Protein AF-0000000086531015 (afdb_homodimer)

Structure (mmCIF, N/CA/C/O backbone):
data_AF-0000000086531015-model_v1
#
loop_
_entity.id
_entity.type
_entity.pdbx_description
1 polymer 'AraC family transcriptional regulator'
#
loop_
_atom_site.group_PDB
_atom_site.id
_atom_site.type_symbol
_atom_site.label_atom_id
_atom_site.label_alt_id
_atom_site.label_comp_id
_atom_site.label_asym_id
_atom_site.label_entity_id
_atom_site.label_seq_id
_atom_site.pdbx_PDB_ins_code
_atom_site.Cartn_x
_atom_site.Cartn_y
_atom_site.Cartn_z
_atom_site.occupancy
_atom_site.B_iso_or_equiv
_atom_site.auth_seq_id
_atom_site.auth_comp_id
_atom_site.auth_asym_id
_atom_site.auth_atom_id
_atom_site.pdbx_PDB_model_num
ATOM 1 N N . MET A 1 1 ? -8.305 -27.984 -41 1 20.03 1 MET A N 1
ATOM 2 C CA . MET A 1 1 ? -7.449 -26.828 -40.719 1 20.03 1 MET A CA 1
ATOM 3 C C . MET A 1 1 ? -7.363 -26.578 -39.219 1 20.03 1 MET A C 1
ATOM 5 O O . MET A 1 1 ? -8.375 -26.328 -38.562 1 20.03 1 MET A O 1
ATOM 9 N N . ALA A 1 2 ? -6.492 -27.281 -38.531 1 22.66 2 ALA A N 1
ATOM 10 C CA . ALA A 1 2 ? -6.215 -27.578 -37.125 1 22.66 2 ALA A CA 1
ATOM 11 C C . ALA A 1 2 ? -5.961 -26.312 -36.312 1 22.66 2 ALA A C 1
ATOM 13 O O . ALA A 1 2 ? -5.105 -25.5 -36.688 1 22.66 2 ALA A O 1
ATOM 14 N N . LEU A 1 3 ? -6.988 -25.766 -35.938 1 24.08 3 LEU A N 1
ATOM 15 C CA . LEU A 1 3 ? -7.066 -24.422 -35.375 1 24.08 3 LEU A CA 1
ATOM 16 C C . LEU A 1 3 ? -5.957 -24.203 -34.344 1 24.08 3 LEU A C 1
ATOM 18 O O . LEU A 1 3 ? -5.73 -25.047 -33.5 1 24.08 3 LEU A O 1
ATOM 22 N N . SER A 1 4 ? -4.863 -23.562 -34.719 1 24.84 4 SER A N 1
ATOM 23 C CA . SER A 1 4 ? -3.539 -23.297 -34.156 1 24.84 4 SER A CA 1
ATOM 24 C C . SER A 1 4 ? -3.627 -22.906 -32.688 1 24.84 4 SER A C 1
ATOM 26 O O . SER A 1 4 ? -4.492 -22.125 -32.312 1 24.84 4 SER A O 1
ATOM 28 N N . VAL A 1 5 ? -3.543 -23.781 -31.719 1 28.81 5 VAL A N 1
ATOM 29 C CA . VAL A 1 5 ? -3.197 -23.578 -30.312 1 28.81 5 VAL A CA 1
ATOM 30 C C . VAL A 1 5 ? -2.371 -22.297 -30.172 1 28.81 5 VAL A C 1
ATOM 32 O O . VAL A 1 5 ? -1.331 -22.156 -30.812 1 28.81 5 VAL A O 1
ATOM 35 N N . PRO A 1 6 ? -2.943 -21.172 -29.938 1 35.53 6 PRO A N 1
ATOM 36 C CA . PRO A 1 6 ? -2.041 -20.031 -30.094 1 35.53 6 PRO A CA 1
ATOM 37 C C . PRO A 1 6 ? -0.63 -20.312 -29.594 1 35.53 6 PRO A C 1
ATOM 39 O O . PRO A 1 6 ? -0.453 -21.109 -28.656 1 35.53 6 PRO A O 1
ATOM 42 N N . ASP A 1 7 ? 0.446 -20.344 -30.281 1 33.12 7 ASP A N 1
ATOM 43 C CA . ASP A 1 7 ? 1.841 -20.734 -30.078 1 33.12 7 ASP A CA 1
ATOM 44 C C . ASP A 1 7 ? 2.355 -20.281 -28.719 1 33.12 7 ASP A C 1
ATOM 46 O O . ASP A 1 7 ? 2.332 -19.094 -28.406 1 33.12 7 ASP A O 1
ATOM 50 N N . ALA A 1 8 ? 2.236 -21.109 -27.609 1 37.28 8 ALA A N 1
ATOM 51 C CA . ALA A 1 8 ? 2.941 -20.875 -26.344 1 37.28 8 ALA A CA 1
ATOM 52 C C . ALA A 1 8 ? 4.121 -19.938 -26.531 1 37.28 8 ALA A C 1
ATOM 54 O O . ALA A 1 8 ? 4.391 -19.094 -25.688 1 37.28 8 ALA A O 1
ATOM 55 N N . ALA A 1 9 ? 4.746 -20.125 -27.609 1 39.25 9 ALA A N 1
ATOM 56 C CA . ALA A 1 9 ? 5.859 -19.281 -28.016 1 39.25 9 ALA A CA 1
ATOM 57 C C . ALA A 1 9 ? 5.395 -17.828 -28.219 1 39.25 9 ALA A C 1
ATOM 59 O O . ALA A 1 9 ? 6.105 -16.891 -27.859 1 39.25 9 ALA A O 1
ATOM 60 N N . ARG A 1 10 ? 4.277 -17.672 -28.75 1 41.88 10 ARG A N 1
ATOM 61 C CA . ARG A 1 10 ? 3.748 -16.344 -29.016 1 41.88 10 ARG A CA 1
ATOM 62 C C . ARG A 1 10 ? 3.326 -15.656 -27.719 1 41.88 10 ARG A C 1
ATOM 64 O O . ARG A 1 10 ? 3.486 -14.445 -27.562 1 41.88 10 ARG A O 1
ATOM 71 N N . GLN A 1 11 ? 2.764 -16.391 -26.75 1 46.91 11 GLN A N 1
ATOM 72 C CA . GLN A 1 11 ? 2.393 -15.828 -25.453 1 46.91 11 GLN A CA 1
ATOM 73 C C . GLN A 1 11 ? 3.629 -15.414 -24.656 1 46.91 11 GLN A C 1
ATOM 75 O O . GLN A 1 11 ? 3.623 -14.383 -23.969 1 46.91 11 GLN A O 1
ATOM 80 N N . LEU A 1 12 ? 4.598 -16.391 -24.75 1 49.47 12 LEU A N 1
ATOM 81 C CA . LEU A 1 12 ? 5.871 -16.047 -24.125 1 49.47 12 LEU A CA 1
ATOM 82 C C . LEU A 1 12 ? 6.477 -14.805 -24.75 1 49.47 12 LEU A C 1
ATOM 84 O O . LEU A 1 12 ? 7.145 -14.023 -24.078 1 49.47 12 LEU A O 1
ATOM 88 N N . ASN A 1 13 ? 6.25 -14.812 -26.094 1 49.28 13 ASN A N 1
ATOM 89 C CA . ASN A 1 13 ? 6.887 -13.695 -26.781 1 49.28 13 ASN A CA 1
ATOM 90 C C . ASN A 1 13 ? 6.234 -12.367 -26.406 1 49.28 13 ASN A C 1
ATOM 92 O O . ASN A 1 13 ? 6.871 -11.312 -26.484 1 49.28 13 ASN A O 1
ATOM 96 N N . LYS A 1 14 ? 5 -12.461 -26.016 1 57.81 14 LYS A N 1
ATOM 97 C CA . LYS A 1 14 ? 4.34 -11.195 -25.703 1 57.81 14 LYS A CA 1
ATOM 98 C C . LYS A 1 14 ? 4.258 -10.961 -24.203 1 57.81 14 LYS A C 1
ATOM 100 O O . LYS A 1 14 ? 4.02 -9.844 -23.75 1 57.81 14 LYS A O 1
ATOM 105 N N . ALA A 1 15 ? 4.734 -12.031 -23.5 1 70.12 15 ALA A N 1
ATOM 106 C CA . ALA A 1 15 ? 4.59 -11.906 -22.062 1 70.12 15 ALA A CA 1
ATOM 107 C C . ALA A 1 15 ? 5.758 -11.133 -21.453 1 70.12 15 ALA A C 1
ATOM 109 O O . ALA A 1 15 ? 6.883 -11.211 -21.953 1 70.12 15 ALA A O 1
ATOM 110 N N . THR A 1 16 ? 5.438 -10.188 -20.609 1 82.5 16 THR A N 1
ATOM 111 C CA . THR A 1 16 ? 6.457 -9.484 -19.844 1 82.5 16 THR A CA 1
ATOM 112 C C . THR A 1 16 ? 6.258 -9.719 -18.344 1 82.5 16 THR A C 1
ATOM 114 O O . THR A 1 16 ? 5.188 -10.156 -17.922 1 82.5 16 THR A O 1
ATOM 117 N N . VAL A 1 17 ? 7.363 -9.703 -17.672 1 87.94 17 VAL A N 1
ATOM 118 C CA . VAL A 1 17 ? 7.348 -9.875 -16.234 1 87.94 17 VAL A CA 1
ATOM 119 C C . VAL A 1 17 ? 7.848 -8.602 -15.555 1 87.94 17 VAL A C 1
ATOM 121 O O . VAL A 1 17 ? 8.695 -7.895 -16.094 1 87.94 17 VAL A O 1
ATOM 124 N N . SER A 1 18 ? 7.277 -8.375 -14.406 1 88.81 18 SER A N 1
ATOM 125 C CA . SER A 1 18 ? 7.762 -7.23 -13.641 1 88.81 18 SER A CA 1
ATOM 126 C C . SER A 1 18 ? 9.25 -7.355 -13.344 1 88.81 18 SER A C 1
ATOM 128 O O . SER A 1 18 ? 9.727 -8.43 -12.961 1 88.81 18 SER A O 1
ATOM 130 N N . SER A 1 19 ? 10.008 -6.234 -13.453 1 91.88 19 SER A N 1
ATOM 131 C CA . SER A 1 19 ? 11.445 -6.238 -13.211 1 91.88 19 SER A CA 1
ATOM 132 C C . SER A 1 19 ? 11.758 -6.293 -11.719 1 91.88 19 SER A C 1
ATOM 134 O O . SER A 1 19 ? 12.898 -6.547 -11.328 1 91.88 19 SER A O 1
ATOM 136 N N . ALA A 1 20 ? 10.773 -6.117 -10.914 1 89.75 20 ALA A N 1
ATOM 137 C CA . ALA A 1 20 ? 10.969 -6.02 -9.477 1 89.75 20 ALA A CA 1
ATOM 138 C C . ALA A 1 20 ? 11.617 -7.285 -8.922 1 89.75 20 ALA A C 1
ATOM 140 O O . ALA A 1 20 ? 12.492 -7.215 -8.055 1 89.75 20 ALA A O 1
ATOM 141 N N . TYR A 1 21 ? 11.25 -8.414 -9.383 1 90.88 21 TYR A N 1
ATOM 142 C CA . TYR A 1 21 ? 11.789 -9.68 -8.891 1 90.88 21 TYR A CA 1
ATOM 143 C C . TYR A 1 21 ? 13.25 -9.844 -9.297 1 90.88 21 TYR A C 1
ATOM 145 O O . TYR A 1 21 ? 14.086 -10.242 -8.477 1 90.88 21 TYR A O 1
ATOM 153 N N . ALA A 1 22 ? 13.492 -9.523 -10.578 1 94 22 ALA A N 1
ATOM 154 C CA . ALA A 1 22 ? 14.875 -9.578 -11.055 1 94 22 ALA A CA 1
ATOM 155 C C . ALA A 1 22 ? 15.758 -8.617 -10.266 1 94 22 ALA A C 1
ATOM 157 O O . ALA A 1 22 ? 16.891 -8.961 -9.898 1 94 22 ALA A O 1
ATOM 158 N N . LEU A 1 23 ? 15.234 -7.441 -10.047 1 93.62 23 LEU A N 1
ATOM 159 C CA . LEU A 1 23 ? 15.984 -6.453 -9.273 1 93.62 23 LEU A CA 1
ATOM 160 C C . LEU A 1 23 ? 16.25 -6.965 -7.859 1 93.62 23 LEU A C 1
ATOM 162 O O . LEU A 1 23 ? 17.359 -6.797 -7.34 1 93.62 23 LEU A O 1
ATOM 166 N N . PHE A 1 24 ? 15.328 -7.562 -7.309 1 93.06 24 PHE A N 1
ATOM 167 C CA . PHE A 1 24 ? 15.484 -8.102 -5.965 1 93.06 24 PHE A CA 1
ATOM 168 C C . PHE A 1 24 ? 16.562 -9.188 -5.938 1 93.06 24 PHE A C 1
ATOM 170 O O . PHE A 1 24 ? 17.391 -9.219 -5.031 1 93.06 24 PHE A O 1
ATOM 177 N N . MET A 1 25 ? 16.531 -10.07 -6.863 1 95.5 25 MET A N 1
ATOM 178 C CA . MET A 1 25 ? 17.531 -11.125 -6.965 1 95.5 25 MET A CA 1
ATOM 179 C C . MET A 1 25 ? 18.922 -10.539 -7.129 1 95.5 25 MET A C 1
ATOM 181 O O . MET A 1 25 ? 19.891 -11.016 -6.516 1 95.5 25 MET A O 1
ATOM 185 N N . LEU A 1 26 ? 18.969 -9.523 -7.961 1 95.56 26 LEU A N 1
ATOM 186 C CA . LEU A 1 26 ? 20.234 -8.82 -8.172 1 95.56 26 LEU A CA 1
ATOM 187 C C . LEU A 1 26 ? 20.75 -8.234 -6.859 1 95.56 26 LEU A C 1
ATOM 189 O O . LEU A 1 26 ? 21.922 -8.422 -6.512 1 95.56 26 LEU A O 1
ATOM 193 N N . MET A 1 27 ? 19.922 -7.602 -6.137 1 93.31 27 MET A N 1
ATOM 194 C CA . MET A 1 27 ? 20.297 -6.977 -4.871 1 93.31 27 MET A CA 1
ATOM 195 C C . MET A 1 27 ? 20.719 -8.031 -3.854 1 93.31 27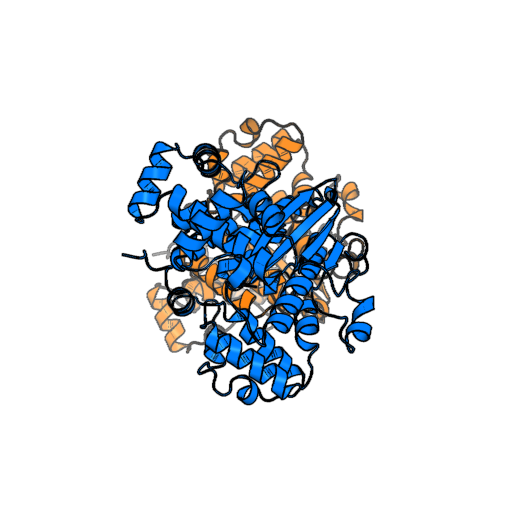 MET A C 1
ATOM 197 O O . MET A 1 27 ? 21.688 -7.82 -3.104 1 93.31 27 MET A O 1
ATOM 201 N N . LEU A 1 28 ? 20.031 -9.117 -3.82 1 93.56 28 LEU A N 1
ATOM 202 C CA . LEU A 1 28 ? 20.391 -10.219 -2.928 1 93.56 28 LEU A CA 1
ATOM 203 C C . LEU A 1 28 ? 21.797 -10.742 -3.254 1 93.56 28 LEU A C 1
ATOM 205 O O . LEU A 1 28 ? 22.594 -10.992 -2.35 1 93.56 28 LEU A O 1
ATOM 209 N N . ALA A 1 29 ? 22.047 -10.945 -4.523 1 96.19 29 ALA A N 1
ATOM 210 C CA . ALA A 1 29 ? 23.375 -11.391 -4.945 1 96.19 29 ALA A CA 1
ATOM 211 C C . ALA A 1 29 ? 24.453 -10.406 -4.496 1 96.19 29 ALA A C 1
ATOM 213 O O . ALA A 1 29 ? 25.5 -10.812 -3.965 1 96.19 29 ALA A O 1
ATOM 214 N N . GLU A 1 30 ? 24.172 -9.156 -4.656 1 95.19 30 GLU A N 1
ATOM 215 C CA . GLU A 1 30 ? 25.109 -8.117 -4.27 1 95.19 30 GLU A CA 1
ATOM 216 C C . GLU A 1 30 ? 25.328 -8.102 -2.758 1 95.19 30 GLU A C 1
ATOM 218 O O . GLU A 1 30 ? 26.453 -7.906 -2.291 1 95.19 30 GLU A O 1
ATOM 223 N N . GLU A 1 31 ? 24.328 -8.305 -2.051 1 94 31 GLU A N 1
ATOM 224 C CA . GLU A 1 31 ? 24.438 -8.406 -0.599 1 94 31 GLU A CA 1
ATOM 225 C C . GLU A 1 31 ? 25.359 -9.555 -0.194 1 94 31 GLU A C 1
ATOM 227 O O . GLU A 1 31 ? 26.016 -9.484 0.848 1 94 31 GLU A O 1
ATOM 232 N N . ARG A 1 32 ? 25.438 -10.57 -0.998 1 95.06 32 ARG A N 1
ATOM 233 C CA . ARG A 1 32 ? 26.266 -11.734 -0.717 1 95.06 32 ARG A CA 1
ATOM 234 C C . ARG A 1 32 ? 27.656 -11.562 -1.305 1 95.06 32 ARG A C 1
ATOM 236 O O . ARG A 1 32 ? 28.438 -12.516 -1.349 1 95.06 32 ARG A O 1
ATOM 243 N N . GLY A 1 33 ? 27.906 -10.453 -1.882 1 96.38 33 GLY A N 1
ATOM 244 C CA . GLY A 1 33 ? 29.234 -10.141 -2.385 1 96.38 33 GLY A CA 1
ATOM 245 C C . GLY A 1 33 ? 29.438 -10.547 -3.832 1 96.38 33 GLY A C 1
ATOM 246 O O . GLY A 1 33 ? 30.578 -10.555 -4.324 1 96.38 33 GLY A O 1
ATOM 247 N N . ILE A 1 34 ? 28.406 -10.891 -4.508 1 97.38 34 ILE A N 1
ATOM 248 C CA . ILE A 1 34 ? 28.484 -11.281 -5.91 1 97.38 34 ILE A CA 1
ATOM 249 C C . ILE A 1 34 ? 28.344 -10.039 -6.797 1 97.38 34 ILE A C 1
ATOM 251 O O . ILE A 1 34 ? 27.5 -9.188 -6.555 1 97.38 34 ILE A O 1
ATOM 255 N N . ASP A 1 35 ? 29.188 -9.961 -7.824 1 96.62 35 ASP A N 1
ATOM 256 C CA . ASP A 1 35 ? 29.125 -8.852 -8.773 1 96.62 35 ASP A CA 1
ATOM 257 C C . ASP A 1 35 ? 27.828 -8.875 -9.562 1 96.62 35 ASP A C 1
ATOM 259 O O . ASP A 1 35 ? 27.516 -9.875 -10.219 1 96.62 35 ASP A O 1
ATOM 263 N N . GLY A 1 36 ? 27.172 -7.809 -9.555 1 96.19 36 GLY A N 1
ATOM 264 C CA . GLY A 1 36 ? 25.906 -7.703 -10.266 1 96.19 36 GLY A CA 1
ATOM 265 C C . GLY A 1 36 ? 26.031 -7.988 -11.75 1 96.19 36 GLY A C 1
ATOM 266 O O . GLY A 1 36 ? 25.125 -8.555 -12.359 1 96.19 36 GLY A O 1
ATOM 267 N N . ALA A 1 37 ? 27.125 -7.688 -12.273 1 95.62 37 ALA A N 1
ATOM 268 C CA . ALA A 1 37 ? 27.359 -7.922 -13.695 1 95.62 37 ALA A CA 1
ATOM 269 C C . ALA A 1 37 ? 27.344 -9.414 -14.016 1 95.62 37 ALA A C 1
ATOM 271 O O . ALA A 1 37 ? 26.922 -9.82 -15.102 1 95.62 37 ALA A O 1
ATOM 272 N N . ARG A 1 38 ? 27.75 -10.156 -13.094 1 96.75 38 ARG A N 1
ATOM 273 C CA . ARG A 1 38 ? 27.734 -11.609 -13.273 1 96.75 38 ARG A CA 1
ATOM 274 C C . ARG A 1 38 ? 26.297 -12.133 -13.328 1 96.75 38 ARG A C 1
ATOM 276 O O . ARG A 1 38 ? 25.984 -13.008 -14.133 1 96.75 38 ARG A O 1
ATOM 283 N N . VAL A 1 39 ? 25.531 -11.578 -12.547 1 97.44 39 VAL A N 1
ATOM 284 C CA . VAL A 1 39 ? 24.141 -11.984 -12.445 1 97.44 39 VAL A CA 1
ATOM 285 C C . VAL A 1 39 ? 23.375 -11.555 -13.703 1 97.44 39 VAL A C 1
ATOM 287 O O . VAL A 1 39 ? 22.5 -12.273 -14.188 1 97.44 39 VAL A O 1
ATOM 290 N N . LEU A 1 40 ? 23.797 -10.453 -14.25 1 97.25 40 LEU A N 1
ATOM 291 C CA . LEU A 1 40 ? 23.062 -9.898 -15.383 1 97.25 40 LEU A CA 1
ATOM 292 C C . LEU A 1 40 ? 23.688 -10.352 -16.703 1 97.25 40 LEU A C 1
ATOM 294 O O . LEU A 1 40 ? 23.172 -10.047 -17.781 1 97.25 40 LEU A O 1
ATOM 298 N N . ALA A 1 41 ? 24.688 -11.094 -16.609 1 94.5 41 ALA A N 1
ATOM 299 C CA . ALA A 1 41 ? 25.422 -11.508 -17.797 1 94.5 41 ALA A CA 1
ATOM 300 C C . ALA A 1 41 ? 24.531 -12.281 -18.766 1 94.5 41 ALA A C 1
ATOM 302 O O . ALA A 1 41 ? 23.812 -13.195 -18.344 1 94.5 41 ALA A O 1
ATOM 303 N N . GLY A 1 42 ? 24.531 -11.844 -20.062 1 90.62 42 GLY A N 1
ATOM 304 C CA . GLY A 1 42 ? 23.797 -12.57 -21.078 1 90.62 42 GLY A CA 1
ATOM 305 C C . GLY A 1 42 ? 22.312 -12.281 -21.078 1 90.62 42 GLY A C 1
ATOM 306 O O . GLY A 1 42 ? 21.578 -12.742 -21.953 1 90.62 42 GLY A O 1
ATOM 307 N N . SER A 1 43 ? 21.797 -11.539 -20.141 1 90.94 43 SER A N 1
ATOM 308 C CA . SER A 1 43 ? 20.375 -11.273 -20.031 1 90.94 43 SER A CA 1
ATOM 309 C C . SER A 1 43 ? 19.953 -10.148 -20.969 1 90.94 43 SER A C 1
ATOM 311 O O . SER A 1 43 ? 18.766 -10.023 -21.312 1 90.94 43 SER A O 1
ATOM 313 N N . GLY A 1 44 ? 20.891 -9.273 -21.297 1 90.31 44 GLY A N 1
ATOM 314 C CA . GLY A 1 44 ? 20.562 -8.102 -22.094 1 90.31 44 GLY A CA 1
ATOM 315 C C . GLY A 1 44 ? 19.875 -7.012 -21.297 1 90.31 44 GLY A C 1
ATOM 316 O O . GLY A 1 44 ? 19.328 -6.07 -21.875 1 90.31 44 GLY A O 1
ATOM 317 N N . VAL A 1 45 ? 19.844 -7.16 -20.016 1 92.75 45 VAL A N 1
ATOM 318 C CA . VAL A 1 45 ? 19.172 -6.195 -19.156 1 92.75 45 VAL A CA 1
ATOM 319 C C . VAL A 1 45 ? 20.203 -5.441 -18.312 1 92.75 45 VAL A C 1
ATOM 321 O O . VAL A 1 45 ? 21.172 -6.035 -17.828 1 92.75 45 VAL A O 1
ATOM 324 N N . GLU A 1 46 ? 19.984 -4.141 -18.25 1 92.62 46 GLU A N 1
ATOM 325 C CA . GLU A 1 46 ? 20.844 -3.309 -17.406 1 92.62 46 GLU A CA 1
ATOM 326 C C . GLU A 1 46 ? 20.203 -3.037 -16.047 1 92.62 46 GLU A C 1
ATOM 328 O O . GLU A 1 46 ? 18.969 -2.99 -15.938 1 92.62 46 GLU A O 1
ATOM 333 N N . ARG A 1 47 ? 21.062 -2.811 -15.133 1 91.56 47 ARG A N 1
ATOM 334 C CA . ARG A 1 47 ? 20.594 -2.568 -13.773 1 91.56 47 ARG A CA 1
ATOM 335 C C . ARG A 1 47 ? 19.656 -1.374 -13.719 1 91.56 47 ARG A C 1
ATOM 337 O O . ARG A 1 47 ? 18.625 -1.421 -13.047 1 91.56 47 ARG A O 1
ATOM 344 N N . ASP A 1 48 ? 19.984 -0.398 -14.43 1 89.19 48 ASP A N 1
ATOM 345 C CA . ASP A 1 48 ? 19.203 0.831 -14.398 1 89.19 48 ASP A CA 1
ATOM 346 C C . ASP A 1 48 ? 17.797 0.598 -14.953 1 89.19 48 ASP A C 1
ATOM 348 O O . ASP A 1 48 ? 16.828 1.208 -14.492 1 89.19 48 ASP A O 1
ATOM 352 N N . ARG A 1 49 ? 17.781 -0.225 -15.859 1 87.25 49 ARG A N 1
ATOM 353 C CA . ARG A 1 49 ? 16.484 -0.554 -16.438 1 87.25 49 ARG A CA 1
ATOM 354 C C . ARG A 1 49 ? 15.617 -1.327 -15.445 1 87.25 49 ARG A C 1
ATOM 356 O O . ARG A 1 49 ? 14.422 -1.072 -15.328 1 87.25 49 ARG A O 1
ATOM 363 N N . LEU A 1 50 ? 16.234 -2.213 -14.75 1 91.5 50 LEU A N 1
ATOM 364 C CA . LEU A 1 50 ? 15.516 -3.002 -13.75 1 91.5 50 LEU A CA 1
ATOM 365 C C . LEU A 1 50 ? 14.969 -2.109 -12.641 1 91.5 50 LEU A C 1
ATOM 367 O O . LEU A 1 50 ? 13.922 -2.4 -12.07 1 91.5 50 LEU A O 1
ATOM 371 N N . ALA A 1 51 ? 15.617 -0.999 -12.445 1 88.06 51 ALA A N 1
ATOM 372 C CA . ALA A 1 51 ? 15.297 -0.153 -11.297 1 88.06 51 ALA A CA 1
ATOM 373 C C . ALA A 1 51 ? 14.172 0.82 -11.633 1 88.06 51 ALA A C 1
ATOM 375 O O . ALA A 1 51 ? 13.625 1.479 -10.742 1 88.06 51 ALA A O 1
ATOM 376 N N . GLN A 1 52 ? 13.789 0.822 -12.805 1 84.56 52 GLN A N 1
ATOM 377 C CA . GLN A 1 52 ? 12.68 1.696 -13.18 1 84.56 52 GLN A CA 1
ATOM 378 C C . GLN A 1 52 ? 11.352 1.146 -12.672 1 84.56 52 GLN A C 1
ATOM 380 O O . GLN A 1 52 ? 11.07 -0.047 -12.812 1 84.56 52 GLN A O 1
ATOM 385 N N . PRO A 1 53 ? 10.43 1.893 -11.992 1 75.88 53 PRO A N 1
ATOM 386 C CA . PRO A 1 53 ? 9.227 1.434 -11.297 1 75.88 53 PRO A CA 1
ATOM 387 C C . PRO A 1 53 ? 8.289 0.633 -12.195 1 75.88 53 PRO A C 1
ATOM 389 O O . PRO A 1 53 ? 7.676 -0.336 -11.742 1 75.88 53 PRO A O 1
ATOM 392 N N . ASP A 1 54 ? 8.156 0.816 -13.438 1 79.06 54 ASP A N 1
ATOM 393 C CA . ASP A 1 54 ? 7.207 0.126 -14.305 1 79.06 54 ASP A CA 1
ATOM 394 C C . ASP A 1 54 ? 7.934 -0.674 -15.383 1 79.06 54 ASP A C 1
ATOM 396 O O . ASP A 1 54 ? 7.328 -1.07 -16.391 1 79.06 54 ASP A O 1
ATOM 400 N N . ALA A 1 55 ? 9.141 -0.919 -15 1 87 55 ALA A N 1
ATOM 401 C CA . ALA A 1 55 ? 9.914 -1.648 -16 1 87 55 ALA A CA 1
ATOM 402 C C . ALA A 1 55 ? 9.516 -3.119 -16.031 1 87 55 ALA A C 1
ATOM 404 O O . ALA A 1 55 ? 9.203 -3.715 -15 1 87 55 ALA A O 1
ATOM 405 N N . ARG A 1 56 ? 9.555 -3.656 -17.203 1 89.44 56 ARG A N 1
ATOM 406 C CA . ARG A 1 56 ? 9.273 -5.07 -17.438 1 89.44 56 ARG A CA 1
ATOM 407 C C . ARG A 1 56 ? 10.359 -5.711 -18.297 1 89.44 56 ARG A C 1
ATOM 409 O O . ARG A 1 56 ? 11.039 -5.023 -19.062 1 89.44 56 ARG A O 1
ATOM 416 N N . ILE A 1 57 ? 10.523 -6.949 -18.047 1 88.94 57 ILE A N 1
ATOM 417 C CA . ILE A 1 57 ? 11.477 -7.715 -18.844 1 88.94 57 ILE A CA 1
ATOM 418 C C . ILE A 1 57 ? 10.797 -8.977 -19.375 1 88.94 57 ILE A C 1
ATOM 420 O O . ILE A 1 57 ? 9.672 -9.297 -18.984 1 88.94 57 ILE A O 1
ATOM 424 N N . THR A 1 58 ? 11.438 -9.625 -20.328 1 81.75 58 THR A N 1
ATOM 425 C CA . THR A 1 58 ? 10.867 -10.844 -20.891 1 81.75 58 THR A CA 1
ATOM 426 C C . THR A 1 58 ? 11.109 -12.031 -19.953 1 81.75 58 THR A C 1
ATOM 428 O O . THR A 1 58 ? 12.039 -12.016 -19.156 1 81.75 58 THR A O 1
ATOM 431 N N . PRO A 1 59 ? 10.266 -13.016 -20.109 1 81.88 59 PRO A N 1
ATOM 432 C CA . PRO A 1 59 ? 10.5 -14.234 -19.328 1 81.88 59 PRO A CA 1
ATOM 433 C C . PRO A 1 59 ? 11.883 -14.836 -19.562 1 81.88 59 PRO A C 1
ATOM 435 O O . PRO A 1 59 ? 12.5 -15.375 -18.641 1 81.88 59 PRO A O 1
ATOM 438 N N . LEU A 1 60 ? 12.375 -14.703 -20.719 1 81.38 60 LEU A N 1
ATOM 439 C CA . LEU A 1 60 ? 13.688 -15.234 -21.062 1 81.38 60 LEU A CA 1
ATOM 440 C C . LEU A 1 60 ? 14.797 -14.453 -20.359 1 81.38 60 LEU A C 1
ATOM 442 O O . LEU A 1 60 ? 15.789 -15.031 -19.906 1 81.38 60 LEU A O 1
ATOM 446 N N . GLN A 1 61 ? 14.625 -13.18 -20.344 1 86.94 61 GLN A N 1
ATOM 447 C CA . GLN A 1 61 ? 15.57 -12.344 -19.625 1 86.94 61 GLN A CA 1
ATOM 448 C C . GLN A 1 61 ? 15.578 -12.68 -18.141 1 86.94 61 GLN A C 1
ATOM 450 O O . GLN A 1 61 ? 16.641 -12.781 -17.516 1 86.94 61 GLN A O 1
ATOM 455 N N . GLN A 1 62 ? 14.453 -12.922 -17.578 1 92.25 62 GLN A N 1
ATOM 456 C CA . GLN A 1 62 ? 14.344 -13.32 -16.188 1 92.25 62 GLN A CA 1
ATOM 457 C C . GLN A 1 62 ? 15 -14.68 -15.945 1 92.25 62 GLN A C 1
ATOM 459 O O . GLN A 1 62 ? 15.703 -14.867 -14.945 1 92.25 62 GLN A O 1
ATOM 464 N N . ALA A 1 63 ? 14.742 -15.562 -16.875 1 89.31 63 ALA A N 1
ATOM 465 C CA . ALA A 1 63 ? 15.344 -16.891 -16.766 1 89.31 63 ALA A CA 1
ATOM 466 C C . ALA A 1 63 ? 16.859 -16.812 -16.75 1 89.31 63 ALA A C 1
ATOM 468 O O . ALA A 1 63 ? 17.516 -17.484 -15.953 1 89.31 63 ALA A O 1
ATOM 469 N N . ALA A 1 64 ? 17.375 -16 -17.578 1 91.06 64 ALA A N 1
ATOM 470 C CA . ALA A 1 64 ? 18.812 -15.82 -17.641 1 91.06 64 ALA A CA 1
ATOM 471 C C . ALA A 1 64 ? 19.359 -15.32 -16.312 1 91.06 64 ALA A C 1
ATOM 473 O O . ALA A 1 64 ? 20.391 -15.812 -15.828 1 91.06 64 ALA A O 1
ATOM 474 N N . ILE A 1 65 ? 18.703 -14.422 -15.742 1 95.75 65 ILE A N 1
ATOM 475 C CA . ILE A 1 65 ? 19.109 -13.844 -14.469 1 95.75 65 ILE A CA 1
ATOM 476 C C . ILE A 1 65 ? 19.047 -14.898 -13.367 1 95.75 65 ILE A C 1
ATOM 478 O O . ILE A 1 65 ? 19.969 -15.008 -12.547 1 95.75 65 ILE A O 1
ATOM 482 N N . VAL A 1 66 ? 18.031 -15.711 -13.398 1 96 66 VAL A N 1
ATOM 483 C CA . VAL A 1 66 ? 17.875 -16.75 -12.391 1 96 66 VAL A CA 1
ATOM 484 C C . VAL A 1 66 ? 18.969 -17.797 -12.547 1 96 66 VAL A C 1
ATOM 486 O O . VAL A 1 66 ? 19.578 -18.234 -11.562 1 96 66 VAL A O 1
ATOM 489 N N . PHE A 1 67 ? 19.25 -18.172 -13.758 1 94 67 PHE A N 1
ATOM 490 C CA . PHE A 1 67 ? 20.297 -19.141 -14 1 94 67 PHE A CA 1
ATOM 491 C C . PHE A 1 67 ? 21.641 -18.625 -13.508 1 94 67 PHE A C 1
ATOM 493 O O . PHE A 1 67 ? 22.391 -19.328 -12.844 1 94 67 PHE A O 1
ATOM 500 N N . ASN A 1 68 ? 21.891 -17.359 -13.828 1 96 68 ASN A N 1
ATOM 501 C CA . ASN A 1 68 ? 23.141 -16.734 -13.383 1 96 68 ASN A CA 1
ATOM 502 C C . ASN A 1 68 ? 23.219 -16.672 -11.859 1 96 68 ASN A C 1
ATOM 504 O O . ASN A 1 68 ? 24.281 -16.891 -11.273 1 96 68 ASN A O 1
ATOM 508 N N . LEU A 1 69 ? 22.109 -16.359 -11.273 1 97.31 69 LEU A N 1
ATOM 509 C CA . LEU A 1 69 ? 22.047 -16.281 -9.82 1 97.31 69 LEU A CA 1
ATOM 510 C C . LEU A 1 69 ? 22.359 -17.641 -9.188 1 97.31 69 LEU A C 1
ATOM 512 O O . LEU A 1 69 ? 23.188 -17.719 -8.273 1 97.31 69 LEU A O 1
ATOM 516 N N . LEU A 1 70 ? 21.734 -18.641 -9.695 1 95.62 70 LEU A N 1
ATOM 517 C CA . LEU A 1 70 ? 21.953 -20 -9.195 1 95.62 70 LEU A CA 1
ATOM 518 C C . LEU A 1 70 ? 23.406 -20.422 -9.375 1 95.62 70 LEU A C 1
ATOM 520 O O . LEU A 1 70 ? 24.016 -20.969 -8.453 1 95.62 70 LEU A O 1
ATOM 524 N N . ASP A 1 71 ? 23.906 -20.109 -10.445 1 94.75 71 ASP A N 1
ATOM 525 C CA . ASP A 1 71 ? 25.297 -20.453 -10.742 1 94.75 71 ASP A CA 1
ATOM 526 C C . ASP A 1 71 ? 26.25 -19.672 -9.844 1 94.75 71 ASP A C 1
ATOM 528 O O . ASP A 1 71 ? 27.172 -20.266 -9.258 1 94.75 71 ASP A O 1
ATOM 532 N N . ALA A 1 72 ? 26.016 -18.438 -9.711 1 96.5 72 ALA A N 1
ATOM 533 C CA . ALA A 1 72 ? 26.922 -17.547 -8.977 1 96.5 72 ALA A CA 1
ATOM 534 C C . ALA A 1 72 ? 26.891 -17.859 -7.477 1 96.5 72 ALA A C 1
ATOM 536 O O . ALA A 1 72 ? 27.906 -17.75 -6.797 1 96.5 72 ALA A O 1
ATOM 537 N N . THR A 1 73 ? 25.766 -18.219 -7.008 1 95.75 73 THR A N 1
ATOM 538 C CA . THR A 1 73 ? 25.641 -18.453 -5.574 1 95.75 73 THR A CA 1
ATOM 539 C C . THR A 1 73 ? 25.969 -19.906 -5.238 1 95.75 73 THR A C 1
ATOM 541 O O . THR A 1 73 ? 26.25 -20.234 -4.082 1 95.75 73 THR A O 1
ATOM 544 N N . ASP A 1 74 ? 25.812 -20.75 -6.176 1 95.06 74 ASP A N 1
ATOM 545 C CA . ASP A 1 74 ? 25.938 -22.188 -5.961 1 95.06 74 ASP A CA 1
ATOM 546 C C . ASP A 1 74 ? 25.062 -22.641 -4.793 1 95.06 74 ASP A C 1
ATOM 548 O O . ASP A 1 74 ? 25.5 -23.422 -3.947 1 95.06 74 ASP A O 1
ATOM 552 N N . ASP A 1 75 ? 23.938 -22.062 -4.672 1 95 75 ASP A N 1
ATOM 553 C CA . ASP A 1 75 ? 22.984 -22.312 -3.6 1 95 75 ASP A CA 1
ATOM 554 C C . ASP A 1 75 ? 21.609 -22.672 -4.16 1 95 75 ASP A C 1
ATOM 556 O O . ASP A 1 75 ? 20.797 -21.781 -4.469 1 95 75 ASP A O 1
ATOM 560 N N . PRO A 1 76 ? 21.312 -23.953 -4.191 1 92.38 76 PRO A N 1
ATOM 561 C CA . PRO A 1 76 ? 20.031 -24.375 -4.766 1 92.38 76 PRO A CA 1
ATOM 562 C C . PRO A 1 76 ? 18.844 -23.938 -3.918 1 92.38 76 PRO A C 1
ATOM 564 O O . PRO A 1 76 ? 17.703 -23.984 -4.383 1 92.38 76 PRO A O 1
ATOM 567 N N . SER A 1 77 ? 19.062 -23.531 -2.684 1 94.5 77 SER A N 1
ATOM 568 C CA . SER A 1 77 ? 17.984 -23.172 -1.773 1 94.5 77 SER A CA 1
ATOM 569 C C . SER A 1 77 ? 17.641 -21.688 -1.865 1 94.5 77 SER A C 1
ATOM 571 O O . SER A 1 77 ? 16.766 -21.188 -1.151 1 94.5 77 SER A O 1
ATOM 573 N N . ILE A 1 78 ? 18.266 -20.969 -2.768 1 96.12 78 ILE A N 1
ATOM 574 C CA . ILE A 1 78 ? 18.188 -19.5 -2.799 1 96.12 78 ILE A CA 1
ATOM 575 C C . ILE A 1 78 ? 16.75 -19.078 -3.098 1 96.12 78 ILE A C 1
ATOM 577 O O . ILE A 1 78 ? 16.328 -17.984 -2.707 1 96.12 78 ILE A O 1
ATOM 581 N N . ALA A 1 79 ? 15.992 -19.906 -3.793 1 96.25 79 ALA A N 1
ATOM 582 C CA . ALA A 1 79 ? 14.586 -19.609 -4.07 1 96.25 79 ALA A CA 1
ATOM 583 C C . ALA A 1 79 ? 13.797 -19.453 -2.773 1 96.25 79 ALA A C 1
ATOM 585 O O . ALA A 1 79 ? 12.938 -18.562 -2.672 1 96.25 79 ALA A O 1
ATOM 586 N N . ILE A 1 80 ? 14.086 -20.281 -1.774 1 95.88 80 ILE A N 1
ATOM 587 C CA . ILE A 1 80 ? 13.406 -20.234 -0.482 1 95.88 80 ILE A CA 1
ATOM 588 C C . ILE A 1 80 ? 13.812 -18.969 0.263 1 95.88 80 ILE A C 1
ATOM 590 O O . ILE A 1 80 ? 12.961 -18.281 0.831 1 95.88 80 ILE A O 1
ATOM 594 N N . GLU A 1 81 ? 15.062 -18.641 0.174 1 93.94 81 GLU A N 1
ATOM 595 C CA . GLU A 1 81 ? 15.555 -17.422 0.825 1 93.94 81 GLU A CA 1
ATOM 596 C C . GLU A 1 81 ? 14.875 -16.172 0.255 1 93.94 81 GLU A C 1
ATOM 598 O O . GLU A 1 81 ? 14.469 -15.289 1.004 1 93.94 81 GLU A O 1
ATOM 603 N N . ILE A 1 82 ? 14.789 -16.141 -1.021 1 94.75 82 ILE A N 1
ATOM 604 C CA . ILE A 1 82 ? 14.117 -15.039 -1.688 1 94.75 82 ILE A CA 1
ATOM 605 C C . ILE A 1 82 ? 12.656 -14.969 -1.23 1 94.75 82 ILE A C 1
ATOM 607 O O . ILE A 1 82 ? 12.148 -13.891 -0.917 1 94.75 82 ILE A O 1
ATOM 611 N N . GLY A 1 83 ? 12.016 -16.094 -1.169 1 94.25 83 GLY A N 1
ATOM 612 C CA . GLY A 1 83 ? 10.633 -16.156 -0.712 1 94.25 83 GLY A CA 1
ATOM 613 C C . GLY A 1 83 ? 10.461 -15.695 0.724 1 94.25 83 GLY A C 1
ATOM 614 O O . GLY A 1 83 ? 9.508 -14.992 1.047 1 94.25 83 GLY A O 1
ATOM 615 N N . LEU A 1 84 ? 11.422 -16.062 1.597 1 92.19 84 LEU A N 1
ATOM 616 C CA . LEU A 1 84 ? 11.359 -15.742 3.018 1 92.19 84 LEU A CA 1
ATOM 617 C C . LEU A 1 84 ? 11.531 -14.242 3.244 1 92.19 84 LEU A C 1
ATOM 619 O O . LEU A 1 84 ? 11.109 -13.711 4.273 1 92.19 84 LEU A O 1
ATOM 623 N N . ARG A 1 85 ? 12.086 -13.586 2.283 1 91.81 85 ARG A N 1
ATOM 624 C CA . ARG A 1 85 ? 12.336 -12.156 2.412 1 91.81 85 ARG A CA 1
ATOM 625 C C . ARG A 1 85 ? 11.234 -11.352 1.724 1 91.81 85 ARG A C 1
ATOM 627 O O . ARG A 1 85 ? 11.398 -10.148 1.495 1 91.81 85 ARG A O 1
ATOM 634 N N . SER A 1 86 ? 10.195 -12.023 1.438 1 91.69 86 SER A N 1
ATOM 635 C CA . SER A 1 86 ? 9.086 -11.344 0.776 1 91.69 86 SER A CA 1
ATOM 636 C C . SER A 1 86 ? 8.344 -10.43 1.74 1 91.69 86 SER A C 1
ATOM 638 O O . SER A 1 86 ? 8.43 -10.602 2.959 1 91.69 86 SER A O 1
ATOM 640 N N . SER A 1 87 ? 7.676 -9.469 1.184 1 91.44 87 SER A N 1
ATOM 641 C CA . SER A 1 87 ? 6.855 -8.5 1.904 1 91.44 87 SER A CA 1
ATOM 642 C C . SER A 1 87 ? 5.734 -7.961 1.021 1 91.44 87 SER A C 1
ATOM 644 O O . SER A 1 87 ? 5.754 -8.141 -0.198 1 91.44 87 SER A O 1
ATOM 646 N N . LEU A 1 88 ? 4.812 -7.355 1.668 1 93.06 88 LEU A N 1
ATOM 647 C CA . LEU A 1 88 ? 3.686 -6.789 0.933 1 93.06 88 LEU A CA 1
ATOM 648 C C . LEU A 1 88 ? 4.152 -5.68 -0.007 1 93.06 88 LEU A C 1
ATOM 650 O O . LEU A 1 88 ? 3.631 -5.543 -1.116 1 93.06 88 LEU A O 1
ATOM 654 N N . THR A 1 89 ? 5.168 -4.977 0.37 1 93.38 89 THR A N 1
ATOM 655 C CA . THR A 1 89 ? 5.676 -3.893 -0.467 1 93.38 89 THR A CA 1
ATOM 656 C C . THR A 1 89 ? 6.445 -4.445 -1.662 1 93.38 89 THR A C 1
ATOM 658 O O . THR A 1 89 ? 6.406 -3.873 -2.752 1 93.38 89 THR A O 1
ATOM 661 N N . LYS A 1 90 ? 7.094 -5.551 -1.459 1 91.75 90 LYS A N 1
ATOM 662 C CA . LYS A 1 90 ? 7.789 -6.199 -2.568 1 91.75 90 LYS A CA 1
ATOM 663 C C . LYS A 1 90 ? 6.809 -6.625 -3.658 1 91.75 90 LYS A C 1
ATOM 665 O O . LYS A 1 90 ? 7.148 -6.617 -4.844 1 91.75 90 LYS A O 1
ATOM 670 N N . ALA A 1 91 ? 5.621 -6.906 -3.279 1 92.06 91 ALA A N 1
ATOM 671 C CA . ALA A 1 91 ? 4.598 -7.348 -4.223 1 92.06 91 ALA A CA 1
ATOM 672 C C . ALA A 1 91 ? 3.965 -6.16 -4.941 1 92.06 91 ALA A C 1
ATOM 674 O O . ALA A 1 91 ? 3.105 -6.336 -5.809 1 92.06 91 ALA A O 1
ATOM 675 N N . GLY A 1 92 ? 4.359 -4.957 -4.594 1 90.25 92 GLY A N 1
ATOM 676 C CA . GLY A 1 92 ? 3.885 -3.77 -5.285 1 90.25 92 GLY A CA 1
ATOM 677 C C . GLY A 1 92 ? 2.428 -3.457 -5.004 1 90.25 92 GLY A C 1
ATOM 678 O O . GLY A 1 92 ? 1.952 -3.65 -3.883 1 90.25 92 GLY A O 1
ATOM 679 N N . LEU A 1 93 ? 1.737 -2.969 -6.066 1 89.12 93 LEU A N 1
ATOM 680 C CA . LEU A 1 93 ? 0.351 -2.543 -5.906 1 89.12 93 LEU A CA 1
ATOM 681 C C . LEU A 1 93 ? -0.533 -3.717 -5.492 1 89.12 93 LEU A C 1
ATOM 683 O O . LEU A 1 93 ? -1.489 -3.541 -4.734 1 89.12 93 LEU A O 1
ATOM 687 N N . ILE A 1 94 ? -0.206 -4.848 -5.988 1 92.38 94 ILE A N 1
ATOM 688 C CA . ILE A 1 94 ? -0.982 -6.02 -5.598 1 92.38 94 ILE A CA 1
ATOM 689 C C . ILE A 1 94 ? -0.859 -6.234 -4.09 1 92.38 94 ILE A C 1
ATOM 691 O O . ILE A 1 94 ? -1.854 -6.508 -3.412 1 92.38 94 ILE A O 1
ATOM 695 N N . GLY A 1 95 ? 0.373 -6.09 -3.572 1 95.31 95 GLY A N 1
ATOM 696 C CA . GLY A 1 95 ? 0.57 -6.211 -2.137 1 95.31 95 GLY A CA 1
ATOM 697 C C . GLY A 1 95 ? -0.291 -5.254 -1.334 1 95.31 95 GLY A C 1
ATOM 698 O O . GLY A 1 95 ? -0.87 -5.637 -0.315 1 95.31 95 GLY A O 1
ATOM 699 N N . PHE A 1 96 ? -0.364 -4.059 -1.848 1 94.75 96 PHE A N 1
ATOM 700 C CA . PHE A 1 96 ? -1.198 -3.07 -1.178 1 94.75 96 PHE A CA 1
ATOM 701 C C . PHE A 1 96 ? -2.672 -3.443 -1.286 1 94.75 96 PHE A C 1
ATOM 703 O O . PHE A 1 96 ? -3.439 -3.242 -0.343 1 94.75 96 PHE A O 1
ATOM 710 N N . GLY A 1 97 ? -3.031 -3.959 -2.398 1 95.75 97 GLY A N 1
ATOM 711 C CA . GLY A 1 97 ? -4.387 -4.461 -2.562 1 95.75 97 GLY A CA 1
ATOM 712 C C . GLY A 1 97 ? -4.723 -5.586 -1.604 1 95.75 97 GLY A C 1
ATOM 713 O O . GLY A 1 97 ? -5.809 -5.605 -1.018 1 95.75 97 GLY A O 1
ATOM 714 N N . LEU A 1 98 ? -3.805 -6.504 -1.461 1 96.5 98 LEU A N 1
ATOM 715 C CA . LEU A 1 98 ? -4.02 -7.641 -0.573 1 96.5 98 LEU A CA 1
ATOM 716 C C . LEU A 1 98 ? -4.301 -7.176 0.851 1 96.5 98 LEU A C 1
ATOM 718 O O . LEU A 1 98 ? -5.246 -7.645 1.487 1 96.5 98 LEU A O 1
ATOM 722 N N . MET A 1 99 ? -3.564 -6.23 1.343 1 95 99 MET A N 1
ATOM 723 C CA . MET A 1 99 ? -3.707 -5.84 2.742 1 95 99 MET A CA 1
ATOM 724 C C . MET A 1 99 ? -4.926 -4.941 2.936 1 95 99 MET A C 1
ATOM 726 O O . MET A 1 99 ? -5.266 -4.586 4.062 1 95 99 MET A O 1
ATOM 730 N N . SER A 1 100 ? -5.5 -4.527 1.829 1 95.44 100 SER A N 1
ATOM 731 C CA . SER A 1 100 ? -6.691 -3.688 1.912 1 95.44 100 SER A CA 1
ATOM 732 C C . SER A 1 100 ? -7.965 -4.527 1.888 1 95.44 100 SER A C 1
ATOM 734 O O . SER A 1 100 ? -9.062 -4.012 2.125 1 95.44 100 SER A O 1
ATOM 736 N N . CYS A 1 101 ? -7.828 -5.781 1.608 1 95.06 101 CYS A N 1
ATOM 737 C CA . CYS A 1 101 ? -8.984 -6.672 1.524 1 95.06 101 CYS A CA 1
ATOM 738 C C . CYS A 1 101 ? -9.562 -6.949 2.906 1 95.06 101 CYS A C 1
ATOM 740 O O . CYS A 1 101 ? -8.875 -6.789 3.916 1 95.06 101 CYS A O 1
ATOM 742 N N . ALA A 1 102 ? -10.852 -7.352 2.918 1 94.19 102 ALA A N 1
ATOM 743 C CA . ALA A 1 102 ? -11.547 -7.57 4.184 1 94.19 102 ALA A CA 1
ATOM 744 C C . ALA A 1 102 ? -11.109 -8.883 4.828 1 94.19 102 ALA A C 1
ATOM 746 O O . ALA A 1 102 ? -11.023 -8.984 6.055 1 94.19 102 ALA A O 1
ATOM 747 N N . THR A 1 103 ? -10.883 -9.922 4.02 1 95.19 103 THR A N 1
ATOM 748 C CA . THR A 1 103 ? -10.547 -11.25 4.523 1 95.19 103 THR A CA 1
ATOM 749 C C . THR A 1 103 ? -9.406 -11.859 3.717 1 95.19 103 THR A C 1
ATOM 751 O O . THR A 1 103 ? -9.094 -11.391 2.621 1 95.19 103 THR A O 1
ATOM 754 N N . LEU A 1 104 ? -8.836 -12.914 4.285 1 94.75 104 LEU A N 1
ATOM 755 C CA . LEU A 1 104 ? -7.793 -13.633 3.557 1 94.75 104 LEU A CA 1
ATOM 756 C C . LEU A 1 104 ? -8.336 -14.211 2.256 1 94.75 104 LEU A C 1
ATOM 758 O O . LEU A 1 104 ? -7.641 -14.234 1.239 1 94.75 104 LEU A O 1
ATOM 762 N N . GLY A 1 105 ? -9.57 -14.688 2.324 1 94.25 105 GLY A N 1
ATOM 763 C CA . GLY A 1 105 ? -10.188 -15.203 1.115 1 94.25 105 GLY A CA 1
ATOM 764 C C . GLY A 1 105 ? -10.25 -14.18 -0.006 1 94.25 105 GLY A C 1
ATOM 765 O O . GLY A 1 105 ? -9.938 -14.492 -1.155 1 94.25 105 GLY A O 1
ATOM 766 N N . GLU A 1 106 ? -10.641 -12.969 0.288 1 91.94 106 GLU A N 1
ATOM 767 C CA . GLU A 1 106 ? -10.672 -11.891 -0.69 1 91.94 106 GLU A CA 1
ATOM 768 C C . GLU A 1 106 ? -9.273 -11.578 -1.211 1 91.94 106 GLU A C 1
ATOM 770 O O . GLU A 1 106 ? -9.086 -11.32 -2.402 1 91.94 106 GLU A O 1
ATOM 775 N N . ALA A 1 107 ? -8.359 -11.609 -0.277 1 96.25 107 ALA A N 1
ATOM 776 C CA . ALA A 1 107 ? -6.973 -11.328 -0.654 1 96.25 107 ALA A CA 1
ATOM 777 C C . ALA A 1 107 ? -6.445 -12.391 -1.616 1 96.25 107 ALA A C 1
ATOM 779 O O . ALA A 1 107 ? -5.781 -12.07 -2.604 1 96.25 107 ALA A O 1
ATOM 780 N N . ILE A 1 108 ? -6.711 -13.625 -1.335 1 94.25 108 ILE A N 1
ATOM 781 C CA . ILE A 1 108 ? -6.281 -14.727 -2.195 1 94.25 108 ILE A CA 1
ATOM 782 C C . ILE A 1 108 ? -6.906 -14.562 -3.58 1 94.25 108 ILE A C 1
ATOM 784 O O . ILE A 1 108 ? -6.215 -14.68 -4.594 1 94.25 108 ILE A O 1
ATOM 788 N N . SER A 1 109 ? -8.164 -14.242 -3.645 1 89.31 109 SER A N 1
ATOM 789 C CA . SER A 1 109 ? -8.859 -14.055 -4.914 1 89.31 109 SER A CA 1
ATOM 790 C C . SER A 1 109 ? -8.242 -12.914 -5.715 1 89.31 109 SER A C 1
ATOM 792 O O . SER A 1 109 ? -8.031 -13.039 -6.922 1 89.31 109 SER A O 1
ATOM 794 N N . LEU A 1 110 ? -7.957 -11.836 -5.055 1 91.62 110 LEU A N 1
ATOM 795 C CA . LEU A 1 110 ? -7.309 -10.695 -5.695 1 91.62 110 LEU A CA 1
ATOM 796 C C . LEU A 1 110 ? -5.938 -11.086 -6.234 1 91.62 110 LEU A C 1
ATOM 798 O O . LEU A 1 110 ? -5.609 -10.789 -7.387 1 91.62 110 LEU A O 1
ATOM 802 N N . GLY A 1 111 ? -5.168 -11.773 -5.402 1 93.38 111 GLY A N 1
ATOM 803 C CA . GLY A 1 111 ? -3.85 -12.227 -5.816 1 93.38 111 GLY A CA 1
ATOM 804 C C . GLY A 1 111 ? -3.885 -13.109 -7.043 1 93.38 111 GLY A C 1
ATOM 805 O O . GLY A 1 111 ? -3.059 -12.961 -7.949 1 93.38 111 GLY A O 1
ATOM 806 N N . ILE A 1 112 ? -4.824 -13.969 -7.043 1 87.88 112 ILE A N 1
ATOM 807 C CA . ILE A 1 112 ? -4.953 -14.898 -8.164 1 87.88 112 ILE A CA 1
ATOM 808 C C . ILE A 1 112 ? -5.32 -14.117 -9.43 1 87.88 112 ILE A C 1
ATOM 810 O O . ILE A 1 112 ? -4.707 -14.312 -10.477 1 87.88 112 ILE A O 1
ATOM 814 N N . ARG A 1 113 ? -6.215 -13.266 -9.344 1 84.5 113 ARG A N 1
ATOM 815 C CA . ARG A 1 113 ? -6.727 -12.547 -10.508 1 84.5 113 ARG A CA 1
ATOM 816 C C . ARG A 1 113 ? -5.637 -11.695 -11.141 1 84.5 113 ARG A C 1
ATOM 818 O O . ARG A 1 113 ? -5.535 -11.617 -12.367 1 84.5 113 ARG A O 1
ATOM 825 N N . TYR A 1 114 ? -4.828 -11.117 -10.359 1 89.38 114 TYR A N 1
ATOM 826 C CA . TYR A 1 114 ? -3.91 -10.125 -10.914 1 89.38 114 TYR A CA 1
ATOM 827 C C . TYR A 1 114 ? -2.484 -10.672 -10.953 1 89.38 114 TYR A C 1
ATOM 829 O O . TYR A 1 114 ? -1.547 -9.938 -11.281 1 89.38 114 TYR A O 1
ATOM 837 N N . LEU A 1 115 ? -2.33 -11.953 -10.641 1 88.81 115 LEU A N 1
ATOM 838 C CA . LEU A 1 115 ? -1.045 -12.641 -10.656 1 88.81 115 LEU A CA 1
ATOM 839 C C . LEU A 1 115 ? -0.346 -12.469 -12 1 88.81 115 LEU A C 1
ATOM 841 O O . LEU A 1 115 ? 0.862 -12.227 -12.047 1 88.81 115 LEU A O 1
ATOM 845 N N . PRO A 1 116 ? -1.051 -12.414 -13.125 1 82.31 116 PRO A N 1
ATOM 846 C CA . PRO A 1 116 ? -0.387 -12.328 -14.43 1 82.31 116 PRO A CA 1
ATOM 847 C C . PRO A 1 116 ? 0.343 -11 -14.633 1 82.31 116 PRO A C 1
ATOM 849 O O . PRO A 1 116 ? 1.25 -10.914 -15.461 1 82.31 116 PRO A O 1
ATOM 852 N N . THR A 1 117 ? -0.073 -10.016 -13.906 1 83.88 117 THR A N 1
ATOM 853 C CA . THR A 1 117 ? 0.582 -8.719 -14.062 1 83.88 117 THR A CA 1
ATOM 854 C C . THR A 1 117 ? 1.992 -8.75 -13.484 1 83.88 117 THR A C 1
ATOM 856 O O . THR A 1 117 ? 2.822 -7.898 -13.805 1 83.88 117 THR A O 1
ATOM 859 N N . ARG A 1 118 ? 2.26 -9.734 -12.625 1 86.38 118 ARG A N 1
ATOM 860 C CA . ARG A 1 118 ? 3.561 -9.828 -11.969 1 86.38 118 ARG A CA 1
ATOM 861 C C . ARG A 1 118 ? 4.332 -11.047 -12.461 1 86.38 118 ARG A C 1
ATOM 863 O O . ARG A 1 118 ? 5.488 -10.938 -12.867 1 86.38 118 ARG A O 1
ATOM 870 N N . VAL A 1 119 ? 3.652 -12.156 -12.375 1 81.5 119 VAL A N 1
ATOM 871 C CA . VAL A 1 119 ? 4.266 -13.445 -12.688 1 81.5 119 VAL A CA 1
ATOM 872 C C . VAL A 1 119 ? 3.338 -14.258 -13.586 1 81.5 119 VAL A C 1
ATOM 874 O O . VAL A 1 119 ? 2.553 -15.078 -13.102 1 81.5 119 VAL A O 1
ATOM 877 N N . PRO A 1 120 ? 3.588 -14.164 -14.812 1 77 120 PRO A N 1
ATOM 878 C CA . PRO A 1 120 ? 2.699 -14.875 -15.742 1 77 120 PRO A CA 1
ATOM 879 C C . PRO A 1 120 ? 3.053 -16.344 -15.883 1 77 120 PRO A C 1
ATOM 881 O O . PRO A 1 120 ? 2.516 -17.031 -16.766 1 77 120 PRO A O 1
ATOM 884 N N . PHE A 1 121 ? 3.809 -16.891 -14.906 1 77.94 121 PHE A N 1
ATOM 885 C CA . PHE A 1 121 ? 4.363 -18.234 -15.055 1 77.94 121 PHE A CA 1
ATOM 886 C C . PHE A 1 121 ? 3.449 -19.281 -14.422 1 77.94 121 PHE A C 1
ATOM 888 O O . PHE A 1 121 ? 3.654 -20.484 -14.594 1 77.94 121 PHE A O 1
ATOM 895 N N . PHE A 1 122 ? 2.545 -18.75 -13.758 1 82.88 122 PHE A N 1
ATOM 896 C CA . PHE A 1 122 ? 1.762 -19.703 -12.969 1 82.88 122 PHE A CA 1
ATOM 897 C C . PHE A 1 122 ? 0.27 -19.5 -13.203 1 82.88 122 PHE A C 1
ATOM 899 O O . PHE A 1 122 ? -0.175 -18.375 -13.461 1 82.88 122 PHE A O 1
ATOM 906 N N . SER A 1 123 ? -0.367 -20.562 -13.203 1 78.25 123 SER A N 1
ATOM 907 C CA . SER A 1 123 ? -1.812 -20.594 -13.008 1 78.25 123 SER A CA 1
ATOM 908 C C . SER A 1 123 ? -2.172 -21.156 -11.641 1 78.25 123 SER A C 1
ATOM 910 O O . SER A 1 123 ? -1.543 -22.109 -11.172 1 78.25 123 SER A O 1
ATOM 912 N N . VAL A 1 124 ? -3.141 -20.516 -11.008 1 85.94 124 VAL A N 1
ATOM 913 C CA . VAL A 1 124 ? -3.477 -20.906 -9.633 1 85.94 124 VAL A CA 1
ATOM 914 C C . VAL A 1 124 ? -4.949 -21.297 -9.555 1 85.94 124 VAL A C 1
ATOM 916 O O . VAL A 1 124 ? -5.812 -20.609 -10.109 1 85.94 124 VAL A O 1
ATOM 919 N N . ARG A 1 125 ? -5.16 -22.375 -8.891 1 81 125 ARG A N 1
ATOM 920 C CA . ARG A 1 125 ? -6.523 -22.844 -8.672 1 81 125 ARG A CA 1
ATOM 921 C C . ARG A 1 125 ? -6.828 -22.984 -7.188 1 81 125 ARG A C 1
ATOM 923 O O . ARG A 1 125 ? -6.055 -23.578 -6.441 1 81 125 ARG A O 1
ATOM 930 N N . LEU A 1 126 ? -7.941 -22.375 -6.836 1 83.94 126 LEU A N 1
ATOM 931 C CA . LEU A 1 126 ? -8.43 -22.5 -5.465 1 83.94 126 LEU A CA 1
ATOM 932 C C . LEU A 1 126 ? -9.562 -23.516 -5.375 1 83.94 126 LEU A C 1
ATOM 934 O O . LEU A 1 126 ? -10.547 -23.422 -6.109 1 83.94 126 LEU A O 1
ATOM 938 N N . ALA A 1 127 ? -9.398 -24.516 -4.531 1 81.12 127 ALA A N 1
ATOM 939 C CA . ALA A 1 127 ? -10.438 -25.516 -4.316 1 81.12 127 ALA A CA 1
ATOM 940 C C . ALA A 1 127 ? -10.719 -25.703 -2.826 1 81.12 127 ALA A C 1
ATOM 942 O O . ALA A 1 127 ? -9.797 -25.688 -2.008 1 81.12 127 ALA A O 1
ATOM 943 N N . GLN A 1 128 ? -11.953 -25.766 -2.557 1 83.5 128 GLN A N 1
ATOM 944 C CA . GLN A 1 128 ? -12.375 -26.031 -1.186 1 83.5 128 GLN A CA 1
ATOM 945 C C . GLN A 1 128 ? -13.156 -27.328 -1.086 1 83.5 128 GLN A C 1
ATOM 947 O O . GLN A 1 128 ? -14.102 -27.562 -1.845 1 83.5 128 GLN A O 1
ATOM 952 N N . LEU A 1 129 ? -12.656 -28.234 -0.248 1 82.88 129 LEU A N 1
ATOM 953 C CA . LEU A 1 129 ? -13.336 -29.5 -0.012 1 82.88 129 LEU A CA 1
ATOM 954 C C . LEU A 1 129 ? -13.211 -29.922 1.45 1 82.88 129 LEU A C 1
ATOM 956 O O . LEU A 1 129 ? -12.117 -29.938 2.006 1 82.88 129 LEU A O 1
ATOM 960 N N . ASP A 1 130 ? -14.336 -30.281 2.09 1 87.12 130 ASP A N 1
ATOM 961 C CA . ASP A 1 130 ? -14.422 -30.859 3.432 1 87.12 130 ASP A CA 1
ATOM 962 C C . ASP A 1 130 ? -13.672 -29.984 4.441 1 87.12 130 ASP A C 1
ATOM 964 O O . ASP A 1 130 ? -12.844 -30.5 5.203 1 87.12 130 ASP A O 1
ATOM 968 N N . GLY A 1 131 ? -13.852 -28.688 4.367 1 90.88 131 GLY A N 1
ATOM 969 C CA . GLY A 1 131 ? -13.289 -27.781 5.355 1 90.88 131 GLY A CA 1
ATOM 970 C C . GLY A 1 131 ? -11.82 -27.469 5.105 1 90.88 131 GLY A C 1
ATOM 971 O O . GLY A 1 131 ? -11.172 -26.828 5.934 1 90.88 131 GLY A O 1
ATOM 972 N N . ILE A 1 132 ? -11.336 -27.984 4.004 1 93.19 132 ILE A N 1
ATOM 973 C CA . ILE A 1 132 ? -9.953 -27.75 3.623 1 93.19 132 ILE A CA 1
ATOM 974 C C . ILE A 1 132 ? -9.906 -26.969 2.312 1 93.19 132 ILE A C 1
ATOM 976 O O . ILE A 1 132 ? -10.734 -27.172 1.428 1 93.19 132 ILE A O 1
ATOM 980 N N . VAL A 1 133 ? -8.93 -26.062 2.285 1 92.75 133 VAL A N 1
ATOM 981 C CA . VAL A 1 133 ? -8.703 -25.297 1.064 1 92.75 133 VAL A CA 1
ATOM 982 C C . VAL A 1 133 ? -7.355 -25.672 0.46 1 92.75 133 VAL A C 1
ATOM 984 O O . VAL A 1 133 ? -6.348 -25.75 1.169 1 92.75 133 VAL A O 1
ATOM 987 N N . ASP A 1 134 ? -7.398 -25.969 -0.809 1 92 134 ASP A N 1
ATOM 988 C CA . ASP A 1 134 ? -6.176 -26.188 -1.576 1 92 134 ASP A CA 1
ATOM 989 C C . ASP A 1 134 ? -5.965 -25.062 -2.598 1 92 134 ASP A C 1
ATOM 991 O O . ASP A 1 134 ? -6.863 -24.766 -3.385 1 92 134 ASP A O 1
ATOM 995 N N . ILE A 1 135 ? -4.832 -24.453 -2.537 1 93.81 135 ILE A N 1
ATOM 996 C CA . ILE A 1 135 ? -4.367 -23.531 -3.557 1 93.81 135 ILE A CA 1
ATOM 997 C C . ILE A 1 135 ? -3.316 -24.203 -4.434 1 93.81 135 ILE A C 1
ATOM 999 O O . ILE A 1 135 ? -2.129 -24.203 -4.098 1 93.81 135 ILE A O 1
ATOM 1003 N N . ASP A 1 136 ? -3.758 -24.656 -5.527 1 89.56 136 ASP A N 1
ATOM 1004 C CA . ASP A 1 136 ? -2.896 -25.406 -6.434 1 89.56 136 ASP A CA 1
ATOM 1005 C C . ASP A 1 136 ? -2.174 -24.484 -7.406 1 89.56 136 ASP A C 1
ATOM 1007 O O . ASP A 1 136 ? -2.783 -23.578 -7.973 1 89.56 136 ASP A O 1
ATOM 1011 N N . VAL A 1 137 ? -0.909 -24.781 -7.527 1 91.56 137 VAL A N 1
ATOM 1012 C CA . VAL A 1 137 ? -0.085 -23.953 -8.406 1 91.56 137 VAL A CA 1
ATOM 1013 C C . VAL A 1 137 ? 0.378 -24.781 -9.602 1 91.56 137 VAL A C 1
ATOM 1015 O O . VAL A 1 137 ? 1.014 -25.828 -9.438 1 91.56 137 VAL A O 1
ATOM 1018 N N . PHE A 1 138 ? 0.057 -24.234 -10.789 1 81.62 138 PHE A N 1
ATOM 1019 C CA . PHE A 1 138 ? 0.427 -24.906 -12.031 1 81.62 138 PHE A CA 1
ATOM 1020 C C . PHE A 1 138 ? 1.329 -24.016 -12.883 1 81.62 138 PHE A C 1
ATOM 1022 O O . PHE A 1 138 ? 1.232 -22.781 -12.82 1 81.62 138 PHE A O 1
ATOM 1029 N N . GLU A 1 139 ? 2.207 -24.719 -13.602 1 79.06 139 GLU A N 1
ATOM 1030 C CA . GLU A 1 139 ? 2.977 -23.969 -14.594 1 79.06 139 GLU A CA 1
ATOM 1031 C C . GLU A 1 139 ? 2.092 -23.516 -15.75 1 79.06 139 GLU A C 1
ATOM 1033 O O . GLU A 1 139 ? 1.365 -24.312 -16.344 1 79.06 139 GLU A O 1
ATOM 1038 N N . ALA A 1 140 ? 2.135 -22.234 -16.078 1 69.44 140 ALA A N 1
ATOM 1039 C CA . ALA A 1 140 ? 1.414 -21.734 -17.234 1 69.44 140 ALA A CA 1
ATOM 1040 C C . ALA A 1 140 ? 2.135 -22.109 -18.531 1 69.44 140 ALA A C 1
ATOM 1042 O O . ALA A 1 140 ? 1.52 -22.188 -19.594 1 69.44 140 ALA A O 1
ATOM 1043 N N . PHE A 1 141 ? 3.357 -22.281 -18.5 1 62.97 141 PHE A N 1
ATOM 1044 C CA . PHE A 1 141 ? 4.215 -22.859 -19.531 1 62.97 141 PHE A CA 1
ATOM 1045 C C . PHE A 1 141 ? 5.383 -23.609 -18.891 1 62.97 141 PHE A C 1
ATOM 1047 O O . PHE A 1 141 ? 5.695 -23.406 -17.719 1 62.97 141 PHE A O 1
ATOM 1054 N N . PRO A 1 142 ? 5.949 -24.438 -19.656 1 72 142 PRO A N 1
ATOM 1055 C CA . PRO A 1 142 ? 7.031 -25.234 -19.078 1 72 142 PRO A CA 1
ATOM 1056 C C . PRO A 1 142 ? 8.211 -24.375 -18.609 1 72 142 PRO A C 1
ATOM 1058 O O . PRO A 1 142 ? 8.742 -23.578 -19.391 1 72 142 PRO A O 1
ATOM 1061 N N . LEU A 1 143 ? 8.57 -24.625 -17.344 1 80 143 LEU A N 1
ATOM 1062 C CA . LEU A 1 143 ? 9.641 -23.828 -16.75 1 80 143 LEU A CA 1
ATOM 1063 C C . LEU A 1 143 ? 10.969 -24.578 -16.797 1 80 143 LEU A C 1
ATOM 1065 O O . LEU A 1 143 ? 12.031 -24 -16.578 1 80 143 LEU A O 1
ATOM 1069 N N . GLY A 1 144 ? 10.875 -25.844 -17.172 1 82.69 144 GLY A N 1
ATOM 1070 C CA . GLY A 1 144 ? 12.078 -26.641 -17.328 1 82.69 144 GLY A CA 1
ATOM 1071 C C . GLY A 1 144 ? 12.914 -26.734 -16.078 1 82.69 144 GLY A C 1
ATOM 1072 O O . GLY A 1 144 ? 12.406 -27.078 -15 1 82.69 144 GLY A O 1
ATOM 1073 N N . ARG A 1 145 ? 14.195 -26.375 -16.188 1 88.31 145 ARG A N 1
ATOM 1074 C CA . ARG A 1 145 ? 15.148 -26.516 -15.094 1 88.31 145 ARG A CA 1
ATOM 1075 C C . ARG A 1 145 ? 14.867 -25.516 -13.984 1 88.31 145 ARG A C 1
ATOM 1077 O O . ARG A 1 145 ? 15.391 -25.641 -12.875 1 88.31 145 ARG A O 1
ATOM 1084 N N . LEU A 1 146 ? 14.055 -24.562 -14.305 1 91.56 146 LEU A N 1
ATOM 1085 C CA . LEU A 1 146 ? 13.781 -23.531 -13.32 1 91.56 146 LEU A CA 1
ATOM 1086 C C . LEU A 1 146 ? 12.508 -23.844 -12.547 1 91.56 146 LEU A C 1
ATOM 1088 O O . LEU A 1 146 ? 12.117 -23.078 -11.648 1 91.56 146 LEU A O 1
ATOM 1092 N N . ARG A 1 147 ? 11.906 -24.922 -12.805 1 92.5 147 ARG A N 1
ATOM 1093 C CA . ARG A 1 147 ? 10.617 -25.266 -12.219 1 92.5 147 ARG A CA 1
ATOM 1094 C C . ARG A 1 147 ? 10.695 -25.281 -10.695 1 92.5 147 ARG A C 1
ATOM 1096 O O . ARG A 1 147 ? 9.891 -24.625 -10.023 1 92.5 147 ARG A O 1
ATOM 1103 N N . GLN A 1 148 ? 11.633 -26.047 -10.211 1 95.19 148 GLN A N 1
ATOM 1104 C CA . GLN A 1 148 ? 11.742 -26.172 -8.766 1 95.19 148 GLN A CA 1
ATOM 1105 C C . GLN A 1 148 ? 12 -24.812 -8.117 1 95.19 148 GLN A C 1
ATOM 1107 O O . GLN A 1 148 ? 11.367 -24.469 -7.113 1 95.19 148 GLN A O 1
ATOM 1112 N N . PHE A 1 149 ? 12.875 -24.016 -8.68 1 95.62 149 PHE A N 1
ATOM 1113 C CA . PHE A 1 149 ? 13.172 -22.672 -8.188 1 95.62 149 PHE A CA 1
ATOM 1114 C C . PHE A 1 149 ? 11.914 -21.812 -8.148 1 95.62 149 PHE A C 1
ATOM 1116 O O . PHE A 1 149 ? 11.602 -21.219 -7.121 1 95.62 149 PHE A O 1
ATOM 1123 N N . ALA A 1 150 ? 11.266 -21.812 -9.234 1 95.5 150 ALA A N 1
ATOM 1124 C CA . ALA A 1 150 ? 10.109 -20.938 -9.406 1 95.5 150 ALA A CA 1
ATOM 1125 C C . ALA A 1 150 ? 8.984 -21.328 -8.453 1 95.5 150 ALA A C 1
ATOM 1127 O O . ALA A 1 150 ? 8.383 -20.469 -7.801 1 95.5 150 ALA A O 1
ATOM 1128 N N . VAL A 1 151 ? 8.719 -22.578 -8.32 1 96.38 151 VAL A N 1
ATOM 1129 C CA . VAL A 1 151 ? 7.613 -23.078 -7.496 1 96.38 151 VAL A CA 1
ATOM 1130 C C . VAL A 1 151 ? 7.934 -22.844 -6.02 1 96.38 151 VAL A C 1
ATOM 1132 O O . VAL A 1 151 ? 7.09 -22.359 -5.266 1 96.38 151 VAL A O 1
ATOM 1135 N N . GLU A 1 152 ? 9.133 -23.219 -5.637 1 96.81 152 GLU A N 1
ATOM 1136 C CA . GLU A 1 152 ? 9.531 -22.984 -4.25 1 96.81 152 GLU A CA 1
ATOM 1137 C C . GLU A 1 152 ? 9.43 -21.516 -3.881 1 96.81 152 GLU A C 1
ATOM 1139 O O . GLU A 1 152 ? 8.875 -21.172 -2.834 1 96.81 152 GLU A O 1
ATOM 1144 N N . ASN A 1 153 ? 9.961 -20.672 -4.746 1 96.19 153 ASN A N 1
ATOM 1145 C CA . ASN A 1 153 ? 9.898 -19.234 -4.504 1 96.19 153 ASN A CA 1
ATOM 1146 C C . ASN A 1 153 ? 8.453 -18.75 -4.355 1 96.19 153 ASN A C 1
ATOM 1148 O O . ASN A 1 153 ? 8.125 -18.047 -3.404 1 96.19 153 ASN A O 1
ATOM 1152 N N . PHE A 1 154 ? 7.664 -19.188 -5.234 1 96.19 154 PHE A N 1
ATOM 1153 C CA . PHE A 1 154 ? 6.277 -18.734 -5.277 1 96.19 154 PHE A CA 1
ATOM 1154 C C . PHE A 1 154 ? 5.52 -19.203 -4.039 1 96.19 154 PHE A C 1
ATOM 1156 O O . PHE A 1 154 ? 4.836 -18.406 -3.391 1 96.19 154 PHE A O 1
ATOM 1163 N N . LEU A 1 155 ? 5.598 -20.453 -3.668 1 96.62 155 LEU A N 1
ATOM 1164 C CA . LEU A 1 155 ? 4.852 -21 -2.539 1 96.62 155 LEU A CA 1
ATOM 1165 C C . LEU A 1 155 ? 5.32 -20.375 -1.228 1 96.62 155 LEU A C 1
ATOM 1167 O O . LEU A 1 155 ? 4.5 -20.016 -0.379 1 96.62 155 LEU A O 1
ATOM 1171 N N . VAL A 1 156 ? 6.59 -20.25 -1.084 1 94.56 156 VAL A N 1
ATOM 1172 C CA . VAL A 1 156 ? 7.129 -19.656 0.139 1 94.56 156 VAL A CA 1
ATOM 1173 C C . VAL A 1 156 ? 6.723 -18.188 0.229 1 94.56 156 VAL A C 1
ATOM 1175 O O . VAL A 1 156 ? 6.266 -17.719 1.277 1 94.56 156 VAL A O 1
ATOM 1178 N N . GLU A 1 157 ? 6.859 -17.453 -0.845 1 94.38 157 GLU A N 1
ATOM 1179 C CA . GLU A 1 157 ? 6.441 -16.062 -0.864 1 94.38 157 GLU A CA 1
ATOM 1180 C C . GLU A 1 157 ? 4.969 -15.922 -0.486 1 94.38 157 GLU A C 1
ATOM 1182 O O . GLU A 1 157 ? 4.609 -15.07 0.328 1 94.38 157 GLU A O 1
ATOM 1187 N N . THR A 1 158 ? 4.16 -16.703 -1.11 1 94.75 158 THR A N 1
ATOM 1188 C CA . THR A 1 158 ? 2.729 -16.641 -0.85 1 94.75 158 THR A CA 1
ATOM 1189 C C . THR A 1 158 ? 2.432 -16.906 0.621 1 94.75 158 THR A C 1
ATOM 1191 O O . THR A 1 158 ? 1.646 -16.203 1.247 1 94.75 158 THR A O 1
ATOM 1194 N N . ALA A 1 159 ? 3.086 -17.922 1.191 1 92.12 159 ALA A N 1
ATOM 1195 C CA . ALA A 1 159 ? 2.906 -18.234 2.607 1 92.12 159 ALA A CA 1
ATOM 1196 C C . ALA A 1 159 ? 3.303 -17.062 3.486 1 92.12 159 ALA A C 1
ATOM 1198 O O . ALA A 1 159 ? 2.611 -16.734 4.453 1 92.12 159 ALA A O 1
ATOM 1199 N N . ILE A 1 160 ? 4.395 -16.469 3.174 1 90.94 160 ILE A N 1
ATOM 1200 C CA . ILE A 1 160 ? 4.891 -15.336 3.949 1 90.94 160 ILE A CA 1
ATOM 1201 C C . ILE A 1 160 ? 3.924 -14.156 3.822 1 90.94 160 ILE A C 1
ATOM 1203 O O . ILE A 1 160 ? 3.656 -13.461 4.801 1 90.94 160 ILE A O 1
ATOM 1207 N N . LEU A 1 161 ? 3.406 -13.93 2.643 1 92.12 161 LEU A N 1
ATOM 1208 C CA . LEU A 1 161 ? 2.43 -12.867 2.449 1 92.12 161 LEU A CA 1
ATOM 1209 C C . LEU A 1 161 ? 1.174 -13.125 3.275 1 92.12 161 LEU A C 1
ATOM 1211 O O . LEU A 1 161 ? 0.64 -12.203 3.902 1 92.12 161 LEU A O 1
ATOM 1215 N N . PHE A 1 162 ? 0.714 -14.367 3.301 1 90.69 162 PHE A N 1
ATOM 1216 C CA . PHE A 1 162 ? -0.43 -14.719 4.137 1 90.69 162 PHE A CA 1
ATOM 1217 C C . PHE A 1 162 ? -0.149 -14.406 5.602 1 90.69 162 PHE A C 1
ATOM 1219 O O . PHE A 1 162 ? -0.994 -13.828 6.289 1 90.69 162 PHE A O 1
ATOM 1226 N N . ASN A 1 163 ? 1.013 -14.781 5.941 1 89.25 163 ASN A N 1
ATOM 1227 C CA . ASN A 1 163 ? 1.41 -14.508 7.32 1 89.25 163 ASN A CA 1
ATOM 1228 C C . ASN A 1 163 ? 1.419 -13.008 7.613 1 89.25 163 ASN A C 1
ATOM 1230 O O . ASN A 1 163 ? 0.947 -12.578 8.664 1 89.25 163 ASN A O 1
ATOM 1234 N N . SER A 1 164 ? 1.942 -12.258 6.723 1 88.62 164 SER A N 1
ATOM 1235 C CA . SER A 1 164 ? 2.033 -10.805 6.879 1 88.62 164 SER A CA 1
ATOM 1236 C C . SER A 1 164 ? 0.65 -10.172 6.98 1 88.62 164 SER A C 1
ATOM 1238 O O . SER A 1 164 ? 0.473 -9.164 7.664 1 88.62 164 SER A O 1
ATOM 1240 N N . LEU A 1 165 ? -0.298 -10.719 6.344 1 90.56 165 LEU A N 1
ATOM 1241 C CA . LEU A 1 165 ? -1.657 -10.188 6.336 1 90.56 165 LEU A CA 1
ATOM 1242 C C . LEU A 1 165 ? -2.357 -10.477 7.66 1 90.56 165 LEU A C 1
ATOM 1244 O O . LEU A 1 165 ? -3.109 -9.633 8.164 1 90.56 165 LEU A O 1
ATOM 1248 N N . LEU A 1 166 ? -2.096 -11.602 8.195 1 87 166 LEU A N 1
ATOM 1249 C CA . LEU A 1 166 ? -2.887 -12.07 9.328 1 87 166 LEU A CA 1
ATOM 1250 C C . LEU A 1 166 ? -2.16 -11.805 10.641 1 87 166 LEU A C 1
ATOM 1252 O O . LEU A 1 166 ? -2.797 -11.602 11.68 1 87 166 LEU A O 1
ATOM 1256 N N . TYR A 1 167 ? -0.925 -12.039 10.633 1 72.75 167 TYR A N 1
ATOM 1257 C CA . TYR A 1 167 ? -0.173 -11.953 11.883 1 72.75 167 TYR A CA 1
ATOM 1258 C C . TYR A 1 167 ? 0.989 -10.977 11.758 1 72.75 167 TYR A C 1
ATOM 1260 O O . TYR A 1 167 ? 2.148 -11.383 11.672 1 72.75 167 TYR A O 1
ATOM 1268 N N . PRO A 1 168 ? 0.681 -9.75 11.781 1 58.59 168 PRO A N 1
ATOM 1269 C CA . PRO A 1 168 ? 1.796 -8.82 11.586 1 58.59 168 PRO A CA 1
ATOM 1270 C C . PRO A 1 168 ? 2.77 -8.812 12.766 1 58.59 168 PRO A C 1
ATOM 1272 O O . PRO A 1 168 ? 3.842 -8.211 12.68 1 58.59 168 PRO A O 1
ATOM 1275 N N . VAL A 1 169 ? 2.342 -9.586 13.883 1 53.88 169 VAL A N 1
ATOM 1276 C CA . VAL A 1 169 ? 3.201 -9.617 15.055 1 53.88 169 VAL A CA 1
ATOM 1277 C C . VAL A 1 169 ? 4.266 -10.703 14.891 1 53.88 169 VAL A C 1
ATOM 1279 O O . VAL A 1 169 ? 3.969 -11.805 14.422 1 53.88 169 VAL A O 1
ATOM 1282 N N . PRO A 1 170 ? 5.449 -10.25 15.281 1 50.06 170 PRO A N 1
ATOM 1283 C CA . PRO A 1 170 ? 6.508 -11.266 15.281 1 50.06 170 PRO A CA 1
ATOM 1284 C C . PRO A 1 170 ? 6.176 -12.469 16.156 1 50.06 170 PRO A C 1
ATOM 1286 O O . PRO A 1 170 ? 5.602 -12.305 17.25 1 50.06 170 PRO A O 1
ATOM 1289 N N . GLY A 1 171 ? 6.215 -13.758 15.719 1 53.53 171 GLY A N 1
ATOM 1290 C CA . GLY A 1 171 ? 6.098 -15 16.469 1 53.53 171 GLY A CA 1
ATOM 1291 C C . GLY A 1 171 ? 4.93 -15.859 16.016 1 53.53 171 GLY A C 1
ATOM 1292 O O . GLY A 1 171 ? 4.949 -17.078 16.172 1 53.53 171 GLY A O 1
ATOM 1293 N N . ARG A 1 172 ? 3.832 -15.102 15.859 1 57.22 172 ARG A N 1
ATOM 1294 C CA . ARG A 1 172 ? 2.748 -15.938 15.359 1 57.22 172 ARG A CA 1
ATOM 1295 C C . ARG A 1 172 ? 2.912 -16.219 13.867 1 57.22 172 ARG A C 1
ATOM 1297 O O . ARG A 1 172 ? 3.188 -15.305 13.086 1 57.22 172 ARG A O 1
ATOM 1304 N N . THR A 1 173 ? 3.1 -17.438 13.656 1 64.19 173 THR A N 1
ATOM 1305 C CA . THR A 1 173 ? 3.346 -17.844 12.273 1 64.19 173 THR A CA 1
ATOM 1306 C C . THR A 1 173 ? 2.203 -18.719 11.758 1 64.19 173 THR A C 1
ATOM 1308 O O . THR A 1 173 ? 1.362 -19.172 12.539 1 64.19 173 THR A O 1
ATOM 1311 N N . LEU A 1 174 ? 1.999 -18.594 10.43 1 64 174 LEU A N 1
ATOM 1312 C CA . LEU A 1 174 ? 1.06 -19.469 9.734 1 64 174 LEU A CA 1
ATOM 1313 C C . LEU A 1 174 ? 1.354 -20.938 10.031 1 64 174 LEU A C 1
ATOM 1315 O O . LEU A 1 174 ? 0.603 -21.828 9.617 1 64 174 LEU A O 1
ATOM 1319 N N . GLN A 1 175 ? 2.312 -21.188 10.773 1 63.62 175 GLN A N 1
ATOM 1320 C CA . GLN A 1 175 ? 2.9 -22.516 10.875 1 63.62 175 GLN A CA 1
ATOM 1321 C C . GLN A 1 175 ? 1.849 -23.547 11.266 1 63.62 175 GLN A C 1
ATOM 1323 O O . GLN A 1 175 ? 1.845 -24.672 10.75 1 63.62 175 GLN A O 1
ATOM 1328 N N . SER A 1 176 ? 0.861 -23.062 11.867 1 65.06 176 SER A N 1
ATOM 1329 C CA . SER A 1 176 ? -0.046 -24.125 12.289 1 65.06 176 SER A CA 1
ATOM 1330 C C . SER A 1 176 ? -1.313 -24.141 11.445 1 65.06 176 SER A C 1
ATOM 1332 O O . SER A 1 176 ? -2.086 -25.109 11.484 1 65.06 176 SER A O 1
ATOM 1334 N N . ARG A 1 177 ? -1.38 -23.25 10.523 1 81.5 177 ARG A N 1
ATOM 1335 C CA . ARG A 1 177 ? -2.688 -23.141 9.891 1 81.5 177 ARG A CA 1
ATOM 1336 C C . ARG A 1 177 ? -2.578 -23.312 8.375 1 81.5 177 ARG A C 1
ATOM 1338 O O . ARG A 1 177 ? -3.584 -23.266 7.664 1 81.5 177 ARG A O 1
ATOM 1345 N N . ALA A 1 178 ? -1.397 -23.5 7.902 1 89.44 178 ALA A N 1
ATOM 1346 C CA . ALA A 1 178 ? -1.162 -23.719 6.477 1 89.44 178 ALA A CA 1
ATOM 1347 C C . ALA A 1 178 ? 0.016 -24.672 6.262 1 89.44 178 ALA A C 1
ATOM 1349 O O . ALA A 1 178 ? 0.896 -24.781 7.117 1 89.44 178 ALA A O 1
ATOM 1350 N N . GLU A 1 179 ? -0.082 -25.406 5.191 1 95.38 179 GLU A N 1
ATOM 1351 C CA . GLU A 1 179 ? 0.976 -26.344 4.809 1 95.38 179 GLU A CA 1
ATOM 1352 C C . GLU A 1 179 ? 1.386 -26.141 3.354 1 95.38 179 GLU A C 1
ATOM 1354 O O . GLU A 1 179 ? 0.581 -25.688 2.531 1 95.38 179 GLU A O 1
ATOM 1359 N N . LEU A 1 180 ? 2.631 -26.469 3.117 1 96.94 180 LEU A N 1
ATOM 1360 C CA . LEU A 1 180 ? 3.145 -26.422 1.753 1 96.94 180 LEU A CA 1
ATOM 1361 C C . LEU A 1 180 ? 3.387 -27.828 1.214 1 96.94 180 LEU A C 1
ATOM 1363 O O . LEU A 1 180 ? 3.93 -28.672 1.919 1 96.94 180 LEU A O 1
ATOM 1367 N N . HIS A 1 181 ? 2.938 -28.047 0.004 1 97.56 181 HIS A N 1
ATOM 1368 C CA . HIS A 1 181 ? 3.133 -29.344 -0.665 1 97.56 181 HIS A CA 1
ATOM 1369 C C . HIS A 1 181 ? 3.986 -29.172 -1.92 1 97.56 181 HIS A C 1
ATOM 1371 O O . HIS A 1 181 ? 3.732 -28.297 -2.74 1 97.56 181 HIS A O 1
ATOM 1377 N N . PHE A 1 182 ? 4.957 -30.031 -2.012 1 97.88 182 PHE A N 1
ATOM 1378 C CA . PHE A 1 182 ? 5.844 -30.047 -3.172 1 97.88 182 PHE A CA 1
ATOM 1379 C C . PHE A 1 182 ? 5.836 -31.422 -3.842 1 97.88 182 PHE A C 1
ATOM 1381 O O . PHE A 1 182 ? 5.828 -32.438 -3.164 1 97.88 182 PHE A O 1
ATOM 1388 N N . GLU A 1 183 ? 5.969 -31.453 -5.129 1 96.25 183 GLU A N 1
ATOM 1389 C CA . GLU A 1 183 ? 5.844 -32.688 -5.902 1 96.25 183 GLU A CA 1
ATOM 1390 C C . GLU A 1 183 ? 7.152 -33.469 -5.902 1 96.25 183 GLU A C 1
ATOM 1392 O O . GLU A 1 183 ? 7.18 -34.625 -6.285 1 96.25 183 GLU A O 1
ATOM 1397 N N . TRP A 1 184 ? 8.234 -32.969 -5.559 1 96.44 184 TRP A N 1
ATOM 1398 C CA . TRP A 1 184 ? 9.547 -33.594 -5.625 1 96.44 184 TRP A CA 1
ATOM 1399 C C . TRP A 1 184 ? 10 -34.062 -4.238 1 96.44 184 TRP A C 1
ATOM 1401 O O . TRP A 1 184 ? 9.43 -33.656 -3.227 1 96.44 184 TRP A O 1
ATOM 1411 N N . PRO A 1 185 ? 11.047 -34.906 -4.168 1 97.31 185 PRO A N 1
ATOM 1412 C CA . PRO A 1 185 ? 11.555 -35.375 -2.879 1 97.31 185 PRO A CA 1
ATOM 1413 C C . PRO A 1 185 ? 12.148 -34.25 -2.037 1 97.31 185 PRO A C 1
ATOM 1415 O O . PRO A 1 185 ? 12.555 -33.219 -2.58 1 97.31 185 PRO A O 1
ATOM 1418 N N . GLU A 1 186 ? 12.188 -34.5 -0.743 1 97.25 186 GLU A N 1
ATOM 1419 C CA . GLU A 1 186 ? 12.75 -33.5 0.172 1 97.25 186 GLU A CA 1
ATOM 1420 C C . GLU A 1 186 ? 14.195 -33.188 -0.179 1 97.25 186 GLU A C 1
ATOM 1422 O O . GLU A 1 186 ? 15.047 -34.094 -0.187 1 97.25 186 GLU A O 1
ATOM 1427 N N . PRO A 1 187 ? 14.43 -31.953 -0.477 1 95.62 187 PRO A N 1
ATOM 1428 C CA . PRO A 1 187 ? 15.82 -31.594 -0.774 1 95.62 187 PRO A CA 1
ATOM 1429 C C . PRO A 1 187 ? 16.719 -31.641 0.459 1 95.62 187 PRO A C 1
ATOM 1431 O O . PRO A 1 187 ? 16.266 -31.375 1.572 1 95.62 187 PRO A O 1
ATOM 1434 N N . PRO A 1 188 ? 17.984 -31.938 0.264 1 93.12 188 PRO A N 1
ATOM 1435 C CA . PRO A 1 188 ? 18.906 -32.062 1.397 1 93.12 188 PRO A CA 1
ATOM 1436 C C . PRO A 1 188 ? 19.078 -30.734 2.164 1 93.12 188 PRO A C 1
ATOM 1438 O O . PRO A 1 188 ? 19.391 -30.75 3.355 1 93.12 188 PRO A O 1
ATOM 1441 N N . TRP A 1 189 ? 18.891 -29.688 1.552 1 91.31 189 TRP A N 1
ATOM 1442 C CA . TRP A 1 189 ? 19.109 -28.391 2.174 1 91.31 189 TRP A CA 1
ATOM 1443 C C . TRP A 1 189 ? 17.875 -27.922 2.922 1 91.31 189 TRP A C 1
ATOM 1445 O O . TRP A 1 189 ? 17.875 -26.859 3.537 1 91.31 189 TRP A O 1
ATOM 1455 N N . PHE A 1 190 ? 16.797 -28.609 2.926 1 93.94 190 PHE A N 1
ATOM 1456 C CA . PHE A 1 190 ? 15.523 -28.156 3.467 1 93.94 190 PHE A CA 1
ATOM 1457 C C . PHE A 1 190 ? 15.578 -28.062 4.984 1 93.94 190 PHE A C 1
ATOM 1459 O O . PHE A 1 190 ? 14.891 -27.219 5.586 1 93.94 190 PHE A O 1
ATOM 1466 N N . GLU A 1 191 ? 16.359 -28.844 5.602 1 92.81 191 GLU A N 1
ATOM 1467 C CA . GLU A 1 191 ? 16.438 -28.891 7.059 1 92.81 191 GLU A CA 1
ATOM 1468 C C . GLU A 1 191 ? 16.75 -27.5 7.637 1 92.81 191 GLU A C 1
ATOM 1470 O O . GLU A 1 191 ? 16.234 -27.141 8.703 1 92.81 191 GLU A O 1
ATOM 1475 N N . ARG A 1 192 ? 17.453 -26.734 6.898 1 92.5 192 ARG A N 1
ATOM 1476 C CA . ARG A 1 192 ? 17.859 -25.406 7.355 1 92.5 192 ARG A CA 1
ATOM 1477 C C . ARG A 1 192 ? 16.656 -24.469 7.43 1 92.5 192 ARG A C 1
ATOM 1479 O O . ARG A 1 192 ? 16.703 -23.453 8.125 1 92.5 192 ARG A O 1
ATOM 1486 N N . TYR A 1 193 ? 15.578 -24.859 6.781 1 93 193 TYR A N 1
ATOM 1487 C CA . TYR A 1 193 ? 14.461 -23.938 6.648 1 93 193 TYR A CA 1
ATOM 1488 C C . TYR A 1 193 ? 13.242 -24.438 7.41 1 93 193 TYR A C 1
ATOM 1490 O O . TYR A 1 193 ? 12.242 -23.734 7.527 1 93 193 TYR A O 1
ATOM 1498 N N . ARG A 1 194 ? 13.289 -25.562 7.98 1 90.62 194 ARG A N 1
ATOM 1499 C CA . ARG A 1 194 ? 12.148 -26.234 8.594 1 90.62 194 ARG A CA 1
ATOM 1500 C C . ARG A 1 194 ? 11.516 -25.359 9.68 1 90.62 194 ARG A C 1
ATOM 1502 O O . ARG A 1 194 ? 10.297 -25.297 9.797 1 90.62 194 ARG A O 1
ATOM 1509 N N . ALA A 1 195 ? 12.312 -24.641 10.367 1 87.56 195 ALA A N 1
ATOM 1510 C CA . ALA A 1 195 ? 11.812 -23.844 11.492 1 87.56 195 ALA A CA 1
ATOM 1511 C C . ALA A 1 195 ? 11.203 -22.531 11.016 1 87.56 195 ALA A C 1
ATOM 1513 O O . ALA A 1 195 ? 10.43 -21.906 11.734 1 87.56 195 ALA A O 1
ATOM 1514 N N . ARG A 1 196 ? 11.469 -22.141 9.82 1 89.12 196 ARG A N 1
ATOM 1515 C CA . ARG A 1 196 ? 11.055 -20.828 9.328 1 89.12 196 ARG A CA 1
ATOM 1516 C C . ARG A 1 196 ? 9.867 -20.953 8.383 1 89.12 196 ARG A C 1
ATOM 1518 O O . ARG A 1 196 ? 9.328 -19.938 7.926 1 89.12 196 ARG A O 1
ATOM 1525 N N . LEU A 1 197 ? 9.5 -22.188 8.125 1 90.94 197 LEU A N 1
ATOM 1526 C CA . LEU A 1 197 ? 8.438 -22.422 7.156 1 90.94 197 LEU A CA 1
ATOM 1527 C C . LEU A 1 197 ? 7.266 -23.156 7.805 1 90.94 197 LEU A C 1
ATOM 1529 O O . LEU A 1 197 ? 7.441 -23.844 8.82 1 90.94 197 LEU A O 1
ATOM 1533 N N . PRO A 1 198 ? 6.094 -22.984 7.164 1 91.12 198 PRO A N 1
ATOM 1534 C CA . PRO A 1 198 ? 5.043 -23.938 7.539 1 91.12 198 PRO A CA 1
ATOM 1535 C C . PRO A 1 198 ? 5.445 -25.391 7.273 1 91.12 198 PRO A C 1
ATOM 1537 O O . PRO A 1 198 ? 6.473 -25.641 6.645 1 91.12 198 PRO A O 1
ATOM 1540 N N . ARG A 1 199 ? 4.617 -26.266 7.883 1 93.5 199 ARG A N 1
ATOM 1541 C CA . ARG A 1 199 ? 4.887 -27.672 7.613 1 93.5 199 ARG A CA 1
ATOM 1542 C C . ARG A 1 199 ? 4.922 -27.953 6.113 1 93.5 199 ARG A C 1
ATOM 1544 O O . ARG A 1 199 ? 4.008 -27.562 5.387 1 93.5 199 ARG A O 1
ATOM 1551 N N . CYS A 1 200 ? 5.996 -28.609 5.676 1 95.88 200 CYS A N 1
ATOM 1552 C CA . CYS A 1 200 ? 6.172 -28.922 4.262 1 95.88 200 CYS A CA 1
ATOM 1553 C C . CYS A 1 200 ? 6.043 -30.422 4.012 1 95.88 200 CYS A C 1
ATOM 1555 O O . CYS A 1 200 ? 6.535 -31.219 4.805 1 95.88 200 CYS A O 1
ATOM 1557 N N . HIS A 1 201 ? 5.309 -30.719 2.996 1 96.88 201 HIS A N 1
ATOM 1558 C CA . HIS A 1 201 ? 5.184 -32.094 2.521 1 96.88 201 HIS A CA 1
ATOM 1559 C C . HIS A 1 201 ? 5.844 -32.25 1.158 1 96.88 201 HIS A C 1
ATOM 1561 O O . HIS A 1 201 ? 5.613 -31.469 0.247 1 96.88 201 HIS A O 1
ATOM 1567 N N . PHE A 1 202 ? 6.621 -33.312 1.077 1 97.69 202 PHE A N 1
ATOM 1568 C CA . PHE A 1 202 ? 7.309 -33.625 -0.172 1 97.69 202 PHE A CA 1
ATOM 1569 C C . PHE A 1 202 ? 6.777 -34.906 -0.783 1 97.69 202 PHE A C 1
ATOM 1571 O O . PHE A 1 202 ? 5.969 -35.594 -0.17 1 97.69 202 PHE A O 1
ATOM 1578 N N . ASP A 1 203 ? 7.199 -35.125 -2.084 1 97.31 203 ASP A N 1
ATOM 1579 C CA . ASP A 1 203 ? 6.648 -36.219 -2.844 1 97.31 203 ASP A CA 1
ATOM 1580 C C . ASP A 1 203 ? 5.121 -36.188 -2.879 1 97.31 203 ASP A C 1
ATOM 1582 O O . ASP A 1 203 ? 4.453 -37.219 -2.799 1 97.31 203 ASP A O 1
ATOM 1586 N N . ALA A 1 204 ? 4.625 -35 -2.861 1 95.69 204 ALA A N 1
ATOM 1587 C CA . ALA A 1 204 ? 3.18 -34.781 -2.898 1 95.69 204 ALA A CA 1
ATOM 1588 C C . ALA A 1 204 ? 2.648 -34.875 -4.324 1 95.69 204 ALA A C 1
ATOM 1590 O O . ALA A 1 204 ? 3.418 -34.812 -5.289 1 95.69 204 ALA A O 1
ATOM 1591 N N . GLY A 1 205 ? 1.37 -35.031 -4.434 1 92.25 205 GLY A N 1
ATOM 1592 C CA . GLY A 1 205 ? 0.741 -35.188 -5.734 1 92.25 205 GLY A CA 1
ATOM 1593 C C . GLY A 1 205 ? 0.622 -33.875 -6.504 1 92.25 205 GLY A C 1
ATOM 1594 O O . GLY A 1 205 ? 0.337 -33.875 -7.703 1 92.25 205 GLY A O 1
ATOM 1595 N N . ALA A 1 206 ? 0.84 -32.812 -5.809 1 91.56 206 ALA A N 1
ATOM 1596 C CA . ALA A 1 206 ? 0.742 -31.484 -6.441 1 91.56 206 ALA A CA 1
ATOM 1597 C C . ALA A 1 206 ? 1.518 -30.438 -5.645 1 91.56 206 ALA A C 1
ATOM 1599 O O . 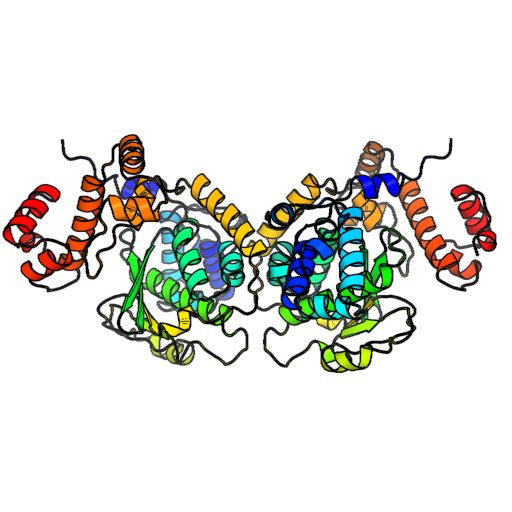ALA A 1 206 ? 1.825 -30.641 -4.469 1 91.56 206 ALA A O 1
ATOM 1600 N N . ASN A 1 207 ? 1.899 -29.391 -6.406 1 96.06 207 ASN A N 1
ATOM 1601 C CA . ASN A 1 207 ? 2.389 -28.188 -5.727 1 96.06 207 ASN A CA 1
ATOM 1602 C C . ASN A 1 207 ? 1.24 -27.312 -5.23 1 96.06 207 ASN A C 1
ATOM 1604 O O . ASN A 1 207 ? 0.431 -26.828 -6.023 1 96.06 207 ASN A O 1
ATOM 1608 N N . ARG A 1 208 ? 1.153 -27.125 -3.871 1 96.25 208 ARG A N 1
ATOM 1609 C CA . ARG A 1 208 ? -0.016 -26.406 -3.371 1 96.25 208 ARG A CA 1
ATOM 1610 C C . ARG A 1 208 ? 0.24 -25.844 -1.976 1 96.25 208 ARG A C 1
ATOM 1612 O O . ARG A 1 208 ? 1.178 -26.266 -1.295 1 96.25 208 ARG A O 1
ATOM 1619 N N . ILE A 1 209 ? -0.489 -24.875 -1.63 1 96.5 209 ILE A N 1
ATOM 1620 C CA . ILE A 1 209 ? -0.699 -24.438 -0.252 1 96.5 209 ILE A CA 1
ATOM 1621 C C . ILE A 1 209 ? -2.027 -24.984 0.264 1 96.5 209 ILE A C 1
ATOM 1623 O O . ILE A 1 209 ? -3.062 -24.844 -0.388 1 96.5 209 ILE A O 1
ATOM 1627 N N . ARG A 1 210 ? -1.993 -25.719 1.367 1 95.75 210 ARG A N 1
ATOM 1628 C CA . ARG A 1 210 ? -3.188 -26.266 1.999 1 95.75 210 ARG A CA 1
ATOM 1629 C C . ARG A 1 210 ? -3.451 -25.609 3.348 1 95.75 210 ARG A C 1
ATOM 1631 O O . ARG A 1 210 ? -2.527 -25.422 4.141 1 95.75 210 ARG A O 1
ATOM 1638 N N . CYS A 1 211 ? -4.676 -25.234 3.551 1 93.88 211 CYS A N 1
ATOM 1639 C CA . CYS A 1 211 ? -5.016 -24.625 4.836 1 93.88 211 CYS A CA 1
ATOM 1640 C C . CYS A 1 211 ? -6.465 -24.922 5.207 1 93.88 211 CYS A C 1
ATOM 1642 O O . CYS A 1 211 ? -7.223 -25.453 4.402 1 93.88 211 CYS A O 1
ATOM 1644 N N . ASP A 1 212 ? -6.777 -24.625 6.445 1 91.81 212 ASP A N 1
ATOM 1645 C CA . ASP A 1 212 ? -8.156 -24.719 6.906 1 91.81 212 ASP A CA 1
ATOM 1646 C C . ASP A 1 212 ? -9.039 -23.688 6.211 1 91.81 212 ASP A C 1
ATOM 1648 O O . ASP A 1 212 ? -8.648 -22.531 6.055 1 91.81 212 ASP A O 1
ATOM 1652 N N . ALA A 1 213 ? -10.234 -24.172 5.852 1 91.19 213 ALA A N 1
ATOM 1653 C CA . ALA A 1 213 ? -11.156 -23.297 5.145 1 91.19 213 ALA A CA 1
ATOM 1654 C C . ALA A 1 213 ? -11.523 -22.078 6 1 91.19 213 ALA A C 1
ATOM 1656 O O . ALA A 1 213 ? -11.789 -21 5.473 1 91.19 213 ALA A O 1
ATOM 1657 N N . ALA A 1 214 ? -11.516 -22.219 7.242 1 91.25 214 ALA A N 1
ATOM 1658 C CA . ALA A 1 214 ? -11.852 -21.141 8.164 1 91.25 214 ALA A CA 1
ATOM 1659 C C . ALA A 1 214 ? -10.875 -19.984 8.031 1 91.25 214 ALA A C 1
ATOM 1661 O O . ALA A 1 214 ? -11.203 -18.844 8.367 1 91.25 214 ALA A O 1
ATOM 1662 N N . LEU A 1 215 ? -9.703 -20.266 7.562 1 91.62 215 LEU A N 1
ATOM 1663 C CA . LEU A 1 215 ? -8.695 -19.234 7.375 1 91.62 215 LEU A CA 1
ATOM 1664 C C . LEU A 1 215 ? -9.141 -18.203 6.332 1 91.62 215 LEU A C 1
ATOM 1666 O O . LEU A 1 215 ? -8.758 -17.031 6.395 1 91.62 215 LEU A O 1
ATOM 1670 N N . LEU A 1 216 ? -9.938 -18.625 5.43 1 92.06 216 LEU A N 1
ATOM 1671 C CA . LEU A 1 216 ? -10.398 -17.75 4.359 1 92.06 216 LEU A CA 1
ATOM 1672 C C . LEU A 1 216 ? -11.25 -16.609 4.922 1 92.06 216 LEU A C 1
ATOM 1674 O O . LEU A 1 216 ? -11.258 -15.516 4.367 1 92.06 216 LEU A O 1
ATOM 1678 N N . ASP A 1 217 ? -11.836 -16.875 6.031 1 92.88 217 ASP A N 1
ATOM 1679 C CA . ASP A 1 217 ? -12.75 -15.883 6.602 1 92.88 217 ASP A CA 1
ATOM 1680 C C . ASP A 1 217 ? -12.031 -15 7.621 1 92.88 217 ASP A C 1
ATOM 1682 O O . ASP A 1 217 ? -12.633 -14.07 8.172 1 92.88 217 ASP A O 1
ATOM 1686 N N . GLU A 1 218 ? -10.812 -15.336 7.883 1 92.56 218 GLU A N 1
ATOM 1687 C CA . GLU A 1 218 ? -10.07 -14.531 8.844 1 92.56 218 GLU A CA 1
ATOM 1688 C C . GLU A 1 218 ? -9.953 -13.078 8.375 1 92.56 218 GLU A C 1
ATOM 1690 O O . GLU A 1 218 ? -9.562 -12.82 7.238 1 92.56 218 GLU A O 1
ATOM 1695 N N . PRO A 1 219 ? -10.312 -12.125 9.289 1 93.25 219 PRO A N 1
ATOM 1696 C CA . PRO A 1 219 ? -10.25 -10.711 8.898 1 93.25 219 PRO A CA 1
ATOM 1697 C C . PRO A 1 219 ? -8.82 -10.188 8.805 1 93.25 219 PRO A C 1
ATOM 1699 O O . PRO A 1 219 ? -7.949 -10.617 9.562 1 93.25 219 PRO A O 1
ATOM 1702 N N . ILE A 1 220 ? -8.617 -9.32 7.871 1 92.69 220 ILE A N 1
ATOM 1703 C CA . ILE A 1 220 ? -7.367 -8.578 7.746 1 92.69 220 ILE A CA 1
ATOM 1704 C C . ILE A 1 220 ? -7.469 -7.258 8.5 1 92.69 220 ILE A C 1
ATOM 1706 O O . ILE A 1 220 ? -8.367 -6.453 8.25 1 92.69 220 ILE A O 1
ATOM 1710 N N . GLY A 1 221 ? -6.555 -7.016 9.352 1 88.94 221 GLY A N 1
ATOM 1711 C CA . GLY A 1 221 ? -6.625 -5.91 10.297 1 88.94 221 GLY A CA 1
ATOM 1712 C C . GLY A 1 221 ? -6.574 -4.551 9.625 1 88.94 221 GLY A C 1
ATOM 1713 O O . GLY A 1 221 ? -7.105 -3.572 10.156 1 88.94 221 GLY A O 1
ATOM 1714 N N . THR A 1 222 ? -6.004 -4.473 8.445 1 91.12 222 THR A N 1
ATOM 1715 C CA . THR A 1 222 ? -5.828 -3.195 7.762 1 91.12 222 THR A CA 1
ATOM 1716 C C . THR A 1 222 ? -6.859 -3.031 6.648 1 91.12 222 THR A C 1
ATOM 1718 O O . THR A 1 222 ? -6.691 -2.195 5.762 1 91.12 222 THR A O 1
ATOM 1721 N N . ALA A 1 223 ? -7.91 -3.762 6.73 1 92.81 223 ALA A N 1
ATOM 1722 C CA . ALA A 1 223 ? -8.93 -3.748 5.684 1 92.81 223 ALA A CA 1
ATOM 1723 C C . ALA A 1 223 ? -9.453 -2.334 5.441 1 92.81 223 ALA A C 1
ATOM 1725 O O . ALA A 1 223 ? -9.656 -1.573 6.391 1 92.81 223 ALA A O 1
ATOM 1726 N N . ASN A 1 224 ? -9.516 -1.992 4.152 1 92.75 224 ASN A N 1
ATOM 1727 C CA . ASN A 1 224 ? -10.078 -0.719 3.705 1 92.75 224 ASN A CA 1
ATOM 1728 C C . ASN A 1 224 ? -10.711 -0.84 2.324 1 92.75 224 ASN A C 1
ATOM 1730 O O . ASN A 1 224 ? -10.008 -0.881 1.313 1 92.75 224 ASN A O 1
ATOM 1734 N N . ALA A 1 225 ? -12.039 -0.816 2.307 1 87.19 225 ALA A N 1
ATOM 1735 C CA . ALA A 1 225 ? -12.781 -1.098 1.082 1 87.19 225 ALA A CA 1
ATOM 1736 C C . ALA A 1 225 ? -12.484 -0.054 0.009 1 87.19 225 ALA A C 1
ATOM 1738 O O . ALA A 1 225 ? -12.383 -0.383 -1.176 1 87.19 225 ALA A O 1
ATOM 1739 N N . HIS A 1 226 ? -12.391 1.118 0.388 1 86.69 226 HIS A N 1
ATOM 1740 C CA . HIS A 1 226 ? -12.141 2.203 -0.554 1 86.69 226 HIS A CA 1
ATOM 1741 C C . HIS A 1 226 ? -10.789 2.031 -1.238 1 86.69 226 HIS A C 1
ATOM 1743 O O . HIS A 1 226 ? -10.695 2.102 -2.467 1 86.69 226 HIS A O 1
ATOM 1749 N N . THR A 1 227 ? -9.82 1.828 -0.447 1 90.88 227 THR A N 1
ATOM 1750 C CA . THR A 1 227 ? -8.484 1.611 -0.983 1 90.88 227 THR A CA 1
ATOM 1751 C C . THR A 1 227 ? -8.438 0.343 -1.831 1 90.88 227 THR A C 1
ATOM 1753 O O . THR A 1 227 ? -7.82 0.323 -2.896 1 90.88 227 THR A O 1
ATOM 1756 N N . ALA A 1 228 ? -9.102 -0.699 -1.333 1 91.5 228 ALA A N 1
ATOM 1757 C CA . ALA A 1 228 ? -9.156 -1.939 -2.1 1 91.5 228 ALA A CA 1
ATOM 1758 C C . ALA A 1 228 ? -9.711 -1.692 -3.5 1 91.5 228 ALA A C 1
ATOM 1760 O O . ALA A 1 228 ? -9.148 -2.166 -4.492 1 91.5 228 ALA A O 1
ATOM 1761 N N . GLN A 1 229 ? -10.703 -0.925 -3.566 1 87.62 229 GLN A N 1
ATOM 1762 C CA . GLN A 1 229 ? -11.328 -0.626 -4.852 1 87.62 229 GLN A CA 1
ATOM 1763 C C . GLN A 1 229 ? -10.391 0.188 -5.742 1 87.62 229 GLN A C 1
ATOM 1765 O O . GLN A 1 229 ? -10.32 -0.046 -6.949 1 87.62 229 GLN A O 1
ATOM 1770 N N . MET A 1 230 ? -9.766 1.123 -5.18 1 86.94 230 MET A N 1
ATOM 1771 C CA . MET A 1 230 ? -8.812 1.943 -5.922 1 86.94 230 MET A CA 1
ATOM 1772 C C . MET A 1 230 ? -7.715 1.08 -6.535 1 86.94 230 MET A C 1
ATOM 1774 O O . MET A 1 230 ? -7.371 1.245 -7.707 1 86.94 230 MET A O 1
ATOM 1778 N N . ILE A 1 231 ? -7.199 0.167 -5.762 1 91.62 231 ILE A N 1
ATOM 1779 C CA . ILE A 1 231 ? -6.117 -0.687 -6.23 1 91.62 231 ILE A CA 1
ATOM 1780 C C . ILE A 1 231 ? -6.637 -1.644 -7.301 1 91.62 231 ILE A C 1
ATOM 1782 O O . ILE A 1 231 ? -5.953 -1.908 -8.289 1 91.62 231 ILE A O 1
ATOM 1786 N N . VAL A 1 232 ? -7.816 -2.137 -7.078 1 88.25 232 VAL A N 1
ATOM 1787 C CA . VAL A 1 232 ? -8.438 -3.002 -8.078 1 88.25 232 VAL A CA 1
ATOM 1788 C C . VAL A 1 232 ? -8.523 -2.275 -9.414 1 88.25 232 VAL A C 1
ATOM 1790 O O . VAL A 1 232 ? -8.188 -2.842 -10.461 1 88.25 232 VAL A O 1
ATOM 1793 N N . GLN A 1 233 ? -8.906 -1.065 -9.383 1 84.19 233 GLN A N 1
ATOM 1794 C CA . GLN A 1 233 ? -8.992 -0.28 -10.609 1 84.19 233 GLN A CA 1
ATOM 1795 C C . GLN A 1 233 ? -7.629 -0.151 -11.281 1 84.19 233 GLN A C 1
ATOM 1797 O O . GLN A 1 233 ? -7.52 -0.287 -12.5 1 84.19 233 GLN A O 1
ATOM 1802 N N . GLN A 1 234 ? -6.719 0.093 -10.531 1 86 234 GLN A N 1
ATOM 1803 C CA . GLN A 1 234 ? -5.375 0.227 -11.086 1 86 234 GLN A CA 1
ATOM 1804 C C . GLN A 1 234 ? -4.875 -1.102 -11.641 1 86 234 GLN A C 1
ATOM 1806 O O . GLN A 1 234 ? -4.258 -1.142 -12.711 1 86 234 GLN A O 1
ATOM 1811 N N . CYS A 1 235 ? -5.086 -2.189 -10.883 1 88.62 235 CYS A N 1
ATOM 1812 C CA . CYS A 1 235 ? -4.688 -3.514 -11.344 1 88.62 235 CYS A CA 1
ATOM 1813 C C . CYS A 1 235 ? -5.418 -3.887 -12.633 1 88.62 235 CYS A C 1
ATOM 1815 O O . CYS A 1 235 ? -4.828 -4.48 -13.531 1 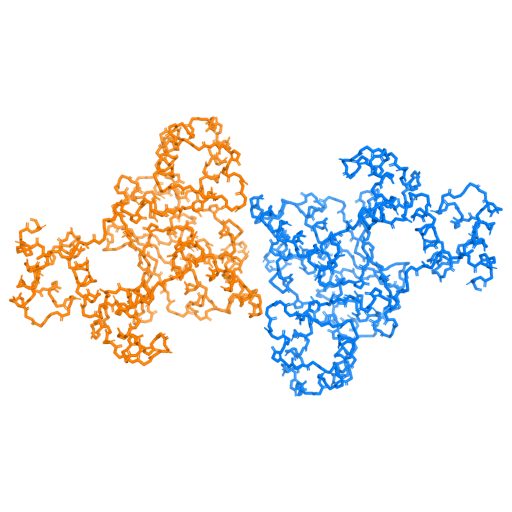88.62 235 CYS A O 1
ATOM 1817 N N . GLU A 1 236 ? -6.688 -3.48 -12.719 1 84.5 236 GLU A N 1
ATOM 1818 C CA . GLU A 1 236 ? -7.457 -3.734 -13.93 1 84.5 236 GLU A CA 1
ATOM 1819 C C . GLU A 1 236 ? -6.887 -2.971 -15.117 1 84.5 236 GLU A C 1
ATOM 1821 O O . GLU A 1 236 ? -6.785 -3.514 -16.219 1 84.5 236 GLU A O 1
ATOM 1826 N N . ALA A 1 237 ? -6.527 -1.787 -14.859 1 81.88 237 ALA A N 1
ATOM 1827 C CA . ALA A 1 237 ? -5.914 -0.979 -15.914 1 81.88 237 ALA A CA 1
ATOM 1828 C C . ALA A 1 237 ? -4.598 -1.593 -16.375 1 81.88 237 ALA A C 1
ATOM 1830 O O . ALA A 1 237 ? -4.297 -1.603 -17.578 1 81.88 237 ALA A O 1
ATOM 1831 N N . GLU A 1 238 ? -3.854 -2.066 -15.461 1 83.75 238 GLU A N 1
ATOM 1832 C CA . GLU A 1 238 ? -2.59 -2.709 -15.805 1 83.75 238 GLU A CA 1
ATOM 1833 C C . GLU A 1 238 ? -2.822 -3.988 -16.609 1 83.75 238 GLU A C 1
ATOM 1835 O O . GLU A 1 238 ? -2.117 -4.254 -17.578 1 83.75 238 GLU A O 1
ATOM 1840 N N . LEU A 1 239 ? -3.74 -4.766 -16.156 1 81.94 239 LEU A N 1
ATOM 1841 C CA . LEU A 1 239 ? -4.102 -5.98 -16.875 1 81.94 239 LEU A CA 1
ATOM 1842 C C . LEU A 1 239 ? -4.457 -5.664 -18.328 1 81.94 239 LEU A C 1
ATOM 1844 O O . LEU A 1 239 ? -4.012 -6.355 -19.25 1 81.94 239 LEU A O 1
ATOM 1848 N N . ALA A 1 240 ? -5.207 -4.617 -18.469 1 76.12 240 ALA A N 1
ATOM 1849 C CA . ALA A 1 240 ? -5.633 -4.191 -19.797 1 76.12 240 ALA A CA 1
ATOM 1850 C C . ALA A 1 240 ? -4.445 -3.734 -20.625 1 76.12 240 ALA A C 1
ATOM 1852 O O . ALA A 1 240 ? -4.316 -4.117 -21.797 1 76.12 240 ALA A O 1
ATOM 1853 N N . ARG A 1 241 ? -3.635 -2.977 -20.047 1 76.69 241 ARG A N 1
ATOM 1854 C CA . ARG A 1 241 ? -2.463 -2.445 -20.734 1 76.69 241 ARG A CA 1
ATOM 1855 C C . ARG A 1 241 ? -1.545 -3.57 -21.188 1 76.69 241 ARG A C 1
ATOM 1857 O O . ARG A 1 241 ? -0.934 -3.479 -22.266 1 76.69 241 ARG A O 1
ATOM 1864 N N . LEU A 1 242 ? -1.497 -4.578 -20.391 1 76.94 242 LEU A N 1
ATOM 1865 C CA . LEU A 1 242 ? -0.595 -5.688 -20.672 1 76.94 242 LEU A CA 1
ATOM 1866 C C . LEU A 1 242 ? -1.267 -6.711 -21.594 1 76.94 242 LEU A C 1
ATOM 1868 O O . LEU A 1 242 ? -0.643 -7.695 -22 1 76.94 242 LEU A O 1
ATOM 1872 N N . GLY A 1 243 ? -2.426 -6.34 -21.922 1 67.19 243 GLY A N 1
ATOM 1873 C CA . GLY A 1 243 ? -3.125 -7.199 -22.859 1 67.19 243 GLY A CA 1
ATOM 1874 C C . GLY A 1 243 ? -3.779 -8.398 -22.203 1 67.19 243 GLY A C 1
ATOM 1875 O O . GLY A 1 243 ? -4.125 -9.367 -22.875 1 67.19 243 GLY A O 1
ATOM 1876 N N . TYR A 1 244 ? -3.596 -8.352 -20.922 1 59.12 244 TYR A N 1
ATOM 1877 C CA . TYR A 1 244 ? -4.238 -9.453 -20.219 1 59.12 244 TYR A CA 1
ATOM 1878 C C . TYR A 1 244 ? -5.727 -9.188 -20.031 1 59.12 244 TYR A C 1
ATOM 1880 O O . TYR A 1 244 ? -6.449 -10.023 -19.484 1 59.12 244 TYR A O 1
ATOM 1888 N N . ALA A 1 245 ? -6.008 -7.742 -20.141 1 53.41 245 ALA A N 1
ATOM 1889 C CA . ALA A 1 245 ? -7.445 -7.496 -20.094 1 53.41 245 ALA A CA 1
ATOM 1890 C C . ALA A 1 245 ? -8.219 -8.625 -20.766 1 53.41 245 ALA A C 1
ATOM 1892 O O . ALA A 1 245 ? -7.961 -8.961 -21.922 1 53.41 245 ALA A O 1
ATOM 1893 N N . GLU A 1 246 ? -8.352 -9.5 -20.062 1 50.97 246 GLU A N 1
ATOM 1894 C CA . GLU A 1 246 ? -8.828 -10.828 -20.422 1 50.97 246 GLU A CA 1
ATOM 1895 C C . GLU A 1 246 ? -9.914 -10.75 -21.5 1 50.97 246 GLU A C 1
ATOM 1897 O O . GLU A 1 246 ? -10.891 -10.023 -21.359 1 50.97 246 GLU A O 1
ATOM 1902 N N . SER A 1 247 ? -9.484 -10.977 -22.594 1 54.31 247 SER A N 1
ATOM 1903 C CA . SER A 1 247 ? -10.547 -11.266 -23.562 1 54.31 247 SER A CA 1
ATOM 1904 C C . SER A 1 247 ? -11.609 -12.172 -22.953 1 54.31 247 SER A C 1
ATOM 1906 O O . SER A 1 247 ? -11.352 -12.852 -21.938 1 54.31 247 SER A O 1
ATOM 1908 N N . ILE A 1 248 ? -12.711 -11.812 -23.25 1 63.25 248 ILE A N 1
ATOM 1909 C CA . ILE A 1 248 ? -13.797 -12.695 -22.812 1 63.25 248 ILE A CA 1
ATOM 1910 C C . ILE A 1 248 ? -13.344 -14.156 -22.922 1 63.25 248 ILE A C 1
ATOM 1912 O O . ILE A 1 248 ? -13.727 -14.992 -22.094 1 63.25 248 ILE A O 1
ATOM 1916 N N . VAL A 1 249 ? -12.328 -14.242 -23.719 1 67.81 249 VAL A N 1
ATOM 1917 C CA . VAL A 1 249 ? -11.805 -15.586 -23.938 1 67.81 249 VAL A CA 1
ATOM 1918 C C . VAL A 1 249 ? -10.984 -16.031 -22.734 1 67.81 249 VAL A C 1
ATOM 1920 O O . VAL A 1 249 ? -11.203 -17.125 -22.203 1 67.81 249 VAL A O 1
ATOM 1923 N N . GLU A 1 250 ? -10.188 -15.148 -22.344 1 64.5 250 GLU A N 1
ATOM 1924 C CA . GLU A 1 250 ? -9.312 -15.516 -21.219 1 64.5 250 GLU A CA 1
ATOM 1925 C C . GLU A 1 250 ? -10.102 -15.625 -19.922 1 64.5 250 GLU A C 1
ATOM 1927 O O . GLU A 1 250 ? -9.852 -16.516 -19.109 1 64.5 250 GLU A O 1
ATOM 1932 N N . ARG A 1 251 ? -11.008 -14.789 -19.797 1 68.5 251 ARG A N 1
ATOM 1933 C CA . ARG A 1 251 ? -11.875 -14.867 -18.625 1 68.5 251 ARG A CA 1
ATOM 1934 C C . ARG A 1 251 ? -12.656 -16.172 -18.609 1 68.5 251 ARG A C 1
ATOM 1936 O O . ARG A 1 251 ? -12.789 -16.812 -17.547 1 68.5 251 ARG A O 1
ATOM 1943 N N . VAL A 1 252 ? -13.141 -16.625 -19.75 1 75.31 252 VAL A N 1
ATOM 1944 C CA . VAL A 1 252 ? -13.875 -17.891 -19.859 1 75.31 252 VAL A CA 1
ATOM 1945 C C . VAL A 1 252 ? -12.93 -19.047 -19.562 1 75.31 252 VAL A C 1
ATOM 1947 O O . VAL A 1 252 ? -13.289 -19.969 -18.797 1 75.31 252 VAL A O 1
ATOM 1950 N N . ARG A 1 253 ? -11.758 -18.891 -20 1 72.62 253 ARG A N 1
ATOM 1951 C CA . ARG A 1 253 ? -10.773 -19.938 -19.75 1 72.62 253 ARG A CA 1
ATOM 1952 C C . ARG A 1 253 ? -10.539 -20.141 -18.25 1 72.62 253 ARG A C 1
ATOM 1954 O O . ARG A 1 253 ? -10.492 -21.266 -17.766 1 72.62 253 ARG A O 1
ATOM 1961 N N . ASN A 1 254 ? -10.562 -19.062 -17.672 1 66.88 254 ASN A N 1
ATOM 1962 C CA . ASN A 1 254 ? -10.242 -19.094 -16.25 1 66.88 254 ASN A CA 1
ATOM 1963 C C . ASN A 1 254 ? -11.406 -19.641 -15.414 1 66.88 254 ASN A C 1
ATOM 1965 O O . ASN A 1 254 ? -11.203 -20.141 -14.312 1 66.88 254 ASN A O 1
ATOM 1969 N N . LEU A 1 255 ? -12.539 -19.578 -15.984 1 71.75 255 LEU A N 1
ATOM 1970 C CA . LEU A 1 255 ? -13.734 -20.031 -15.281 1 71.75 255 LEU A CA 1
ATOM 1971 C C . LEU A 1 255 ? -13.992 -21.516 -15.562 1 71.75 255 LEU A C 1
ATOM 1973 O O . LEU A 1 255 ? -14.758 -22.156 -14.844 1 71.75 255 LEU A O 1
ATOM 1977 N N . LEU A 1 256 ? -13.328 -22.047 -16.594 1 77.19 256 LEU A N 1
ATOM 1978 C CA . LEU A 1 256 ? -13.547 -23.422 -16.984 1 77.19 256 LEU A CA 1
ATOM 1979 C C . LEU A 1 256 ? -12.688 -24.375 -16.141 1 77.19 256 LEU A C 1
ATOM 1981 O O . LEU A 1 256 ? -11.664 -24.859 -16.609 1 77.19 256 LEU A O 1
ATOM 1985 N N . ILE A 1 257 ? -13.18 -24.562 -14.867 1 68.44 257 ILE A N 1
ATOM 1986 C CA . ILE A 1 257 ? -12.547 -25.438 -13.898 1 68.44 257 ILE A CA 1
ATOM 1987 C C . ILE A 1 257 ? -13.461 -26.625 -13.609 1 68.44 257 ILE A C 1
ATOM 1989 O O . ILE A 1 257 ? -14.656 -26.453 -13.352 1 68.44 257 ILE A O 1
ATOM 1993 N N . CYS A 1 258 ? -12.844 -27.844 -13.656 1 67.19 258 CYS A N 1
ATOM 1994 C CA . CYS A 1 258 ? -13.633 -29.047 -13.414 1 67.19 258 CYS A CA 1
ATOM 1995 C C . CYS A 1 258 ? -13.906 -29.219 -11.93 1 67.19 258 CYS A C 1
ATOM 1997 O O . CYS A 1 258 ? -12.977 -29.391 -11.141 1 67.19 258 CYS A O 1
ATOM 1999 N N . GLY A 1 259 ? -15.156 -29.047 -11.547 1 60.5 259 GLY A N 1
ATOM 2000 C CA . GLY A 1 259 ? -15.57 -29.297 -10.172 1 60.5 259 GLY A CA 1
ATOM 2001 C C . GLY A 1 259 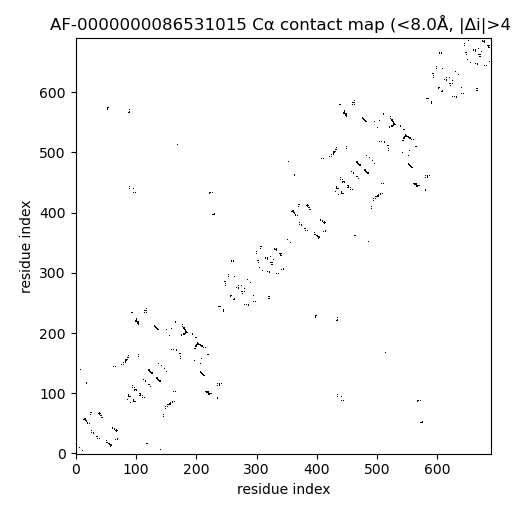? -16.328 -30.594 -9.992 1 60.5 259 GLY A C 1
ATOM 2002 O O . GLY A 1 259 ? -16.219 -31.5 -10.828 1 60.5 259 GLY A O 1
ATOM 2003 N N . GLU A 1 260 ? -17.031 -30.734 -8.75 1 64.44 260 GLU A N 1
ATOM 2004 C CA . GLU A 1 260 ? -17.812 -31.938 -8.461 1 64.44 260 GLU A CA 1
ATOM 2005 C C . GLU A 1 260 ? -18.844 -32.219 -9.539 1 64.44 260 GLU A C 1
ATOM 2007 O O . GLU A 1 260 ? -19.094 -33.344 -9.906 1 64.44 260 GLU A O 1
ATOM 2012 N N . GLY A 1 261 ? -19.312 -31.156 -10.141 1 70.62 261 GLY A N 1
ATOM 2013 C CA . GLY A 1 261 ? -20.328 -31.281 -11.18 1 70.62 261 GLY A CA 1
ATOM 2014 C C . GLY A 1 261 ? -19.766 -31.172 -12.578 1 70.62 261 GLY A C 1
ATOM 2015 O O . GLY A 1 261 ? -20.516 -31.047 -13.547 1 70.62 261 GLY A O 1
ATOM 2016 N N . GLY A 1 262 ? -18.453 -31.25 -12.664 1 78.88 262 GLY A N 1
ATOM 2017 C CA . GLY A 1 262 ? -17.812 -31.094 -13.953 1 78.88 262 GLY A CA 1
ATOM 2018 C C . GLY A 1 262 ? -17.453 -29.641 -14.258 1 78.88 262 GLY A C 1
ATOM 2019 O O . GLY A 1 262 ? -17.344 -28.828 -13.352 1 78.88 262 GLY A O 1
ATOM 2020 N N . TYR A 1 263 ? -17.25 -29.422 -15.555 1 86.56 263 TYR A N 1
ATOM 2021 C CA . TYR A 1 263 ? -16.969 -28.062 -15.992 1 86.56 263 TYR A CA 1
ATOM 2022 C C . TYR A 1 263 ? -18.234 -27.219 -16.047 1 86.56 263 TYR A C 1
ATOM 2024 O O . TYR A 1 263 ? -19.312 -27.734 -16.359 1 86.56 263 TYR A O 1
ATOM 2032 N N . PRO A 1 264 ? -18.109 -25.953 -15.805 1 85 264 PRO A N 1
ATOM 2033 C CA . PRO A 1 264 ? -19.297 -25.109 -15.875 1 85 264 PRO A CA 1
ATOM 2034 C C . PRO A 1 264 ? -19.844 -24.969 -17.297 1 85 264 PRO A C 1
ATOM 2036 O O . PRO A 1 264 ? -19.078 -24.953 -18.25 1 85 264 PRO A O 1
ATOM 2039 N N . SER A 1 265 ? -21.172 -24.984 -17.344 1 89.5 265 SER A N 1
ATOM 2040 C CA . SER A 1 265 ? -21.844 -24.766 -18.609 1 89.5 265 SER A CA 1
ATOM 2041 C C . SER A 1 265 ? -21.672 -23.328 -19.078 1 89.5 265 SER A C 1
ATOM 2043 O O . SER A 1 265 ? -21.219 -22.469 -18.328 1 89.5 265 SER A O 1
ATOM 2045 N N . VAL A 1 266 ? -21.984 -23.172 -20.328 1 90.56 266 VAL A N 1
ATOM 2046 C CA . VAL A 1 266 ? -21.906 -21.828 -20.906 1 90.56 266 VAL A CA 1
ATOM 2047 C C . VAL A 1 266 ? -22.797 -20.875 -20.109 1 90.56 266 VAL A C 1
ATOM 2049 O O . VAL A 1 266 ? -22.422 -19.719 -19.891 1 90.56 266 VAL A O 1
ATOM 2052 N N . ASP A 1 267 ? -23.906 -21.375 -19.594 1 88.31 267 ASP A N 1
ATOM 2053 C CA . ASP A 1 267 ? -24.812 -20.547 -18.812 1 88.31 267 ASP A CA 1
ATOM 2054 C C . ASP A 1 267 ? -24.188 -20.188 -17.469 1 88.31 267 ASP A C 1
ATOM 2056 O O . ASP A 1 267 ? -24.328 -19.047 -17 1 88.31 267 ASP A O 1
ATOM 2060 N N . GLU A 1 268 ? -23.5 -21.094 -16.906 1 84.19 268 GLU A N 1
ATOM 2061 C CA . GLU A 1 268 ? -22.844 -20.859 -15.617 1 84.19 268 GLU A CA 1
ATOM 2062 C C . GLU A 1 268 ? -21.703 -19.859 -15.758 1 84.19 268 GLU A C 1
ATOM 2064 O O . GLU A 1 268 ? -21.531 -18.969 -14.914 1 84.19 268 GLU A O 1
ATOM 2069 N N . VAL A 1 269 ? -20.938 -20.016 -16.797 1 85.5 269 VAL A N 1
ATOM 2070 C CA . VAL A 1 269 ? -19.828 -19.109 -17.047 1 85.5 269 VAL A CA 1
ATOM 2071 C C . VAL A 1 269 ? -20.344 -17.703 -17.328 1 85.5 269 VAL A C 1
ATOM 2073 O O . VAL A 1 269 ? -19.812 -16.719 -16.812 1 85.5 269 VAL A O 1
ATOM 2076 N N . ALA A 1 270 ? -21.438 -17.656 -18.094 1 82 270 ALA A N 1
ATOM 2077 C CA . ALA A 1 270 ? -22.047 -16.359 -18.406 1 82 270 ALA A CA 1
ATOM 2078 C C . ALA A 1 270 ? -22.516 -15.656 -17.141 1 82 270 ALA A C 1
ATOM 2080 O O . ALA A 1 270 ? -22.297 -14.453 -16.984 1 82 270 ALA A O 1
ATOM 2081 N N . ARG A 1 271 ? -23.094 -16.406 -16.281 1 78.69 271 ARG A N 1
ATOM 2082 C CA . ARG A 1 271 ? -23.562 -15.844 -15.008 1 78.69 271 ARG A CA 1
ATOM 2083 C C . ARG A 1 271 ? -22.391 -15.297 -14.195 1 78.69 271 ARG A C 1
ATOM 2085 O O . ARG A 1 271 ? -22.469 -14.195 -13.641 1 78.69 271 ARG A O 1
ATOM 2092 N N . GLU A 1 272 ? -21.328 -16.031 -14.172 1 71.81 272 GLU A N 1
ATOM 2093 C CA . GLU A 1 272 ? -20.156 -15.625 -13.422 1 71.81 272 GLU A CA 1
ATOM 2094 C C . GLU A 1 272 ? -19.547 -14.344 -13.984 1 71.81 272 GLU A C 1
ATOM 2096 O O . GLU A 1 272 ? -18.969 -13.547 -13.25 1 71.81 272 GLU A O 1
ATOM 2101 N N . LEU A 1 273 ? -19.766 -14.164 -15.242 1 69.62 273 LEU A N 1
ATOM 2102 C CA . LEU A 1 273 ? -19.188 -13.016 -15.938 1 69.62 273 LEU A CA 1
ATOM 2103 C C . LEU A 1 273 ? -20.203 -11.883 -16.031 1 69.62 273 LEU A C 1
ATOM 2105 O O . LEU A 1 273 ? -19.953 -10.867 -16.688 1 69.62 273 LEU A O 1
ATOM 2109 N N . HIS A 1 274 ? -21.422 -12.141 -15.484 1 69.31 274 HIS A N 1
ATOM 2110 C CA . HIS A 1 274 ? -22.516 -11.188 -15.43 1 69.31 274 HIS A CA 1
ATOM 2111 C C . HIS A 1 274 ? -22.906 -10.719 -16.828 1 69.31 274 HIS A C 1
ATOM 2113 O O . HIS A 1 274 ? -23.125 -9.523 -17.047 1 69.31 274 HIS A O 1
ATOM 2119 N N . VAL A 1 275 ? -22.969 -11.695 -17.734 1 75.12 275 VAL A N 1
ATOM 2120 C CA . VAL A 1 275 ? -23.484 -11.469 -19.078 1 75.12 275 VAL A CA 1
ATOM 2121 C C . VAL A 1 275 ? -24.438 -12.586 -19.469 1 75.12 275 VAL A C 1
ATOM 2123 O O . VAL A 1 275 ? -24.516 -13.617 -18.797 1 75.12 275 VAL A O 1
ATOM 2126 N N . SER A 1 276 ? -25.328 -12.422 -20.406 1 81.06 276 SER A N 1
ATOM 2127 C CA . SER A 1 276 ? -26.172 -13.484 -20.938 1 81.06 276 SER A CA 1
ATOM 2128 C C . SER A 1 276 ? -25.359 -14.484 -21.75 1 81.06 276 SER A C 1
ATOM 2130 O O . SER A 1 276 ? -24.281 -14.148 -22.266 1 81.06 276 SER A O 1
ATOM 2132 N N . ALA A 1 277 ? -25.859 -15.758 -21.766 1 87.75 277 ALA A N 1
ATOM 2133 C CA . ALA A 1 277 ? -25.203 -16.766 -22.594 1 87.75 277 ALA A CA 1
ATOM 2134 C C . ALA A 1 277 ? -25.047 -16.297 -24.031 1 87.75 277 ALA A C 1
ATOM 2136 O O . ALA A 1 277 ? -24.031 -16.562 -24.672 1 87.75 277 ALA A O 1
ATOM 2137 N N . ARG A 1 278 ? -26.062 -15.523 -24.469 1 85.56 278 ARG A N 1
ATOM 2138 C CA . ARG A 1 278 ? -26.016 -14.977 -25.812 1 85.56 278 ARG A CA 1
ATOM 2139 C C . ARG A 1 278 ? -24.875 -13.969 -25.969 1 85.56 278 ARG A C 1
ATOM 2141 O O . ARG A 1 278 ? -24.141 -14.008 -26.953 1 85.56 278 ARG A O 1
ATOM 2148 N N . THR A 1 279 ? -24.734 -13.117 -25.109 1 81.12 279 THR A N 1
ATOM 2149 C CA . THR A 1 279 ? -23.688 -12.109 -25.125 1 81.12 279 THR A CA 1
ATOM 2150 C C . THR A 1 279 ? -22.312 -12.766 -25.031 1 81.12 279 THR A C 1
ATOM 2152 O O . THR A 1 279 ? -21.375 -12.367 -25.719 1 81.12 279 THR A O 1
ATOM 2155 N N . LEU A 1 280 ? -22.219 -13.758 -24.109 1 86.75 280 LEU A N 1
ATOM 2156 C CA . LEU A 1 280 ? -20.953 -14.469 -23.969 1 86.75 280 LEU A CA 1
ATOM 2157 C C . LEU A 1 280 ? -20.531 -15.094 -25.297 1 86.75 280 LEU A C 1
ATOM 2159 O O . LEU A 1 280 ? -19.375 -14.953 -25.719 1 86.75 280 LEU A O 1
ATOM 2163 N N . LYS A 1 281 ? -21.484 -15.797 -25.938 1 88.19 281 LYS A N 1
ATOM 2164 C CA . LYS A 1 281 ? -21.203 -16.453 -27.219 1 88.19 281 LYS A CA 1
ATOM 2165 C C . LYS A 1 281 ? -20.766 -15.438 -28.266 1 88.19 281 LYS A C 1
ATOM 2167 O O . LYS A 1 281 ? -19.812 -15.68 -29.016 1 88.19 281 LYS A O 1
ATOM 2172 N N . ARG A 1 282 ? -21.453 -14.305 -28.266 1 83.5 282 ARG A N 1
ATOM 2173 C CA . ARG A 1 282 ? -21.109 -13.25 -29.219 1 83.5 282 ARG A CA 1
ATOM 2174 C C . ARG A 1 282 ? -19.703 -12.711 -28.953 1 83.5 282 ARG A C 1
ATOM 2176 O O . ARG A 1 282 ? -18.906 -12.562 -29.891 1 83.5 282 ARG A O 1
ATOM 2183 N N . LYS A 1 283 ? -19.422 -12.453 -27.719 1 79.19 283 LYS A N 1
ATOM 2184 C CA . LYS A 1 283 ? -18.125 -11.898 -27.344 1 79.19 283 LYS A CA 1
ATOM 2185 C C . LYS A 1 283 ? -16.984 -12.875 -27.656 1 79.19 283 LYS A C 1
ATOM 2187 O O . LYS A 1 283 ? -15.922 -12.469 -28.125 1 79.19 283 LYS A O 1
ATOM 2192 N N . LEU A 1 284 ? -17.25 -14.117 -27.328 1 82.88 284 LEU A N 1
ATOM 2193 C CA . LEU A 1 284 ? -16.25 -15.133 -27.656 1 82.88 284 LEU A CA 1
ATOM 2194 C C . LEU A 1 284 ? -16 -15.195 -29.156 1 82.88 284 LEU A C 1
ATOM 2196 O O . LEU A 1 284 ? -14.859 -15.328 -29.594 1 82.88 284 LEU A O 1
ATOM 2200 N N . ALA A 1 285 ? -17.141 -15.055 -29.891 1 81.94 285 ALA A N 1
ATOM 2201 C CA . ALA A 1 285 ? -17.062 -15.102 -31.344 1 81.94 285 ALA A CA 1
ATOM 2202 C C . ALA A 1 285 ? -16.172 -13.977 -31.891 1 81.94 285 ALA A C 1
ATOM 2204 O O . ALA A 1 285 ? -15.469 -14.156 -32.875 1 81.94 285 ALA A O 1
ATOM 2205 N N . GLU A 1 286 ? -16.281 -12.922 -31.219 1 73.31 286 GLU A N 1
ATOM 2206 C CA . GLU A 1 286 ? -15.461 -11.781 -31.625 1 73.31 286 GLU A CA 1
ATOM 2207 C C . GLU A 1 286 ? -13.977 -12.125 -31.562 1 73.31 286 GLU A C 1
ATOM 2209 O O . GLU A 1 286 ? -13.164 -11.523 -32.25 1 73.31 286 GLU A O 1
ATOM 2214 N N . TYR A 1 287 ? -13.75 -13.023 -30.75 1 67.94 287 TYR A N 1
ATOM 2215 C CA . TYR A 1 287 ? -12.367 -13.445 -30.594 1 67.94 287 TYR A CA 1
ATOM 2216 C C . TYR A 1 287 ? -12.109 -14.742 -31.344 1 67.94 287 TYR A C 1
ATOM 2218 O O . TYR A 1 287 ? -11.078 -15.391 -31.156 1 67.94 287 TYR A O 1
ATOM 2226 N N . GLY A 1 288 ? -13.133 -15.164 -32.125 1 73.88 288 GLY A N 1
ATOM 2227 C CA . GLY A 1 288 ? -13.008 -16.391 -32.906 1 73.88 288 GLY A CA 1
ATOM 2228 C C . GLY A 1 288 ? -13.07 -17.641 -32.031 1 73.88 288 GLY A C 1
ATOM 2229 O O . GLY A 1 288 ? -12.562 -18.688 -32.438 1 73.88 288 GLY A O 1
ATOM 2230 N N . ALA A 1 289 ? -13.562 -17.422 -30.828 1 77.88 289 ALA A N 1
ATOM 2231 C CA . ALA A 1 289 ? -13.656 -18.547 -29.906 1 77.88 289 ALA A CA 1
ATOM 2232 C C . ALA A 1 289 ? -15.117 -18.891 -29.594 1 77.88 289 ALA A C 1
ATOM 2234 O O . ALA A 1 289 ? -16.016 -18.094 -29.859 1 77.88 289 ALA A O 1
ATOM 2235 N N . THR A 1 290 ? -15.375 -20.172 -29.297 1 87.5 290 THR A N 1
ATOM 2236 C CA . THR A 1 290 ? -16.656 -20.594 -28.734 1 87.5 290 THR A CA 1
ATOM 2237 C C . THR A 1 290 ? -16.453 -21.234 -27.359 1 87.5 290 THR A C 1
ATOM 2239 O O . THR A 1 290 ? -15.328 -21.625 -27.016 1 87.5 290 THR A O 1
ATOM 2242 N N . TYR A 1 291 ? -17.5 -21.25 -26.609 1 89.12 291 TYR A N 1
ATOM 2243 C CA . TYR A 1 291 ? -17.406 -21.938 -25.328 1 89.12 291 TYR A CA 1
ATOM 2244 C C . TYR A 1 291 ? -16.922 -23.359 -25.5 1 89.12 291 TYR A C 1
ATOM 2246 O O . TYR A 1 291 ? -16.047 -23.828 -24.75 1 89.12 291 TYR A O 1
ATOM 2254 N N . SER A 1 292 ? -17.453 -24 -26.516 1 87.81 292 SER A N 1
ATOM 2255 C CA . SER A 1 292 ? -17.109 -25.406 -26.75 1 87.81 292 SER A CA 1
ATOM 2256 C C . SER A 1 292 ? -15.633 -25.578 -27.047 1 87.81 292 SER A C 1
ATOM 2258 O O . SER A 1 292 ? -14.992 -26.5 -26.516 1 87.81 292 SER A O 1
ATOM 2260 N N . THR A 1 293 ? -15.117 -24.609 -27.844 1 83.38 293 THR A N 1
ATOM 2261 C CA . THR A 1 293 ? -13.703 -24.703 -28.188 1 83.38 293 THR A CA 1
ATOM 2262 C C . THR A 1 293 ? -12.828 -24.438 -26.969 1 83.38 293 THR A C 1
ATOM 2264 O O . THR A 1 293 ? -11.812 -25.109 -26.766 1 83.38 293 THR A O 1
ATOM 2267 N N . LEU A 1 294 ? -13.273 -23.547 -26.188 1 83.44 294 LEU A N 1
ATOM 2268 C CA . LEU A 1 294 ? -12.516 -23.219 -24.984 1 83.44 294 LEU A CA 1
ATOM 2269 C C . LEU A 1 294 ? -12.578 -24.375 -23.984 1 83.44 294 LEU A C 1
ATOM 2271 O O . LEU A 1 294 ? -11.57 -24.703 -23.359 1 83.44 294 LEU A O 1
ATOM 2275 N N . LEU A 1 295 ? -13.781 -24.984 -23.906 1 87.31 295 LEU A N 1
ATOM 2276 C CA . LEU A 1 295 ? -13.938 -26.141 -23.031 1 87.31 295 LEU A CA 1
ATOM 2277 C C . LEU A 1 295 ? -13.055 -27.297 -23.484 1 87.31 295 LEU A C 1
ATOM 2279 O O . LEU A 1 295 ? -12.398 -27.938 -22.656 1 87.31 295 LEU A O 1
ATOM 2283 N N . ASP A 1 296 ? -13 -27.5 -24.719 1 81.81 296 ASP A N 1
ATOM 2284 C CA . ASP A 1 296 ? -12.164 -28.562 -25.266 1 81.81 296 ASP A CA 1
ATOM 2285 C C . ASP A 1 296 ? -10.688 -28.328 -24.953 1 81.81 296 ASP A C 1
ATOM 2287 O O . ASP A 1 296 ? -9.969 -29.25 -24.594 1 81.81 296 ASP A O 1
ATOM 2291 N N . GLU A 1 297 ? -10.328 -27.125 -25.109 1 78.94 297 GLU A N 1
ATOM 2292 C CA . GLU A 1 297 ? -8.953 -26.734 -24.797 1 78.94 297 GLU A CA 1
ATOM 2293 C C . GLU A 1 297 ? -8.602 -27.047 -23.344 1 78.94 297 GLU A C 1
ATOM 2295 O O . GLU A 1 297 ? -7.539 -27.594 -23.062 1 78.94 297 GLU A O 1
ATOM 2300 N N . ILE A 1 298 ? -9.492 -26.672 -22.562 1 81.06 298 ILE A N 1
ATOM 2301 C CA . ILE A 1 298 ? -9.25 -26.844 -21.141 1 81.06 298 ILE A CA 1
ATOM 2302 C C . ILE A 1 298 ? -9.305 -28.328 -20.766 1 81.06 298 ILE A C 1
ATOM 2304 O O . ILE A 1 298 ? -8.492 -28.812 -19.984 1 81.06 298 ILE A O 1
ATOM 2308 N N . ARG A 1 299 ? -10.234 -29.062 -21.359 1 82.5 299 ARG A N 1
ATOM 2309 C CA . ARG A 1 299 ? -10.32 -30.5 -21.156 1 82.5 299 ARG A CA 1
ATOM 2310 C C . ARG A 1 299 ? -9.031 -31.203 -21.578 1 82.5 299 ARG A C 1
ATOM 2312 O O . ARG A 1 299 ? -8.523 -32.062 -20.875 1 82.5 299 ARG A O 1
ATOM 2319 N N . LEU A 1 300 ? -8.555 -30.75 -22.641 1 79.62 300 LEU A N 1
ATOM 2320 C CA . LEU A 1 300 ? -7.309 -31.328 -23.125 1 79.62 300 LEU A CA 1
ATOM 2321 C C . LEU A 1 300 ? -6.16 -31.031 -22.172 1 79.62 300 LEU A C 1
ATOM 2323 O O . LEU A 1 300 ? -5.387 -31.922 -21.828 1 79.62 300 LEU A O 1
ATOM 2327 N N . ARG A 1 301 ? -6.09 -29.844 -21.875 1 76.12 301 ARG A N 1
ATOM 2328 C CA . ARG A 1 301 ? -5.047 -29.438 -20.938 1 76.12 301 ARG A CA 1
ATOM 2329 C C . ARG A 1 301 ? -5.098 -30.281 -19.672 1 76.12 301 ARG A C 1
ATOM 2331 O O . ARG A 1 301 ? -4.074 -30.797 -19.219 1 76.12 301 ARG A O 1
ATOM 2338 N N . ASP A 1 302 ? -6.293 -30.422 -19.172 1 78.12 302 ASP A N 1
ATOM 2339 C CA . ASP A 1 302 ? -6.477 -31.188 -17.938 1 78.12 302 ASP A CA 1
ATOM 2340 C C . ASP A 1 302 ? -6.168 -32.656 -18.156 1 78.12 302 ASP A C 1
ATOM 2342 O O . ASP A 1 302 ? -5.555 -33.312 -17.297 1 78.12 302 ASP A O 1
ATOM 2346 N N . ALA A 1 303 ? -6.543 -33.156 -19.234 1 81.75 303 ALA A N 1
ATOM 2347 C CA . ALA A 1 303 ? -6.281 -34.531 -19.594 1 81.75 303 ALA A CA 1
ATOM 2348 C C . ALA A 1 303 ? -4.781 -34.812 -19.703 1 81.75 303 ALA A C 1
ATOM 2350 O O . ALA A 1 303 ? -4.277 -35.781 -19.172 1 81.75 303 ALA A O 1
ATOM 2351 N N . LEU A 1 304 ? -4.16 -33.906 -20.312 1 75.94 304 LEU A N 1
ATOM 2352 C CA . LEU A 1 304 ? -2.723 -34.062 -20.5 1 75.94 304 LEU A CA 1
ATOM 2353 C C . LEU A 1 304 ? -1.989 -34 -19.156 1 75.94 304 LEU A C 1
ATOM 2355 O O . LEU A 1 304 ? -1.077 -34.781 -18.922 1 75.94 304 LEU A O 1
ATOM 2359 N N . ARG A 1 305 ? -2.469 -33.156 -18.422 1 74.19 305 ARG A N 1
ATOM 2360 C CA . ARG A 1 305 ? -1.889 -33 -17.094 1 74.19 305 ARG A CA 1
ATOM 2361 C C . ARG A 1 305 ? -2.035 -34.312 -16.297 1 74.19 305 ARG A C 1
ATOM 2363 O O . ARG A 1 305 ? -1.092 -34.75 -15.633 1 74.19 305 ARG A O 1
ATOM 2370 N N . LEU A 1 306 ? -3.15 -34.875 -16.375 1 76.81 306 LEU A N 1
ATOM 2371 C CA . LEU A 1 306 ? -3.439 -36.094 -15.664 1 76.81 306 LEU A CA 1
ATOM 2372 C C . LEU A 1 306 ? -2.693 -37.281 -16.281 1 76.81 306 LEU A C 1
ATOM 2374 O O . LEU A 1 306 ? -2.17 -38.156 -15.578 1 76.81 306 LEU A O 1
ATOM 2378 N N . LEU A 1 307 ? -2.586 -37.25 -17.578 1 78.75 307 LEU A N 1
ATOM 2379 C CA . LEU A 1 307 ? -1.92 -38.312 -18.297 1 78.75 307 LEU A CA 1
ATOM 2380 C C . LEU A 1 307 ? -0.421 -38.312 -18.016 1 78.75 307 LEU A C 1
ATOM 2382 O O . LEU A 1 307 ? 0.18 -39.375 -17.828 1 78.75 307 LEU A O 1
ATOM 2386 N N . GLU A 1 308 ? -0.003 -37.125 -17.969 1 70.56 308 GLU A N 1
ATOM 2387 C CA . GLU A 1 308 ? 1.442 -37 -17.812 1 70.56 308 GLU A CA 1
ATOM 2388 C C . GLU A 1 308 ? 1.838 -37 -16.328 1 70.56 308 GLU A C 1
ATOM 2390 O O . GLU A 1 308 ? 2.936 -37.438 -15.977 1 70.56 308 GLU A O 1
ATOM 2395 N N . GLY A 1 309 ? 0.967 -36.562 -15.586 1 65.56 309 GLY A N 1
ATOM 2396 C CA . GLY A 1 309 ? 1.326 -36.344 -14.195 1 65.56 309 GLY A CA 1
ATOM 2397 C C . GLY A 1 309 ? 0.85 -37.438 -13.258 1 65.56 309 GLY A C 1
ATOM 2398 O O . GLY A 1 309 ? 1.182 -37.438 -12.07 1 65.56 309 GLY A O 1
ATOM 2399 N N . THR A 1 310 ? -0.03 -38.25 -13.766 1 70.88 310 THR A N 1
ATOM 2400 C CA . THR A 1 310 ? -0.586 -39.281 -12.906 1 70.88 310 THR A CA 1
ATOM 2401 C C . THR A 1 310 ? -0.537 -40.656 -13.609 1 70.88 310 THR A C 1
ATOM 2403 O O . THR A 1 310 ? -0.133 -40.75 -14.766 1 70.88 310 THR A O 1
ATOM 2406 N N . ARG A 1 311 ? -0.748 -41.688 -12.797 1 80.69 311 ARG A N 1
ATOM 2407 C CA . ARG A 1 311 ? -0.867 -43.031 -13.352 1 80.69 311 ARG A CA 1
ATOM 2408 C C . ARG A 1 311 ? -2.324 -43.5 -13.383 1 80.69 311 ARG A C 1
ATOM 2410 O O . ARG A 1 311 ? -2.607 -44.688 -13.328 1 80.69 311 ARG A O 1
ATOM 2417 N N . LEU A 1 312 ? -3.195 -42.594 -13.383 1 85.5 312 LEU A N 1
ATOM 2418 C CA . LEU A 1 312 ? -4.621 -42.875 -13.406 1 85.5 312 LEU A CA 1
ATOM 2419 C C . LEU A 1 312 ? -5 -43.594 -14.695 1 85.5 312 LEU A C 1
ATOM 2421 O O . LEU A 1 312 ? -4.488 -43.281 -15.773 1 85.5 312 LEU A O 1
ATOM 2425 N N . PRO A 1 313 ? -5.848 -44.656 -14.445 1 89.19 313 PRO A N 1
ATOM 2426 C CA . PRO A 1 313 ? -6.355 -45.281 -15.672 1 89.19 313 PRO A CA 1
ATOM 2427 C C . PRO A 1 313 ? -7.109 -44.312 -16.562 1 89.19 313 PRO A C 1
ATOM 2429 O O . PRO A 1 313 ? -7.695 -43.344 -16.062 1 89.19 313 PRO A O 1
ATOM 2432 N N . VAL A 1 314 ? -7.059 -44.5 -17.828 1 89.19 314 VAL A N 1
ATOM 2433 C CA . VAL A 1 314 ? -7.637 -43.594 -18.812 1 89.19 314 VAL A CA 1
ATOM 2434 C C . VAL A 1 314 ? -9.125 -43.406 -18.531 1 89.19 314 VAL A C 1
ATOM 2436 O O . VAL A 1 314 ? -9.664 -42.312 -18.734 1 89.19 314 VAL A O 1
ATOM 2439 N N . ASP A 1 315 ? -9.727 -44.469 -17.969 1 89.31 315 ASP A N 1
ATOM 2440 C CA . ASP A 1 315 ? -11.141 -44.375 -17.641 1 89.31 315 ASP A CA 1
ATOM 2441 C C . ASP A 1 315 ? -11.367 -43.312 -16.531 1 89.31 315 ASP A C 1
ATOM 2443 O O . ASP A 1 315 ? -12.328 -42.562 -16.594 1 89.31 315 ASP A O 1
ATOM 2447 N N . GLU A 1 316 ? -10.508 -43.281 -15.641 1 87.25 316 GLU A N 1
ATOM 2448 C CA . GLU A 1 316 ? -10.609 -42.312 -14.547 1 87.25 316 GLU A CA 1
ATOM 2449 C C . GLU A 1 316 ? -10.305 -40.906 -15.016 1 87.25 316 GLU A C 1
ATOM 2451 O O . GLU A 1 316 ? -10.961 -39.938 -14.602 1 87.25 316 GLU A O 1
ATOM 2456 N N . ILE A 1 317 ? -9.375 -40.781 -15.859 1 88.19 317 ILE A N 1
ATOM 2457 C CA . ILE A 1 317 ? -9.023 -39.5 -16.422 1 88.19 317 ILE A CA 1
ATOM 2458 C C . ILE A 1 317 ? -10.195 -38.938 -17.234 1 88.19 317 ILE A C 1
ATOM 2460 O O . ILE A 1 317 ? -10.531 -37.75 -17.125 1 88.19 317 ILE A O 1
ATOM 2464 N N . ALA A 1 318 ? -10.773 -39.875 -17.969 1 89.25 318 ALA A N 1
ATOM 2465 C CA . ALA A 1 318 ? -11.945 -39.5 -18.766 1 89.25 318 ALA A CA 1
ATOM 2466 C C . ALA A 1 318 ? -13.039 -38.906 -17.875 1 89.25 318 ALA A C 1
ATOM 2468 O O . ALA A 1 318 ? -13.594 -37.844 -18.172 1 89.25 318 ALA A O 1
ATOM 2469 N N . ALA A 1 319 ? -13.227 -39.562 -16.75 1 85.38 319 ALA A N 1
ATOM 2470 C CA . ALA A 1 319 ? -14.242 -39.094 -15.812 1 85.38 319 ALA A CA 1
ATOM 2471 C C . ALA A 1 319 ? -13.867 -37.75 -15.188 1 85.38 319 ALA A C 1
ATOM 2473 O O . ALA A 1 319 ? -14.711 -36.875 -15.039 1 85.38 319 ALA A O 1
ATOM 2474 N N . ARG A 1 320 ? -12.688 -37.531 -14.984 1 82.75 320 ARG A N 1
ATOM 2475 C CA . ARG A 1 320 ? -12.211 -36.344 -14.297 1 82.75 320 ARG A CA 1
ATOM 2476 C C . ARG A 1 320 ? -12.258 -35.125 -15.211 1 82.75 320 ARG A C 1
ATOM 2478 O O . ARG A 1 320 ? -12.391 -33.969 -14.742 1 82.75 320 ARG A O 1
ATOM 2485 N N . VAL A 1 321 ? -12.219 -35.5 -16.469 1 87.12 321 VAL A N 1
ATOM 2486 C CA . VAL A 1 321 ? -12.258 -34.375 -17.391 1 87.12 321 VAL A CA 1
ATOM 2487 C C . VAL A 1 321 ? -13.648 -34.25 -18 1 87.12 321 VAL A C 1
ATOM 2489 O O . VAL A 1 321 ? -13.836 -33.594 -19.031 1 87.12 321 VAL A O 1
ATOM 2492 N N . GLY A 1 322 ? -14.625 -34.969 -17.5 1 84.06 322 GLY A N 1
ATOM 2493 C CA . GLY A 1 322 ? -16.031 -34.719 -17.75 1 84.06 322 GLY A CA 1
ATOM 2494 C C . GLY A 1 322 ? -16.641 -35.625 -18.781 1 84.06 322 GLY A C 1
ATOM 2495 O O . GLY A 1 322 ? -17.719 -35.344 -19.312 1 84.06 322 GLY A O 1
ATOM 2496 N N . TYR A 1 323 ? -15.938 -36.719 -19.078 1 86.12 323 TYR A N 1
ATOM 2497 C CA . TYR A 1 323 ? -16.516 -37.656 -20.047 1 86.12 323 TYR A CA 1
ATOM 2498 C C . TYR A 1 323 ? -17.141 -38.844 -19.328 1 86.12 323 TYR A C 1
ATOM 2500 O O . TYR A 1 323 ? -16.609 -39.312 -18.312 1 86.12 323 TYR A O 1
ATOM 2508 N N . THR A 1 324 ? -18.297 -39.25 -19.812 1 81.19 324 THR A N 1
ATOM 2509 C CA . THR A 1 324 ? -19.016 -40.344 -19.219 1 81.19 324 THR A CA 1
ATOM 2510 C C . THR A 1 324 ? -18.469 -41.688 -19.719 1 81.19 324 THR A C 1
ATOM 2512 O O . THR A 1 324 ? -18.656 -42.719 -19.062 1 81.19 324 THR A O 1
ATOM 2515 N N . ASP A 1 325 ? -17.828 -41.688 -20.844 1 86.69 325 ASP A N 1
ATOM 2516 C CA . ASP A 1 325 ? -17.328 -42.938 -21.391 1 86.69 325 ASP A CA 1
ATOM 2517 C C . ASP A 1 325 ? -15.922 -42.781 -21.969 1 86.69 325 ASP A C 1
ATOM 2519 O O . ASP A 1 325 ? -15.609 -41.75 -22.562 1 86.69 325 ASP A O 1
ATOM 2523 N N . ARG A 1 326 ? -15.078 -43.75 -21.672 1 89.25 326 ARG A N 1
ATOM 2524 C CA . ARG A 1 326 ? -13.68 -43.781 -22.109 1 89.25 326 ARG A CA 1
ATOM 2525 C C . ARG A 1 326 ? -13.578 -43.688 -23.625 1 89.25 326 ARG A C 1
ATOM 2527 O O . ARG A 1 326 ? -12.688 -43 -24.141 1 89.25 326 ARG A O 1
ATOM 2534 N N . ALA A 1 327 ? -14.539 -44.344 -24.312 1 89.44 327 ALA A N 1
ATOM 2535 C CA . ALA A 1 327 ? -14.5 -44.375 -25.781 1 89.44 327 ALA A CA 1
ATOM 2536 C C . ALA A 1 327 ? -14.664 -42.938 -26.344 1 89.44 327 ALA A C 1
ATOM 2538 O O . ALA A 1 327 ? -13.93 -42.562 -27.25 1 89.44 327 ALA A O 1
ATOM 2539 N N . ASN A 1 328 ? -15.602 -42.156 -25.734 1 89.75 328 ASN A N 1
ATOM 2540 C CA . ASN A 1 328 ? -15.836 -40.781 -26.188 1 89.75 328 ASN A CA 1
ATOM 2541 C C . ASN A 1 328 ? -14.641 -39.875 -25.891 1 89.75 328 ASN A C 1
ATOM 2543 O O . ASN A 1 328 ? -14.289 -39.031 -26.719 1 89.75 328 ASN A O 1
ATOM 2547 N N . PHE A 1 329 ? -14.07 -40.125 -24.734 1 91.75 329 PHE A N 1
ATOM 2548 C CA . PHE A 1 329 ? -12.875 -39.375 -24.375 1 91.75 329 PHE A CA 1
ATOM 2549 C C . PHE A 1 329 ? -11.734 -39.688 -25.344 1 91.75 329 PHE A C 1
ATOM 2551 O O . PHE A 1 329 ? -11.07 -38.781 -25.844 1 91.75 329 PHE A O 1
ATOM 2558 N N . THR A 1 330 ? -11.508 -40.969 -25.594 1 89.38 330 THR A N 1
ATOM 2559 C CA . THR A 1 330 ? -10.422 -41.406 -26.453 1 89.38 330 THR A CA 1
ATOM 2560 C C . THR A 1 330 ? -10.578 -40.812 -27.859 1 89.38 330 THR A C 1
ATOM 2562 O O . THR A 1 330 ? -9.602 -40.344 -28.453 1 89.38 330 THR A O 1
ATOM 2565 N N . ARG A 1 331 ? -11.82 -40.781 -28.375 1 88.88 331 ARG A N 1
ATOM 2566 C CA . ARG A 1 331 ? -12.102 -40.219 -29.688 1 88.88 331 ARG A CA 1
ATOM 2567 C C . ARG A 1 331 ? -11.797 -38.719 -29.703 1 88.88 331 ARG A C 1
ATOM 2569 O O . ARG A 1 331 ? -11.172 -38.219 -30.641 1 88.88 331 ARG A O 1
ATOM 2576 N N . ALA A 1 332 ? -12.258 -38.062 -28.672 1 86.44 332 ALA A N 1
ATOM 2577 C CA . ALA A 1 332 ? -12.039 -36.625 -28.578 1 86.44 332 ALA A CA 1
ATOM 2578 C C . ALA A 1 332 ? -10.547 -36.312 -28.469 1 86.44 332 ALA A C 1
ATOM 2580 O O . ALA A 1 332 ? -10.047 -35.406 -29.141 1 86.44 332 ALA A O 1
ATOM 2581 N N . PHE A 1 333 ? -9.836 -37.031 -27.609 1 87.62 333 PHE A N 1
ATOM 2582 C CA . PHE A 1 333 ? -8.414 -36.844 -27.391 1 87.62 333 PHE A CA 1
ATOM 2583 C C . PHE A 1 333 ? -7.633 -37.031 -28.688 1 87.62 333 PHE A C 1
ATOM 2585 O O . PHE A 1 333 ? -6.754 -36.219 -29 1 87.62 333 PHE A O 1
ATOM 2592 N N . LYS A 1 334 ? -8.039 -38 -29.406 1 85.25 334 LYS A N 1
ATOM 2593 C CA . LYS A 1 334 ? -7.418 -38.25 -30.703 1 85.25 334 LYS A CA 1
ATOM 2594 C C . LYS A 1 334 ? -7.688 -37.094 -31.672 1 85.25 334 LYS A C 1
ATOM 2596 O O . LYS A 1 334 ? -6.801 -36.719 -32.438 1 85.25 334 LYS A O 1
ATOM 2601 N N . ARG A 1 335 ? -8.883 -36.688 -31.625 1 80.56 335 ARG A N 1
ATOM 2602 C CA . ARG A 1 335 ? -9.242 -35.562 -32.469 1 80.56 335 ARG A CA 1
ATOM 2603 C C . ARG A 1 335 ? -8.398 -34.344 -32.156 1 80.56 335 ARG A C 1
ATOM 2605 O O . ARG A 1 335 ? -7.992 -33.594 -33.062 1 80.56 335 ARG A O 1
ATOM 2612 N N . TRP A 1 336 ? -8.172 -34.156 -30.844 1 76 336 TRP A N 1
ATOM 2613 C CA . TRP A 1 336 ? -7.434 -32.969 -30.391 1 76 336 TRP A CA 1
ATOM 2614 C C . TRP A 1 336 ? -5.945 -33.125 -30.688 1 76 336 TRP A C 1
ATOM 2616 O O . TRP A 1 336 ? -5.293 -32.125 -31.078 1 76 336 TRP A O 1
ATOM 2626 N N . THR A 1 337 ? -5.348 -34.375 -30.5 1 76.94 337 THR A N 1
ATOM 2627 C CA . THR A 1 337 ? -3.896 -34.5 -30.438 1 76.94 337 THR A CA 1
ATOM 2628 C C . THR A 1 337 ? -3.375 -35.375 -31.578 1 76.94 337 THR A C 1
ATOM 2630 O O . THR A 1 337 ? -2.178 -35.375 -31.875 1 76.94 337 THR A O 1
ATOM 2633 N N . GLY A 1 338 ? -4.258 -36.156 -32.125 1 75.56 338 GLY A N 1
ATOM 2634 C CA . GLY A 1 338 ? -3.873 -37.062 -33.188 1 75.56 338 GLY A CA 1
ATOM 2635 C C . GLY A 1 338 ? -3.482 -38.438 -32.719 1 75.56 338 GLY A C 1
ATOM 2636 O O . GLY A 1 338 ? -3.297 -39.375 -33.5 1 75.56 338 GLY A O 1
ATOM 2637 N N . VAL A 1 339 ? -3.285 -38.594 -31.391 1 80.5 339 VAL A N 1
ATOM 2638 C CA . VAL A 1 339 ? -2.877 -39.875 -30.828 1 80.5 339 VAL A CA 1
ATOM 2639 C C . VAL A 1 339 ? -3.82 -40.281 -29.703 1 80.5 339 VAL A C 1
ATOM 2641 O O . VAL A 1 339 ? -4.551 -39.438 -29.172 1 80.5 339 VAL A O 1
ATOM 2644 N N . ALA A 1 340 ? -3.811 -41.562 -29.406 1 86.88 340 ALA A N 1
ATOM 2645 C CA . ALA A 1 340 ? -4.633 -42.031 -28.297 1 86.88 340 ALA A CA 1
ATOM 2646 C C . ALA A 1 340 ? -4.02 -41.656 -26.953 1 86.88 340 ALA A C 1
ATOM 2648 O O . ALA A 1 340 ? -2.803 -41.469 -26.844 1 86.88 340 ALA A O 1
ATOM 2649 N N . PRO A 1 341 ? -4.879 -41.438 -25.922 1 86.44 341 PRO A N 1
ATOM 2650 C CA . PRO A 1 341 ? -4.352 -41.094 -24.609 1 86.44 341 PRO A CA 1
ATOM 2651 C C . PRO A 1 341 ? -3.297 -42.062 -24.109 1 86.44 341 PRO A C 1
ATOM 2653 O O . PRO A 1 341 ? -2.309 -41.656 -23.484 1 86.44 341 PRO A O 1
ATOM 2656 N N . SER A 1 342 ? -3.463 -43.312 -24.453 1 82.19 342 SER A N 1
ATOM 2657 C CA . SER A 1 342 ? -2.547 -44.375 -24 1 82.19 342 SER A CA 1
ATOM 2658 C C . SER A 1 342 ? -1.172 -44.219 -24.641 1 82.19 342 SER A C 1
ATOM 2660 O O . SER A 1 342 ? -0.17 -44.656 -24.094 1 82.19 342 SER A O 1
ATOM 2662 N N . GLU A 1 343 ? -1.189 -43.5 -25.719 1 78 343 GLU A N 1
ATOM 2663 C CA . GLU A 1 343 ? 0.062 -43.312 -26.438 1 78 343 GLU A CA 1
ATOM 2664 C C . GLU A 1 343 ? 0.843 -42.125 -25.891 1 78 343 GLU A C 1
ATOM 2666 O O . GLU A 1 343 ? 2.023 -41.969 -26.203 1 78 343 GLU A O 1
ATOM 2671 N N . ARG A 1 344 ? 0.165 -41.281 -25.25 1 72.44 344 ARG A N 1
ATOM 2672 C CA . ARG A 1 344 ? 0.818 -40.125 -24.672 1 72.44 344 ARG A CA 1
ATOM 2673 C C . ARG A 1 344 ? 1.437 -40.469 -23.312 1 72.44 344 ARG A C 1
ATOM 2675 O O . ARG A 1 344 ? 2.203 -39.656 -22.766 1 72.44 344 ARG A O 1
ATOM 2682 N N . ARG A 1 345 ? 1.304 -41.594 -22.781 1 69.06 345 ARG A N 1
ATOM 2683 C CA . ARG A 1 345 ? 2.004 -42.031 -21.578 1 69.06 345 ARG A CA 1
ATOM 2684 C C . ARG A 1 345 ? 3.316 -42.719 -21.953 1 69.06 345 ARG A C 1
ATOM 2686 O O . ARG A 1 345 ? 3.416 -43.375 -22.984 1 69.06 345 ARG A O 1
ATOM 2693 N N . MET B 1 1 ? -0.289 49.938 -5.914 1 21 1 MET B N 1
ATOM 2694 C CA . MET B 1 1 ? -1.142 48.844 -6.391 1 21 1 MET B CA 1
ATOM 2695 C C . MET B 1 1 ? -0.799 47.531 -5.684 1 21 1 MET B C 1
ATOM 2697 O O . MET B 1 1 ? 0.327 47.062 -5.785 1 21 1 MET B O 1
ATOM 2701 N N . ALA B 1 2 ? -1.319 47.375 -4.504 1 24.17 2 ALA B N 1
ATOM 2702 C CA . ALA B 1 2 ? -1.124 46.469 -3.365 1 24.17 2 ALA B CA 1
ATOM 2703 C C . ALA B 1 2 ? -1.321 45.031 -3.775 1 24.17 2 ALA B C 1
ATOM 2705 O O . ALA B 1 2 ? -2.377 44.656 -4.293 1 24.17 2 ALA B O 1
ATOM 2706 N N . LEU B 1 3 ? -0.333 44.469 -4.262 1 24.5 3 LEU B N 1
ATOM 2707 C CA . LEU B 1 3 ? -0.27 43.188 -4.945 1 24.5 3 LEU B CA 1
ATOM 2708 C C . LEU B 1 3 ? -1.032 42.125 -4.164 1 24.5 3 LEU B C 1
ATOM 2710 O O . LEU B 1 3 ? -0.854 42 -2.953 1 24.5 3 LEU B O 1
ATOM 2714 N N . SER B 1 4 ? -2.256 41.781 -4.539 1 25.52 4 SER B N 1
ATOM 2715 C CA . SER B 1 4 ? -3.361 41 -4.004 1 25.52 4 SER B CA 1
ATOM 2716 C C . SER B 1 4 ? -2.873 39.656 -3.432 1 25.52 4 SER B C 1
ATOM 2718 O O . SER B 1 4 ? -2.031 39 -4.035 1 25.52 4 SER B O 1
ATOM 2720 N N . VAL B 1 5 ? -2.59 39.469 -2.178 1 28.98 5 VAL B N 1
ATOM 2721 C CA . VAL B 1 5 ? -2.504 38.25 -1.391 1 28.98 5 VAL B CA 1
ATOM 2722 C C . VAL B 1 5 ? -3.383 37.156 -2.018 1 28.98 5 VAL B C 1
ATOM 2724 O O . VAL B 1 5 ? -4.582 37.375 -2.223 1 28.98 5 VAL B O 1
ATOM 2727 N N . PRO B 1 6 ? -2.896 36.375 -2.898 1 35.72 6 PRO B N 1
ATOM 2728 C CA . PRO B 1 6 ? -3.92 35.562 -3.564 1 35.72 6 PRO B CA 1
ATOM 2729 C C . PRO B 1 6 ? -5.039 35.125 -2.619 1 35.72 6 PRO B C 1
ATOM 2731 O O . PRO B 1 6 ? -4.805 34.938 -1.426 1 35.72 6 PRO B O 1
ATOM 2734 N N . ASP B 1 7 ? -6.266 35.438 -2.691 1 33.78 7 ASP B N 1
ATOM 2735 C CA . ASP B 1 7 ? -7.469 35.312 -1.873 1 33.78 7 ASP B CA 1
ATOM 2736 C C . ASP B 1 7 ? -7.57 33.938 -1.249 1 33.78 7 ASP B C 1
ATOM 2738 O O . ASP B 1 7 ? -7.586 32.906 -1.961 1 33.78 7 ASP B O 1
ATOM 2742 N N . ALA B 1 8 ? -7.016 33.656 -0.022 1 37.69 8 ALA B N 1
ATOM 2743 C CA . ALA B 1 8 ? -7.305 32.469 0.766 1 37.69 8 ALA B CA 1
ATOM 2744 C C . ALA B 1 8 ? -8.594 31.797 0.298 1 37.69 8 ALA B C 1
ATOM 2746 O O . ALA B 1 8 ? -8.68 30.562 0.26 1 37.69 8 ALA B O 1
ATOM 2747 N N . ALA B 1 9 ? -9.5 32.625 0.012 1 40 9 ALA B N 1
ATOM 2748 C CA . ALA B 1 9 ? -10.781 32.188 -0.534 1 40 9 ALA B CA 1
ATOM 2749 C C . ALA B 1 9 ? -10.594 31.484 -1.872 1 40 9 ALA B C 1
ATOM 2751 O O . ALA B 1 9 ? -11.281 30.5 -2.16 1 40 9 ALA B O 1
ATOM 2752 N N . ARG B 1 10 ? -9.742 31.938 -2.625 1 42.28 10 ARG B N 1
ATOM 2753 C CA . ARG B 1 10 ? -9.492 31.359 -3.941 1 42.28 10 ARG B CA 1
ATOM 2754 C C . ARG B 1 10 ? -8.781 30.016 -3.824 1 42.28 10 ARG B C 1
ATOM 2756 O O . ARG B 1 10 ? -9.039 29.094 -4.605 1 42.28 10 ARG B O 1
ATOM 2763 N N . GLN B 1 11 ? -7.848 29.828 -2.869 1 47.19 11 GLN B N 1
ATOM 2764 C CA . GLN B 1 11 ? -7.172 28.562 -2.631 1 47.19 11 GLN B CA 1
ATOM 2765 C C . GLN B 1 11 ? -8.148 27.5 -2.107 1 47.19 11 GLN B C 1
ATOM 2767 O O . GLN B 1 11 ? -8.062 26.328 -2.484 1 47.19 11 GLN B O 1
ATOM 2772 N N . LEU B 1 12 ? -8.969 28.047 -1.15 1 49.66 12 LEU B N 1
ATOM 2773 C CA . LEU B 1 12 ? -10.023 27.172 -0.658 1 49.66 12 LEU B CA 1
ATOM 2774 C C . LEU B 1 12 ? -10.945 26.75 -1.791 1 49.66 12 LEU B C 1
ATOM 2776 O O . LEU B 1 12 ? -11.477 25.625 -1.784 1 49.66 12 LEU B O 1
ATOM 2780 N N . ASN B 1 13 ? -11.156 27.781 -2.637 1 49.44 13 ASN B N 1
ATOM 2781 C CA . ASN B 1 13 ? -12.109 27.469 -3.697 1 49.44 13 ASN B CA 1
ATOM 2782 C C . ASN B 1 13 ? -11.547 26.438 -4.676 1 49.44 13 ASN B C 1
ATOM 2784 O O . ASN B 1 13 ? -12.297 25.719 -5.328 1 49.44 13 ASN B O 1
ATOM 2788 N N . LYS B 1 14 ? -10.2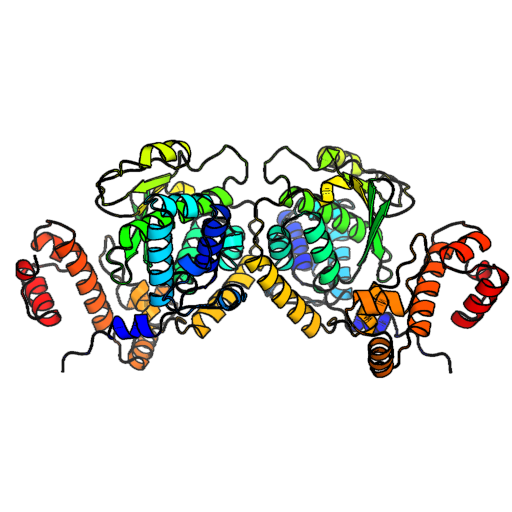66 26.406 -4.734 1 57.94 14 LYS B N 1
ATOM 2789 C CA . LYS B 1 14 ? -9.703 25.469 -5.699 1 57.94 14 LYS B CA 1
ATOM 2790 C C . LYS B 1 14 ? -9.203 24.203 -5.008 1 57.94 14 LYS B C 1
ATOM 2792 O O . LYS B 1 14 ? -8.992 23.172 -5.656 1 57.94 14 LYS B O 1
ATOM 2797 N N . ALA B 1 15 ? -9.305 24.297 -3.648 1 70.44 15 ALA B N 1
ATOM 2798 C CA . ALA B 1 15 ? -8.75 23.156 -2.932 1 70.44 15 ALA B CA 1
ATOM 2799 C C . ALA B 1 15 ? -9.781 22.031 -2.814 1 70.44 15 ALA B C 1
ATOM 2801 O O . ALA B 1 15 ? -10.984 22.297 -2.732 1 70.44 15 ALA B O 1
ATOM 2802 N N . THR B 1 16 ? -9.352 20.828 -3.119 1 82.81 16 THR B N 1
ATOM 2803 C CA . THR B 1 16 ? -10.18 19.641 -2.895 1 82.81 16 THR B CA 1
ATOM 2804 C C . THR B 1 16 ? -9.516 18.703 -1.899 1 82.81 16 THR B C 1
ATOM 2806 O O . THR B 1 16 ? -8.312 18.812 -1.635 1 82.81 16 THR B O 1
ATOM 2809 N N . VAL B 1 17 ? -10.367 18.031 -1.193 1 87.94 17 VAL B N 1
ATOM 2810 C CA . VAL B 1 17 ? -9.898 17.047 -0.22 1 87.94 17 VAL B CA 1
ATOM 2811 C C . VAL B 1 17 ? -10.344 15.648 -0.633 1 87.94 17 VAL B C 1
ATOM 2813 O O . VAL B 1 17 ? -11.406 15.484 -1.243 1 87.94 17 VAL B O 1
ATOM 2816 N N . SER B 1 18 ? -9.5 14.719 -0.305 1 88.94 18 SER B N 1
ATOM 2817 C CA . SER B 1 18 ? -9.891 13.336 -0.57 1 88.94 18 SER B CA 1
ATOM 2818 C C . SER B 1 18 ? -11.195 12.984 0.139 1 88.94 18 SER B C 1
ATOM 2820 O O . SER B 1 18 ? -11.383 13.32 1.312 1 88.94 18 SER B O 1
ATOM 2822 N N . SER B 1 19 ? -12.102 12.242 -0.546 1 91.81 19 SER B N 1
ATOM 2823 C CA . SER B 1 19 ? -13.391 11.859 0.027 1 91.81 19 SER B CA 1
ATOM 2824 C C . SER B 1 19 ? -13.227 10.727 1.036 1 91.81 19 SER B C 1
ATOM 2826 O O . SER B 1 19 ? -14.148 10.43 1.8 1 91.81 19 SER B O 1
ATOM 2828 N N . ALA B 1 20 ? -12.086 10.141 1.087 1 89.62 20 ALA B N 1
ATOM 2829 C CA . ALA B 1 20 ? -11.852 8.969 1.924 1 89.62 20 ALA B CA 1
ATOM 2830 C C . ALA B 1 20 ? -12.125 9.273 3.393 1 89.62 20 ALA B C 1
ATOM 2832 O O . ALA B 1 20 ? -12.703 8.453 4.109 1 89.62 20 ALA B O 1
ATOM 2833 N N . TYR B 1 21 ? -11.75 10.398 3.859 1 90.75 21 TYR B N 1
ATOM 2834 C CA . TYR B 1 21 ? -11.93 10.773 5.258 1 90.75 21 TYR B CA 1
ATOM 2835 C C . TYR B 1 21 ? -13.406 10.969 5.582 1 90.75 21 TYR B C 1
ATOM 2837 O O . TYR B 1 21 ? -13.891 10.492 6.609 1 90.75 21 TYR B O 1
ATOM 2845 N N . ALA B 1 22 ? -14.07 11.695 4.652 1 93.94 22 ALA B N 1
ATOM 2846 C CA . ALA B 1 22 ? -15.508 11.898 4.828 1 93.94 22 ALA B CA 1
ATOM 2847 C C . ALA B 1 22 ? -16.25 10.562 4.832 1 93.94 22 ALA B C 1
ATOM 2849 O O . ALA B 1 22 ? -17.156 10.344 5.645 1 93.94 22 ALA B O 1
ATOM 2850 N N . LEU B 1 23 ? -15.852 9.703 3.928 1 93.62 23 LEU B N 1
ATOM 2851 C CA . LEU B 1 23 ? -16.469 8.383 3.861 1 93.62 23 LEU B CA 1
ATOM 2852 C C . LEU B 1 23 ? -16.234 7.609 5.152 1 93.62 23 LEU B C 1
ATOM 2854 O O . LEU B 1 23 ? -17.141 6.953 5.664 1 93.62 23 LEU B O 1
ATOM 2858 N N . PHE B 1 24 ? -15.109 7.711 5.656 1 93 24 PHE B N 1
ATOM 2859 C CA . PHE B 1 24 ? -14.781 7.023 6.902 1 93 24 PHE B CA 1
ATOM 2860 C C . PHE B 1 24 ? -15.633 7.551 8.047 1 93 24 PHE B C 1
ATOM 2862 O O . PHE B 1 24 ? -16.141 6.773 8.852 1 93 24 PHE B O 1
ATOM 2869 N N . MET B 1 25 ? -15.758 8.82 8.156 1 95.44 25 MET B N 1
ATOM 2870 C CA . MET B 1 25 ? -16.578 9.438 9.195 1 95.44 25 MET B CA 1
ATOM 2871 C C . MET B 1 25 ? -18.031 8.984 9.062 1 95.44 25 MET B C 1
ATOM 2873 O O . MET B 1 25 ? -18.688 8.695 10.07 1 95.44 25 MET B O 1
ATOM 2877 N N . LEU B 1 26 ? -18.453 8.938 7.824 1 95.44 26 LEU B N 1
ATOM 2878 C CA . LEU B 1 26 ? -19.812 8.469 7.551 1 95.44 26 LEU B CA 1
ATOM 2879 C C . LEU B 1 26 ? -20 7.035 8.031 1 95.44 26 LEU B C 1
ATOM 2881 O O . LEU B 1 26 ? -20.969 6.727 8.719 1 95.44 26 LEU B O 1
ATOM 2885 N N . MET B 1 27 ? -19.094 6.203 7.734 1 93.19 27 MET B N 1
ATOM 2886 C CA . MET B 1 27 ? -19.156 4.797 8.125 1 93.19 27 MET B CA 1
ATOM 2887 C C . MET B 1 27 ? -19.109 4.645 9.641 1 93.19 27 MET B C 1
ATOM 2889 O O . MET B 1 27 ? -19.812 3.812 10.211 1 93.19 27 MET B O 1
ATOM 2893 N N . LEU B 1 28 ? -18.281 5.426 10.273 1 93.5 28 LEU B N 1
ATOM 2894 C CA . LEU B 1 28 ? -18.219 5.41 11.727 1 93.5 28 LEU B CA 1
ATOM 2895 C C . LEU B 1 28 ? -19.547 5.797 12.344 1 93.5 28 LEU B C 1
ATOM 2897 O O . LEU B 1 28 ? -20 5.164 13.305 1 93.5 28 LEU B O 1
ATOM 2901 N N . ALA B 1 29 ? -20.156 6.844 11.836 1 96.06 29 ALA B N 1
ATOM 2902 C CA . ALA B 1 29 ? -21.469 7.262 12.312 1 96.06 29 ALA B CA 1
ATOM 2903 C C . ALA B 1 29 ? -22.484 6.141 12.156 1 96.06 29 ALA B C 1
ATOM 2905 O O . ALA B 1 29 ? -23.25 5.855 13.086 1 96.06 29 ALA B O 1
ATOM 2906 N N . GLU B 1 30 ? -22.438 5.492 11.039 1 95.19 30 GLU B N 1
ATOM 2907 C CA . GLU B 1 30 ? -23.359 4.398 10.766 1 95.19 30 GLU B CA 1
ATOM 2908 C C . GLU B 1 30 ? -23.125 3.223 11.711 1 95.19 30 GLU B C 1
ATOM 2910 O O . GLU B 1 30 ? -24.078 2.584 12.164 1 95.19 30 GLU B O 1
ATOM 2915 N N . GLU B 1 31 ? -21.938 2.955 11.977 1 93.94 31 GLU B N 1
ATOM 2916 C CA . GLU B 1 31 ? -21.594 1.915 12.938 1 93.94 31 GLU B CA 1
ATOM 2917 C C . GLU B 1 31 ? -22.188 2.213 14.312 1 93.94 31 GLU B C 1
ATOM 2919 O O . GLU B 1 31 ? -22.5 1.293 15.07 1 93.94 31 GLU B O 1
ATOM 2924 N N . ARG B 1 32 ? -22.344 3.475 14.625 1 95 32 ARG B N 1
ATOM 2925 C CA . ARG B 1 32 ? -22.891 3.896 15.914 1 95 32 ARG B CA 1
ATOM 2926 C C . ARG B 1 32 ? -24.406 4.035 15.852 1 95 32 ARG B C 1
ATOM 2928 O O . ARG B 1 32 ? -25.016 4.574 16.781 1 95 32 ARG B O 1
ATOM 2935 N N . GLY B 1 33 ? -24.953 3.717 14.75 1 96.31 33 GLY B N 1
ATOM 2936 C CA . GLY B 1 33 ? -26.406 3.703 14.609 1 96.31 33 GLY B CA 1
ATOM 2937 C C . GLY B 1 33 ? -26.969 5.027 14.125 1 96.31 33 GLY B C 1
ATOM 2938 O O . GLY B 1 33 ? -28.188 5.246 14.18 1 96.31 33 GLY B O 1
ATOM 2939 N N . ILE B 1 34 ? -26.141 5.895 13.68 1 97.38 34 ILE B N 1
ATOM 2940 C CA . ILE B 1 34 ? -26.578 7.191 13.172 1 97.38 34 ILE B CA 1
ATOM 2941 C C . ILE B 1 34 ? -26.891 7.082 11.68 1 97.38 34 ILE B C 1
ATOM 2943 O O . ILE B 1 34 ? -26.125 6.473 10.93 1 97.38 34 ILE B O 1
ATOM 2947 N N . ASP B 1 35 ? -28.016 7.676 11.266 1 96.62 35 ASP B N 1
ATOM 2948 C CA . ASP B 1 35 ? -28.391 7.688 9.859 1 96.62 35 ASP B CA 1
ATOM 2949 C C . ASP B 1 35 ? -27.391 8.484 9.016 1 96.62 35 ASP B C 1
ATOM 2951 O O . ASP B 1 35 ? -27.141 9.656 9.289 1 96.62 35 ASP B O 1
ATOM 2955 N N . GLY B 1 36 ? -26.922 7.883 8.031 1 96.25 36 GLY B N 1
ATOM 2956 C CA . GLY B 1 36 ? -25.953 8.523 7.152 1 96.25 36 GLY B CA 1
ATOM 2957 C C . GLY B 1 36 ? -26.484 9.812 6.531 1 96.25 36 GLY B C 1
ATOM 2958 O O . GLY B 1 36 ? -25.719 10.758 6.324 1 96.25 36 GLY B O 1
ATOM 2959 N N . ALA B 1 37 ? -27.719 9.852 6.324 1 95.62 37 ALA B N 1
ATOM 2960 C CA . ALA B 1 37 ? -28.328 11.039 5.738 1 95.62 37 ALA B CA 1
ATOM 2961 C C . ALA B 1 37 ? -28.203 12.242 6.668 1 95.62 37 ALA B C 1
ATOM 2963 O O . ALA B 1 37 ? -28.062 13.375 6.207 1 95.62 37 ALA B O 1
ATOM 2964 N N . ARG B 1 38 ? -28.219 11.977 7.887 1 96.75 38 ARG B N 1
ATOM 2965 C CA . ARG B 1 38 ? -28.047 13.047 8.867 1 96.75 38 ARG B CA 1
ATOM 2966 C C . ARG B 1 38 ? -26.625 13.625 8.805 1 96.75 38 ARG B C 1
ATOM 2968 O O . ARG B 1 38 ? -26.453 14.844 8.891 1 96.75 38 ARG B O 1
ATOM 2975 N N . VAL B 1 39 ? -25.75 12.789 8.625 1 97.44 39 VAL B N 1
ATOM 2976 C CA . VAL B 1 39 ? -24.344 13.18 8.578 1 97.44 39 VAL B CA 1
ATOM 2977 C C . VAL B 1 39 ? -24.062 13.945 7.293 1 97.44 39 VAL B C 1
ATOM 2979 O O . VAL B 1 39 ? -23.281 14.898 7.289 1 97.44 39 VAL B O 1
ATOM 2982 N N . LEU B 1 40 ? -24.766 13.594 6.266 1 97.19 40 LEU B N 1
ATOM 2983 C CA . LEU B 1 40 ? -24.484 14.195 4.965 1 97.19 40 LEU B CA 1
ATOM 2984 C C . LEU B 1 40 ? -25.406 15.391 4.719 1 97.19 40 LEU B C 1
ATOM 2986 O O . LEU B 1 40 ? -25.266 16.078 3.707 1 97.19 40 LEU B O 1
ATOM 2990 N N . ALA B 1 41 ? -26.219 15.664 5.629 1 94.5 41 ALA B N 1
ATOM 2991 C CA . ALA B 1 41 ? -27.219 16.719 5.453 1 94.5 41 ALA B CA 1
ATOM 2992 C C . ALA B 1 41 ? -26.531 18.078 5.207 1 94.5 41 ALA B C 1
ATOM 2994 O O . ALA B 1 41 ? -25.625 18.453 5.934 1 94.5 41 ALA B O 1
ATOM 2995 N N . GLY B 1 42 ? -27 18.766 4.105 1 90.69 42 GLY B N 1
ATOM 2996 C CA . GLY B 1 42 ? -26.516 20.109 3.838 1 90.69 42 GLY B CA 1
ATOM 2997 C C . GLY B 1 42 ? -25.141 20.125 3.178 1 90.69 42 GLY B C 1
ATOM 2998 O O . GLY B 1 42 ? -24.656 21.188 2.791 1 90.69 42 GLY B O 1
ATOM 2999 N N . SER B 1 43 ? -24.484 19.016 3.033 1 90.94 43 SER B N 1
ATOM 3000 C CA . SER B 1 43 ? -23.141 18.969 2.469 1 90.94 43 SER B CA 1
ATOM 3001 C C . SER B 1 43 ? -23.172 19 0.945 1 90.94 43 SER B C 1
ATOM 3003 O O . SER B 1 43 ? -22.188 19.344 0.301 1 90.94 43 SER B O 1
ATOM 3005 N N . GLY B 1 44 ? -24.281 18.562 0.372 1 90.5 44 GLY B N 1
ATOM 3006 C CA . GLY B 1 44 ? -24.391 18.453 -1.074 1 90.5 44 GLY B CA 1
ATOM 3007 C C . GLY B 1 44 ? -23.641 17.25 -1.632 1 90.5 44 GLY B C 1
ATOM 3008 O O . GLY B 1 44 ? -23.422 17.156 -2.84 1 90.5 44 GLY B O 1
ATOM 3009 N N . VAL B 1 45 ? -23.219 16.391 -0.783 1 92.81 45 VAL B N 1
ATOM 3010 C CA . VAL B 1 45 ? -22.469 15.211 -1.199 1 92.81 45 VAL B CA 1
ATOM 3011 C C . VAL B 1 45 ? -23.297 13.953 -0.97 1 92.81 45 VAL B C 1
ATOM 3013 O O . VAL B 1 45 ? -23.984 13.828 0.049 1 92.81 45 VAL B O 1
ATOM 3016 N N . GLU B 1 46 ? -23.234 13.086 -1.967 1 92.62 46 GLU B N 1
ATOM 3017 C CA . GLU B 1 46 ? -23.922 11.797 -1.845 1 92.62 46 GLU B CA 1
ATOM 3018 C C . GLU B 1 46 ? -22.938 10.695 -1.443 1 92.62 46 GLU B C 1
ATOM 3020 O O . GLU B 1 46 ? -21.75 10.758 -1.77 1 92.62 46 GLU B O 1
ATOM 3025 N N . ARG B 1 47 ? -23.516 9.727 -0.821 1 91.56 47 ARG B N 1
ATOM 3026 C CA . ARG B 1 47 ? -22.703 8.609 -0.343 1 91.56 47 ARG B CA 1
ATOM 3027 C C . ARG B 1 47 ? -21.969 7.938 -1.493 1 91.56 47 ARG B C 1
ATOM 3029 O O . ARG B 1 47 ? -20.781 7.609 -1.371 1 91.56 47 ARG B O 1
ATOM 3036 N N . ASP B 1 48 ? -22.625 7.809 -2.545 1 89.19 48 ASP B N 1
ATOM 3037 C CA . ASP B 1 48 ? -22.047 7.109 -3.689 1 89.19 48 ASP B CA 1
ATOM 3038 C C . ASP B 1 48 ? -20.859 7.875 -4.258 1 89.19 48 ASP B C 1
ATOM 3040 O O . ASP B 1 48 ? -19.891 7.27 -4.73 1 89.19 48 ASP B O 1
ATOM 3044 N N . ARG B 1 49 ? -21 9.086 -4.172 1 87.31 49 ARG B N 1
ATOM 3045 C CA . ARG B 1 49 ? -19.891 9.914 -4.648 1 87.31 49 ARG B CA 1
ATOM 3046 C C . ARG B 1 49 ? -18.672 9.781 -3.74 1 87.31 49 ARG B C 1
ATOM 3048 O O . ARG B 1 49 ? -17.547 9.695 -4.219 1 87.31 49 ARG B O 1
ATOM 3055 N N . LEU B 1 50 ? -18.922 9.734 -2.482 1 91.38 50 LEU B N 1
ATOM 3056 C CA . LEU B 1 50 ? -17.844 9.594 -1.519 1 91.38 50 LEU B CA 1
ATOM 3057 C C . LEU B 1 50 ? -17.125 8.258 -1.698 1 91.38 50 LEU B C 1
ATOM 3059 O O . LEU B 1 50 ? -15.914 8.164 -1.45 1 91.38 50 LEU B O 1
ATOM 3063 N N . ALA B 1 51 ? -17.812 7.301 -2.225 1 87.94 51 ALA B N 1
ATOM 3064 C CA . ALA B 1 51 ? -17.297 5.938 -2.281 1 87.94 51 ALA B CA 1
ATOM 3065 C C . ALA B 1 51 ? -16.469 5.719 -3.547 1 87.94 51 ALA B C 1
ATOM 3067 O O . ALA B 1 51 ? -15.789 4.699 -3.684 1 87.94 51 ALA B O 1
ATOM 3068 N N . GLN B 1 52 ? -16.438 6.648 -4.344 1 84.75 52 GLN B N 1
ATOM 3069 C CA . GLN B 1 52 ? -15.625 6.523 -5.555 1 84.75 52 GLN B CA 1
ATOM 3070 C C . GLN B 1 52 ? -14.141 6.684 -5.246 1 84.75 52 GLN B C 1
ATOM 3072 O O . GLN B 1 52 ? -13.75 7.598 -4.52 1 84.75 52 GLN B O 1
ATOM 3077 N N . PRO B 1 53 ? -13.125 5.797 -5.668 1 75.88 53 PRO B N 1
ATOM 3078 C CA . PRO B 1 53 ? -11.711 5.73 -5.277 1 75.88 53 PRO B CA 1
ATOM 3079 C C . PRO B 1 53 ? -10.969 7.043 -5.508 1 75.88 53 PRO B C 1
ATOM 3081 O O . PRO B 1 53 ? -10.102 7.414 -4.719 1 75.88 53 PRO B O 1
ATOM 3084 N N . ASP B 1 54 ? -11.32 7.945 -6.316 1 79.19 54 ASP B N 1
ATOM 3085 C CA . ASP B 1 54 ? -10.594 9.18 -6.617 1 79.19 54 ASP B CA 1
ATOM 3086 C C . ASP B 1 54 ? -11.5 10.398 -6.445 1 79.19 54 ASP B C 1
ATOM 3088 O O . ASP B 1 54 ? -11.172 11.492 -6.914 1 79.19 54 ASP B O 1
ATOM 3092 N N . ALA B 1 55 ? -12.492 10.109 -5.707 1 87.12 55 ALA B N 1
ATOM 3093 C CA . ALA B 1 55 ? -13.422 11.219 -5.52 1 87.12 55 ALA B CA 1
ATOM 3094 C C . ALA B 1 55 ? -12.852 12.25 -4.555 1 87.12 55 ALA B C 1
ATOM 3096 O O . ALA B 1 55 ? -12.172 11.898 -3.586 1 87.12 55 ALA B O 1
ATOM 3097 N N . ARG B 1 56 ? -13.156 13.461 -4.836 1 89.5 56 ARG B N 1
ATOM 3098 C CA . ARG B 1 56 ? -12.758 14.586 -3.994 1 89.5 56 ARG B CA 1
ATOM 3099 C C . ARG B 1 56 ? -13.945 15.484 -3.689 1 89.5 56 ARG B C 1
ATOM 3101 O O . ARG B 1 56 ? -14.914 15.523 -4.453 1 89.5 56 ARG B O 1
ATOM 3108 N N . ILE B 1 57 ? -13.844 16.078 -2.559 1 89.12 57 ILE B N 1
ATOM 3109 C CA . ILE B 1 57 ? -14.875 17.031 -2.162 1 89.12 57 ILE B CA 1
ATOM 3110 C C . ILE B 1 57 ? -14.211 18.344 -1.733 1 89.12 57 ILE B C 1
ATOM 3112 O O . ILE B 1 57 ? -12.992 18.422 -1.604 1 89.12 57 ILE B O 1
ATOM 3116 N N . THR B 1 58 ? -15.016 19.391 -1.606 1 81.88 58 THR B N 1
ATOM 3117 C CA . THR B 1 58 ? -14.469 20.672 -1.188 1 81.88 58 THR B CA 1
ATOM 3118 C C . THR B 1 58 ? -14.258 20.703 0.323 1 81.88 58 THR B C 1
ATOM 3120 O O . THR B 1 58 ? -14.898 19.953 1.062 1 81.88 58 THR B O 1
ATOM 3123 N N . PRO B 1 59 ? -13.367 21.578 0.728 1 82 59 PRO B N 1
ATOM 3124 C CA . PRO B 1 59 ? -13.188 21.734 2.172 1 82 59 PRO B CA 1
ATOM 3125 C C . PRO B 1 59 ? -14.477 22.109 2.893 1 82 59 PRO B C 1
ATOM 3127 O O . PRO B 1 59 ? -14.703 21.672 4.023 1 82 59 PRO B O 1
ATOM 3130 N N . LEU B 1 60 ? -15.305 22.828 2.262 1 81.62 60 LEU B N 1
ATOM 3131 C CA . LEU B 1 60 ? -16.562 23.234 2.857 1 81.62 60 LEU B CA 1
ATOM 3132 C C . LEU B 1 60 ? -17.516 22.047 3.004 1 81.62 60 LEU B C 1
ATOM 3134 O O . LEU B 1 60 ? -18.234 21.953 4 1 81.62 60 LEU B O 1
ATOM 3138 N N . GLN B 1 61 ? -17.531 21.25 2.01 1 87.06 61 GLN B N 1
ATOM 3139 C CA . GLN B 1 61 ? -18.328 20.016 2.088 1 87.06 61 GLN B CA 1
ATOM 3140 C C . GLN B 1 61 ? -17.828 19.125 3.217 1 87.06 61 GLN B C 1
ATOM 3142 O O . GLN B 1 61 ? -18.641 18.578 3.971 1 87.06 61 GLN B O 1
ATOM 3147 N N . GLN B 1 62 ? -16.578 19.031 3.383 1 92.19 62 GLN B N 1
ATOM 3148 C CA . GLN B 1 62 ? -16 18.25 4.473 1 92.19 62 GLN B CA 1
ATOM 3149 C C . GLN B 1 62 ? -16.359 18.844 5.828 1 92.19 62 GLN B C 1
ATOM 3151 O O . GLN B 1 62 ? -16.703 18.125 6.766 1 92.19 62 GLN B O 1
ATOM 3156 N N . ALA B 1 63 ? -16.266 20.156 5.883 1 89.56 63 ALA B N 1
ATOM 3157 C CA . ALA B 1 63 ? -16.609 20.844 7.125 1 89.56 63 ALA B CA 1
ATOM 3158 C C . ALA B 1 63 ? -18.062 20.562 7.523 1 89.56 63 ALA B C 1
ATOM 3160 O O . ALA B 1 63 ? -18.359 20.312 8.695 1 89.56 63 ALA B O 1
ATOM 3161 N N . ALA B 1 64 ? -18.891 20.578 6.578 1 91.38 64 ALA B N 1
ATOM 3162 C CA . ALA B 1 64 ? -20.312 20.312 6.84 1 91.38 64 ALA B CA 1
ATOM 3163 C C . ALA B 1 64 ? -20.5 18.906 7.406 1 91.38 64 ALA B C 1
ATOM 3165 O O . ALA B 1 64 ? -21.25 18.719 8.359 1 91.38 64 ALA B O 1
ATOM 3166 N N . ILE B 1 65 ? -19.844 18 6.867 1 95.75 65 ILE B N 1
ATOM 3167 C CA . ILE B 1 65 ? -19.922 16.594 7.297 1 95.75 65 ILE B CA 1
ATOM 3168 C C . ILE B 1 65 ? -19.391 16.469 8.719 1 95.75 65 ILE B C 1
ATOM 3170 O O . ILE B 1 65 ? -20 15.789 9.555 1 95.75 65 ILE B O 1
ATOM 3174 N N . VAL B 1 66 ? -18.328 17.156 9.008 1 96 66 VAL B N 1
ATOM 3175 C CA . VAL B 1 66 ? -17.734 17.094 10.336 1 96 66 VAL B CA 1
ATOM 3176 C C . VAL B 1 66 ? -18.672 17.734 11.359 1 96 66 VAL B C 1
ATOM 3178 O O . VAL B 1 66 ? -18.891 17.188 12.438 1 96 66 VAL B O 1
ATOM 3181 N N . PHE B 1 67 ? -19.234 18.844 11.016 1 94.06 67 PHE B N 1
ATOM 3182 C CA . PHE B 1 67 ? -20.172 19.5 11.914 1 94.06 67 PHE B CA 1
ATOM 3183 C C . PHE B 1 67 ? -21.359 18.609 12.203 1 94.06 67 PHE B C 1
ATOM 3185 O O . PHE B 1 67 ? -21.781 18.453 13.352 1 94.06 67 PHE B O 1
ATOM 3192 N N . ASN B 1 68 ? -21.875 18 11.156 1 96 68 ASN B N 1
ATOM 3193 C CA . ASN B 1 68 ? -23 17.078 11.312 1 96 68 ASN B CA 1
ATOM 3194 C C . ASN B 1 68 ? -22.641 15.875 12.172 1 96 68 ASN B C 1
ATOM 3196 O O . ASN B 1 68 ? -23.438 15.43 13 1 96 68 ASN B O 1
ATOM 3200 N N . LEU B 1 69 ? -21.453 15.398 11.961 1 97.25 69 LEU B N 1
ATOM 3201 C CA . LEU B 1 69 ? -20.969 14.266 12.742 1 97.25 69 LEU B CA 1
ATOM 3202 C C . LEU B 1 69 ? -20.891 14.617 14.219 1 97.25 69 LEU B C 1
ATOM 3204 O O . LEU B 1 69 ? -21.391 13.867 15.07 1 97.25 69 LEU B O 1
ATOM 3208 N N . LEU B 1 70 ? -20.312 15.742 14.492 1 95.62 70 LEU B N 1
ATOM 3209 C CA . LEU B 1 70 ? -20.172 16.203 15.867 1 95.62 70 LEU B CA 1
ATOM 3210 C C . LEU B 1 70 ? -21.547 16.406 16.516 1 95.62 70 LEU B C 1
ATOM 3212 O O . LEU B 1 70 ? -21.766 15.977 17.641 1 95.62 70 LEU B O 1
ATOM 3216 N N . ASP B 1 71 ? -22.375 16.938 15.797 1 94.75 71 ASP B N 1
ATOM 3217 C CA . ASP B 1 71 ? -23.734 17.188 16.281 1 94.75 71 ASP B CA 1
ATOM 3218 C C . ASP B 1 71 ? -24.484 15.875 16.531 1 94.75 71 ASP B C 1
ATOM 3220 O O . ASP B 1 71 ? -25.094 15.688 17.578 1 94.75 71 ASP B O 1
ATOM 3224 N N . ALA B 1 72 ? -24.391 15.008 15.602 1 96.44 72 ALA B N 1
ATOM 3225 C CA . ALA B 1 72 ? -25.156 13.758 15.641 1 96.44 72 ALA B CA 1
ATOM 3226 C C . ALA B 1 72 ? -24.641 12.836 16.734 1 96.44 72 ALA B C 1
ATOM 3228 O O . ALA B 1 72 ? -25.406 12.109 17.359 1 96.44 72 ALA B O 1
ATOM 3229 N N . THR B 1 73 ? -23.391 12.867 16.953 1 95.69 73 THR B N 1
ATOM 3230 C CA . THR B 1 73 ? -22.797 11.969 17.938 1 95.69 73 THR B CA 1
ATOM 3231 C C . THR B 1 73 ? -22.812 12.602 19.328 1 95.69 73 THR B C 1
ATOM 3233 O O . THR B 1 73 ? -22.688 11.906 20.328 1 95.69 73 THR B O 1
ATOM 3236 N N . ASP B 1 74 ? -22.828 13.875 19.359 1 94.94 74 ASP B N 1
ATOM 3237 C CA . ASP B 1 74 ? -22.672 14.625 20.609 1 94.94 74 ASP B CA 1
ATOM 3238 C C . ASP B 1 74 ? -21.438 14.156 21.375 1 94.94 74 ASP B C 1
ATOM 3240 O O . ASP B 1 74 ? -21.5 13.961 22.594 1 94.94 74 ASP B O 1
ATOM 3244 N N . ASP B 1 75 ? -20.422 13.844 20.672 1 94.88 75 ASP B N 1
ATOM 3245 C CA . ASP B 1 75 ? -19.172 13.336 21.219 1 94.88 75 ASP B CA 1
ATOM 3246 C C . ASP B 1 75 ? -17.984 14.188 20.75 1 94.88 75 ASP B C 1
ATOM 3248 O O . ASP B 1 75 ? -17.438 13.961 19.656 1 94.88 75 ASP B O 1
ATOM 3252 N N . PRO B 1 76 ? -17.547 15.07 21.594 1 92.12 76 PRO B N 1
ATOM 3253 C CA . PRO B 1 76 ? -16.453 15.953 21.203 1 92.12 76 PRO B CA 1
ATOM 3254 C C . PRO B 1 76 ? -15.133 15.203 21.016 1 92.12 76 PRO B C 1
ATOM 3256 O O . PRO B 1 76 ? -14.188 15.75 20.438 1 92.12 76 PRO B O 1
ATOM 3259 N N . SER B 1 77 ? -15.031 13.977 21.5 1 94.38 77 SER B N 1
ATOM 3260 C CA . SER B 1 77 ? -13.789 13.219 21.438 1 94.38 77 SER B CA 1
ATOM 3261 C C . SER B 1 77 ? -13.711 12.375 20.172 1 94.38 77 SER B C 1
ATOM 3263 O O . SER B 1 77 ? -12.742 11.648 19.953 1 94.38 77 SER B O 1
ATOM 3265 N N . ILE B 1 78 ? -14.656 12.5 19.281 1 96 78 ILE B N 1
ATOM 3266 C CA . ILE B 1 78 ? -14.789 11.602 18.141 1 96 78 ILE B CA 1
ATOM 3267 C C . ILE B 1 78 ? -13.586 11.75 17.219 1 96 78 ILE B C 1
ATOM 3269 O O . ILE B 1 78 ? -13.219 10.82 16.5 1 96 78 ILE B O 1
ATOM 3273 N N . ALA B 1 79 ? -12.961 12.906 17.203 1 96.19 79 ALA B N 1
ATOM 3274 C CA . ALA B 1 79 ? -11.758 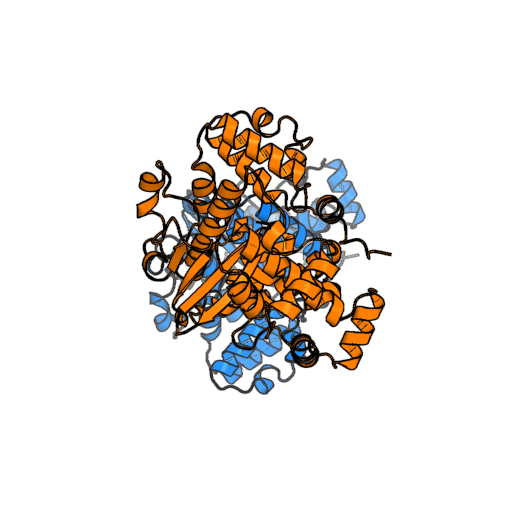13.125 16.406 1 96.19 79 ALA B CA 1
ATOM 3275 C C . ALA B 1 79 ? -10.648 12.156 16.797 1 96.19 79 ALA B C 1
ATOM 3277 O O . ALA B 1 79 ? -9.93 11.641 15.945 1 96.19 79 ALA B O 1
ATOM 3278 N N . ILE B 1 80 ? -10.508 11.906 18.109 1 95.81 80 ILE B N 1
ATOM 3279 C CA . ILE B 1 80 ? -9.492 10.992 18.625 1 95.81 80 ILE B CA 1
ATOM 3280 C C . ILE B 1 80 ? -9.828 9.562 18.219 1 95.81 80 ILE B C 1
ATOM 3282 O O . ILE B 1 80 ? -8.953 8.812 17.781 1 95.81 80 ILE B O 1
ATOM 3286 N N . GLU B 1 81 ? -11.086 9.234 18.297 1 93.88 81 GLU B N 1
ATOM 3287 C CA . GLU B 1 81 ? -11.523 7.898 17.906 1 93.88 81 GLU B CA 1
ATOM 3288 C C . GLU B 1 81 ? -11.227 7.629 16.438 1 93.88 81 GLU B C 1
ATOM 3290 O O . GLU B 1 81 ? -10.75 6.547 16.078 1 93.88 81 GLU B O 1
ATOM 3295 N N . ILE B 1 82 ? -11.531 8.57 15.633 1 94.69 82 ILE B N 1
ATOM 3296 C CA . ILE B 1 82 ? -11.242 8.461 14.203 1 94.69 82 ILE B CA 1
ATOM 3297 C C . ILE B 1 82 ? -9.742 8.281 13.992 1 94.69 82 ILE B C 1
ATOM 3299 O O . ILE B 1 82 ? -9.32 7.418 13.211 1 94.69 82 ILE B O 1
ATOM 3303 N N . GLY B 1 83 ? -8.961 9.055 14.688 1 94.25 83 GLY B N 1
ATOM 3304 C CA . GLY B 1 83 ? -7.516 8.938 14.594 1 94.25 83 GLY B CA 1
ATOM 3305 C C . GLY B 1 83 ? -6.992 7.586 15.039 1 94.25 83 GLY B C 1
ATOM 3306 O O . GLY B 1 83 ? -6.086 7.031 14.414 1 94.25 83 GLY B O 1
ATOM 3307 N N . LEU B 1 84 ? -7.586 7.031 16.109 1 92.12 84 LEU B N 1
ATOM 3308 C CA . LEU B 1 84 ? -7.148 5.762 16.672 1 92.12 84 LEU B CA 1
ATOM 3309 C C . LEU B 1 84 ? -7.449 4.605 15.734 1 92.12 84 LEU B C 1
ATOM 3311 O O . LEU B 1 84 ? -6.816 3.551 15.812 1 92.12 84 LEU B O 1
ATOM 3315 N N . ARG B 1 85 ? -8.352 4.828 14.836 1 91.75 85 ARG B N 1
ATOM 3316 C CA . ARG B 1 85 ? -8.742 3.775 13.906 1 91.75 85 ARG B CA 1
ATOM 3317 C C . ARG B 1 85 ? -8.023 3.926 12.57 1 91.75 85 ARG B C 1
ATOM 3319 O O . ARG B 1 85 ? -8.406 3.299 11.578 1 91.75 85 ARG B O 1
ATOM 3326 N N . SER B 1 86 ? -7.035 4.734 12.609 1 91.62 86 SER B N 1
ATOM 3327 C CA . SER B 1 86 ? -6.281 4.957 11.383 1 91.62 86 SER B CA 1
ATOM 3328 C C . SER B 1 86 ? -5.418 3.748 11.039 1 91.62 86 SER B C 1
ATOM 3330 O O . SER B 1 86 ? -5.105 2.932 11.906 1 91.62 86 SER B O 1
ATOM 3332 N N . SER B 1 87 ? -5.113 3.635 9.773 1 91.38 87 SER B N 1
ATOM 3333 C CA . SER B 1 87 ? -4.262 2.586 9.227 1 91.38 87 SER B CA 1
ATOM 3334 C C . SER B 1 87 ? -3.539 3.061 7.969 1 91.38 87 SER B C 1
ATOM 3336 O O . SER B 1 87 ? -3.895 4.094 7.395 1 91.38 87 SER B O 1
ATOM 3338 N N . LEU B 1 88 ? -2.545 2.324 7.637 1 93.12 88 LEU B N 1
ATOM 3339 C CA . LEU B 1 88 ? -1.778 2.672 6.449 1 93.12 88 LEU B CA 1
ATOM 3340 C C . LEU B 1 88 ? -2.65 2.6 5.199 1 93.12 88 LEU B C 1
ATOM 3342 O O . LEU B 1 88 ? -2.508 3.418 4.289 1 93.12 88 LEU B O 1
ATOM 3346 N N . THR B 1 89 ? -3.605 1.716 5.184 1 93.38 89 THR B N 1
ATOM 3347 C CA . THR B 1 89 ? -4.48 1.577 4.023 1 93.38 89 THR B CA 1
ATOM 3348 C C . THR B 1 89 ? -5.488 2.723 3.967 1 93.38 89 THR B C 1
ATOM 3350 O O . THR B 1 89 ? -5.855 3.178 2.883 1 93.38 89 THR B O 1
ATOM 3353 N N . LYS B 1 90 ? -5.883 3.195 5.109 1 91.75 90 LYS B N 1
ATOM 3354 C CA . LYS B 1 90 ? -6.777 4.348 5.148 1 91.75 90 LYS B CA 1
ATOM 3355 C C . LYS B 1 90 ? -6.117 5.578 4.535 1 91.75 90 LYS B C 1
ATOM 3357 O O . LYS B 1 90 ? -6.789 6.418 3.938 1 91.75 90 LYS B O 1
ATOM 3362 N N . ALA B 1 91 ? -4.836 5.641 4.613 1 92.19 91 ALA B N 1
ATOM 3363 C CA . ALA B 1 91 ? -4.09 6.781 4.09 1 92.19 91 ALA B CA 1
ATOM 3364 C C . ALA B 1 91 ? -3.871 6.648 2.584 1 92.19 91 ALA B C 1
ATOM 3366 O O . ALA B 1 91 ? -3.295 7.535 1.953 1 92.19 91 ALA B O 1
ATOM 3367 N N . GLY B 1 92 ? -4.297 5.547 1.998 1 90.31 92 GLY B N 1
ATOM 3368 C CA . GLY B 1 92 ? -4.219 5.375 0.557 1 90.31 92 GLY B CA 1
ATOM 3369 C C . GLY B 1 92 ? -2.801 5.172 0.057 1 90.31 92 GLY B C 1
ATOM 3370 O O . GLY B 1 92 ? -1.99 4.523 0.721 1 90.31 92 GLY B O 1
ATOM 3371 N N . LEU B 1 93 ? -2.537 5.758 -1.133 1 89.25 93 LEU B N 1
ATOM 3372 C CA . LEU B 1 93 ? -1.238 5.566 -1.767 1 89.25 93 LEU B CA 1
ATOM 3373 C C . LEU B 1 93 ? -0.119 6.133 -0.899 1 89.25 93 LEU B C 1
ATOM 3375 O O . LEU B 1 93 ? 0.985 5.586 -0.866 1 89.25 93 LEU B O 1
ATOM 3379 N N . ILE B 1 94 ? -0.419 7.188 -0.237 1 92.38 94 ILE B N 1
ATOM 3380 C CA . ILE B 1 94 ? 0.591 7.75 0.653 1 92.38 94 ILE B CA 1
ATOM 3381 C C . ILE B 1 94 ? 0.951 6.734 1.734 1 92.38 94 ILE B C 1
ATOM 3383 O O . ILE B 1 94 ? 2.129 6.539 2.045 1 92.38 94 ILE B O 1
ATOM 3387 N N . GLY B 1 95 ? -0.085 6.066 2.283 1 95.38 95 GLY B N 1
ATOM 3388 C CA . GLY B 1 95 ? 0.17 5.035 3.271 1 95.38 95 GLY B CA 1
ATOM 3389 C C . GLY B 1 95 ? 1.088 3.938 2.766 1 95.38 95 GLY B C 1
ATOM 3390 O O . GLY B 1 95 ? 1.99 3.496 3.48 1 95.38 95 GLY B O 1
ATOM 3391 N N . PHE B 1 96 ? 0.844 3.576 1.551 1 94.75 96 PHE B N 1
ATOM 3392 C CA . PHE B 1 96 ? 1.693 2.555 0.952 1 94.75 96 PHE B CA 1
ATOM 3393 C C . PHE B 1 96 ? 3.107 3.082 0.735 1 94.75 96 PHE B C 1
ATOM 3395 O O . PHE B 1 96 ? 4.082 2.348 0.908 1 94.75 96 PHE B O 1
ATOM 3402 N N . GLY B 1 97 ? 3.188 4.305 0.359 1 95.81 97 GLY B N 1
ATOM 3403 C CA . GLY B 1 97 ? 4.488 4.945 0.244 1 95.81 97 GLY B CA 1
ATOM 3404 C C . GLY B 1 97 ? 5.25 4.992 1.556 1 95.81 97 GLY B C 1
ATOM 3405 O O . GLY B 1 97 ? 6.449 4.715 1.593 1 95.81 97 GLY B O 1
ATOM 3406 N N . LEU B 1 98 ? 4.547 5.344 2.602 1 96.38 98 LEU B N 1
ATOM 3407 C CA . LEU B 1 98 ? 5.172 5.434 3.918 1 96.38 98 LEU B CA 1
ATOM 3408 C C . LEU B 1 98 ? 5.797 4.102 4.316 1 96.38 98 LEU B C 1
ATOM 3410 O O . LEU B 1 98 ? 6.941 4.059 4.766 1 96.38 98 LEU B O 1
ATOM 3414 N N . MET B 1 99 ? 5.113 3.018 4.105 1 95 99 MET B N 1
ATOM 3415 C CA . MET B 1 99 ? 5.609 1.733 4.594 1 95 99 MET B CA 1
ATOM 3416 C C . MET B 1 99 ? 6.691 1.182 3.668 1 95 99 MET B C 1
ATOM 3418 O O . MET B 1 99 ? 7.301 0.154 3.963 1 95 99 MET B O 1
ATOM 3422 N N . SER B 1 100 ? 6.852 1.831 2.539 1 95.5 100 SER B N 1
ATOM 3423 C CA . SER B 1 100 ? 7.883 1.396 1.602 1 95.5 100 SER B CA 1
ATOM 3424 C C . SER B 1 100 ? 9.195 2.135 1.842 1 95.5 100 SER B C 1
ATOM 3426 O O . SER B 1 100 ? 10.227 1.78 1.27 1 95.5 100 SER B O 1
ATOM 3428 N N . CYS B 1 101 ? 9.156 3.129 2.66 1 95.06 101 CYS B N 1
ATOM 3429 C CA . CYS B 1 101 ? 10.344 3.926 2.939 1 95.06 101 CYS B CA 1
ATOM 3430 C C . CYS B 1 101 ? 11.344 3.143 3.787 1 95.06 101 CYS B C 1
ATOM 3432 O O . CYS B 1 101 ? 10.969 2.186 4.469 1 95.06 101 CYS B O 1
ATOM 3434 N N . ALA B 1 102 ? 12.617 3.574 3.715 1 94.31 102 ALA B N 1
ATOM 3435 C CA . ALA B 1 102 ? 13.68 2.857 4.418 1 94.31 102 ALA B CA 1
ATOM 3436 C C . ALA B 1 102 ? 13.648 3.154 5.914 1 94.31 102 ALA B C 1
ATOM 3438 O O . ALA B 1 102 ? 13.938 2.281 6.734 1 94.31 102 ALA B O 1
ATOM 3439 N N . THR B 1 103 ? 13.336 4.402 6.289 1 95.12 103 THR B N 1
ATOM 3440 C CA . THR B 1 103 ? 13.359 4.832 7.68 1 95.12 103 THR B CA 1
ATOM 3441 C C . THR B 1 103 ? 12.125 5.672 8.008 1 95.12 103 THR B C 1
ATOM 3443 O O . THR B 1 103 ? 11.438 6.152 7.105 1 95.12 103 THR B O 1
ATOM 3446 N N . LEU B 1 104 ? 11.906 5.844 9.305 1 94.62 104 LEU B N 1
ATOM 3447 C CA . LEU B 1 104 ? 10.805 6.699 9.727 1 94.62 104 LEU B CA 1
ATOM 3448 C C . LEU B 1 104 ? 11.016 8.133 9.242 1 94.62 104 LEU B C 1
ATOM 3450 O O . LEU B 1 104 ? 10.055 8.812 8.867 1 94.62 104 LEU B O 1
ATOM 3454 N N . GLY B 1 105 ? 12.266 8.562 9.273 1 94 105 GLY B N 1
ATOM 3455 C CA . GLY B 1 105 ? 12.562 9.891 8.766 1 94 105 GLY B CA 1
ATOM 3456 C C . GLY B 1 105 ? 12.141 10.094 7.324 1 94 105 GLY B C 1
ATOM 3457 O O . GLY B 1 105 ? 11.547 11.109 6.977 1 94 105 GLY B O 1
ATOM 3458 N N . GLU B 1 106 ? 12.43 9.141 6.465 1 92 106 GLU B N 1
ATOM 3459 C CA . GLU B 1 106 ? 12.008 9.18 5.066 1 92 106 GLU B CA 1
ATOM 3460 C C . GLU B 1 106 ? 10.492 9.172 4.941 1 92 106 GLU B C 1
ATOM 3462 O O . GLU B 1 106 ? 9.93 9.883 4.105 1 92 106 GLU B O 1
ATOM 3467 N N . ALA B 1 107 ? 9.914 8.367 5.789 1 96.19 107 ALA B N 1
ATOM 3468 C CA . ALA B 1 107 ? 8.453 8.281 5.773 1 96.19 107 ALA B CA 1
ATOM 3469 C C . ALA B 1 107 ? 7.82 9.617 6.164 1 96.19 107 ALA B C 1
ATOM 3471 O O . ALA B 1 107 ? 6.855 10.055 5.539 1 96.19 107 ALA B O 1
ATOM 3472 N N . ILE B 1 108 ? 8.336 10.234 7.18 1 94.06 108 ILE B N 1
ATOM 3473 C CA . ILE B 1 108 ? 7.832 11.531 7.625 1 94.06 108 ILE B CA 1
ATOM 3474 C C . ILE B 1 108 ? 7.988 12.555 6.508 1 94.06 108 ILE B C 1
ATOM 3476 O O . ILE B 1 108 ? 7.051 13.297 6.203 1 94.06 108 ILE B O 1
ATOM 3480 N N . SER B 1 109 ? 9.109 12.57 5.852 1 89.38 109 SER B N 1
ATOM 3481 C CA . SER B 1 109 ? 9.359 13.5 4.754 1 89.38 109 SER B CA 1
ATOM 3482 C C . SER B 1 109 ? 8.375 13.281 3.609 1 89.38 109 SER B C 1
ATOM 3484 O O . SER B 1 109 ? 7.832 14.242 3.059 1 89.38 109 SER B O 1
ATOM 3486 N N . LEU B 1 110 ? 8.148 12.055 3.279 1 91.69 110 LEU B N 1
ATOM 3487 C CA . LEU B 1 110 ? 7.188 11.711 2.238 1 91.69 110 LEU B CA 1
ATOM 3488 C C . LEU B 1 110 ? 5.785 12.18 2.623 1 91.69 110 LEU B C 1
ATOM 3490 O O . LEU B 1 110 ? 5.094 12.812 1.819 1 91.69 110 LEU B O 1
ATOM 3494 N N . GLY B 1 111 ? 5.402 11.883 3.854 1 93.31 111 GLY B N 1
ATOM 3495 C CA . GLY B 1 111 ? 4.102 12.305 4.344 1 93.31 111 GLY B CA 1
ATOM 3496 C C . GLY B 1 111 ? 3.895 13.805 4.281 1 93.31 111 GLY B C 1
ATOM 3497 O O . GLY B 1 111 ? 2.826 14.273 3.883 1 93.31 111 GLY B O 1
ATOM 3498 N N . ILE B 1 112 ? 4.91 14.484 4.645 1 87.94 112 ILE B N 1
ATOM 3499 C CA . ILE B 1 112 ? 4.836 15.945 4.641 1 87.94 112 ILE B CA 1
ATOM 3500 C C . ILE B 1 112 ? 4.695 16.453 3.207 1 87.94 112 ILE B C 1
ATOM 3502 O O . ILE B 1 112 ? 3.832 17.281 2.914 1 87.94 112 ILE B O 1
ATOM 3506 N N . ARG B 1 113 ? 5.438 15.953 2.348 1 84.56 113 ARG B N 1
ATOM 3507 C CA . ARG B 1 113 ? 5.473 16.453 0.974 1 84.56 113 ARG B CA 1
ATOM 3508 C C . ARG B 1 113 ? 4.133 16.234 0.279 1 84.56 113 ARG B C 1
ATOM 3510 O O . ARG B 1 113 ? 3.668 17.094 -0.469 1 84.56 113 ARG B O 1
ATOM 3517 N N . TYR B 1 114 ? 3.521 15.148 0.56 1 89.31 114 TYR B N 1
ATOM 3518 C CA . TYR B 1 114 ? 2.352 14.805 -0.238 1 89.31 114 TYR B CA 1
ATOM 3519 C C . TYR B 1 114 ? 1.07 14.977 0.567 1 89.31 114 TYR B C 1
ATOM 3521 O O . TYR B 1 114 ? -0.017 14.625 0.102 1 89.31 114 TYR B O 1
ATOM 3529 N N . LEU B 1 115 ? 1.197 15.555 1.75 1 88.88 115 LEU B N 1
ATOM 3530 C CA . LEU B 1 115 ? 0.076 15.828 2.643 1 88.88 115 LEU B CA 1
ATOM 3531 C C . LEU B 1 115 ? -1.01 16.625 1.928 1 88.88 115 LEU B C 1
ATOM 3533 O O . LEU B 1 115 ? -2.199 16.328 2.076 1 88.88 115 LEU B O 1
ATOM 3537 N N . PRO B 1 116 ? -0.684 17.547 1.013 1 82.38 116 PRO B N 1
ATOM 3538 C CA . PRO B 1 116 ? -1.711 18.375 0.379 1 82.38 116 PRO B CA 1
ATOM 3539 C C . PRO B 1 116 ? -2.648 17.562 -0.519 1 82.38 116 PRO B C 1
ATOM 3541 O O . PRO B 1 116 ? -3.766 18.016 -0.803 1 82.38 116 PRO B O 1
ATOM 3544 N N . THR B 1 117 ? -2.184 16.438 -0.961 1 83.88 117 THR B N 1
ATOM 3545 C CA . THR B 1 117 ? -3.031 15.633 -1.832 1 83.88 117 THR B CA 1
ATOM 3546 C C . THR B 1 117 ? -4.184 15.016 -1.045 1 83.88 117 THR B C 1
ATOM 3548 O O . THR B 1 117 ? -5.184 14.594 -1.628 1 83.88 117 THR B O 1
ATOM 3551 N N . ARG B 1 118 ? -4.043 14.961 0.28 1 86.38 118 ARG B N 1
ATOM 3552 C CA . ARG B 1 118 ? -5.062 14.352 1.129 1 86.38 118 ARG B CA 1
ATOM 3553 C C . ARG B 1 118 ? -5.766 15.398 1.984 1 86.38 118 ARG B C 1
ATOM 3555 O O . ARG B 1 118 ? -6.996 15.461 2.006 1 86.38 118 ARG B O 1
ATOM 3562 N N . VAL B 1 119 ? -4.938 16.156 2.666 1 81.44 119 VAL B N 1
ATOM 3563 C CA . VAL B 1 119 ? -5.434 17.125 3.631 1 81.44 119 VAL B CA 1
ATOM 3564 C C . VAL B 1 119 ? -4.715 18.453 3.434 1 81.44 119 VAL B C 1
ATOM 3566 O O . VAL B 1 119 ? -3.721 18.734 4.109 1 81.44 119 VAL B O 1
ATOM 3569 N N . PRO B 1 120 ? -5.316 19.281 2.719 1 76.88 120 PRO B N 1
ATOM 3570 C CA . PRO B 1 120 ? -4.656 20.562 2.439 1 76.88 120 PRO B CA 1
ATOM 3571 C C . PRO B 1 120 ? -4.824 21.562 3.568 1 76.88 120 PRO B C 1
ATOM 3573 O O . PRO B 1 120 ? -4.48 22.75 3.408 1 76.88 120 PRO B O 1
ATOM 3576 N N . PHE B 1 121 ? -5.172 21.078 4.785 1 77.56 121 PHE B N 1
ATOM 3577 C CA . PHE B 1 121 ? -5.551 21.984 5.867 1 77.56 121 PHE B CA 1
ATOM 3578 C C . PHE B 1 121 ? -4.352 22.297 6.754 1 77.56 121 PHE B C 1
ATOM 3580 O O . PHE B 1 121 ? -4.43 23.172 7.621 1 77.56 121 PHE B O 1
ATOM 3587 N N . PHE B 1 122 ? -3.359 21.578 6.477 1 82.75 122 PHE B N 1
ATOM 3588 C CA . PHE B 1 122 ? -2.254 21.703 7.418 1 82.75 122 PHE B CA 1
ATOM 3589 C C . PHE B 1 122 ? -0.944 21.953 6.684 1 82.75 122 PHE B C 1
ATOM 3591 O O . PHE B 1 122 ? -0.757 21.5 5.555 1 82.75 122 PHE B O 1
ATOM 3598 N N . SER B 1 123 ? -0.203 22.734 7.305 1 78.31 123 SER B N 1
ATOM 3599 C CA . SER B 1 123 ? 1.226 22.812 7.02 1 78.31 123 SER B CA 1
ATOM 3600 C C . SER B 1 123 ? 2.049 22.188 8.148 1 78.31 123 SER B C 1
ATOM 3602 O O . SER B 1 123 ? 1.725 22.359 9.32 1 78.31 123 SER B O 1
ATOM 3604 N N . VAL B 1 124 ? 3.066 21.438 7.75 1 86 124 VAL B N 1
ATOM 3605 C CA . VAL B 1 124 ? 3.842 20.703 8.742 1 86 124 VAL B CA 1
ATOM 3606 C C . VAL B 1 124 ? 5.312 21.109 8.656 1 86 124 VAL B C 1
ATOM 3608 O O . VAL B 1 124 ? 5.871 21.203 7.559 1 86 124 VAL B O 1
ATOM 3611 N N . ARG B 1 125 ? 5.867 21.328 9.789 1 80.94 125 ARG B N 1
ATOM 3612 C CA . ARG B 1 125 ? 7.285 21.656 9.867 1 80.94 125 ARG B CA 1
ATOM 3613 C C . ARG B 1 125 ? 8.031 20.672 10.75 1 80.94 125 ARG B C 1
ATOM 3615 O O . ARG B 1 125 ? 7.609 20.391 11.875 1 80.94 125 ARG B O 1
ATOM 3622 N N . LEU B 1 126 ? 9.102 20.172 10.172 1 84.06 126 LEU B N 1
ATOM 3623 C CA . LEU B 1 126 ? 9.984 19.281 10.922 1 84.06 126 LEU B CA 1
ATOM 3624 C C . LEU B 1 126 ? 11.219 20.031 11.406 1 84.06 126 LEU B C 1
ATOM 3626 O O . LEU B 1 126 ? 11.922 20.672 10.617 1 84.06 126 LEU B O 1
ATOM 3630 N N . ALA B 1 127 ? 11.453 20.016 12.703 1 81.25 127 ALA B N 1
ATOM 3631 C CA . ALA B 1 127 ? 12.641 20.656 13.289 1 81.25 127 ALA B CA 1
ATOM 3632 C C . ALA B 1 127 ? 13.367 19.688 14.219 1 81.25 127 ALA B C 1
ATOM 3634 O O . ALA B 1 127 ? 12.742 18.922 14.953 1 81.25 127 ALA B O 1
ATOM 3635 N N . GLN B 1 128 ? 14.617 19.703 14.062 1 83.44 128 GLN B N 1
ATOM 3636 C CA . GLN B 1 128 ? 15.469 18.891 14.93 1 83.44 128 GLN B CA 1
ATOM 3637 C C . GLN B 1 128 ? 16.422 19.766 15.742 1 83.44 128 GLN B C 1
ATOM 3639 O O . GLN B 1 128 ? 17.125 20.609 15.18 1 83.44 128 GLN B O 1
ATOM 3644 N N . LEU B 1 129 ? 16.312 19.641 17.062 1 83.12 129 LEU B N 1
ATOM 3645 C CA . LEU B 1 129 ? 17.203 20.375 17.953 1 83.12 129 LEU B CA 1
ATOM 3646 C C . LEU B 1 129 ? 17.578 19.531 19.172 1 83.12 129 LEU B C 1
ATOM 3648 O O . LEU B 1 129 ? 16.703 18.969 19.844 1 83.12 129 LEU B O 1
ATOM 3652 N N . ASP B 1 130 ? 18.891 19.422 19.484 1 87.12 130 ASP B N 1
ATOM 3653 C CA . ASP B 1 130 ? 19.438 18.797 20.672 1 87.12 130 ASP B CA 1
ATOM 3654 C C . ASP B 1 130 ? 18.906 17.375 20.828 1 87.12 130 ASP B C 1
ATOM 3656 O O . ASP B 1 130 ? 18.422 17 21.906 1 87.12 130 ASP B O 1
ATOM 3660 N N . GLY B 1 131 ? 18.875 16.625 19.766 1 90.81 131 GLY B N 1
ATOM 3661 C CA . GLY B 1 131 ? 18.516 15.227 19.828 1 90.81 131 GL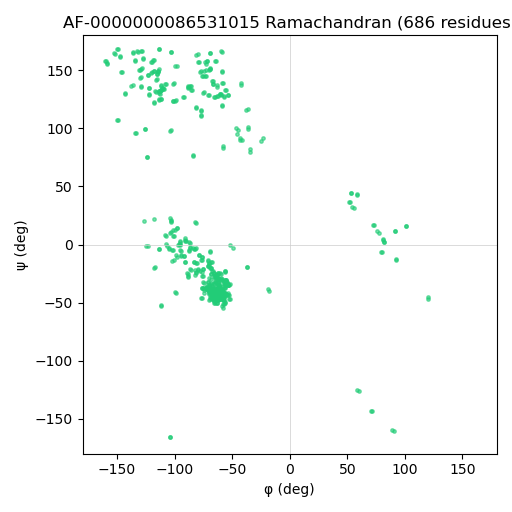Y B CA 1
ATOM 3662 C C . GLY B 1 131 ? 17.016 15.008 19.875 1 90.81 131 GLY B C 1
ATOM 3663 O O . GLY B 1 131 ? 16.547 13.875 20.078 1 90.81 131 GLY B O 1
ATOM 3664 N N . ILE B 1 132 ? 16.297 16.094 19.766 1 93.12 132 ILE B N 1
ATOM 3665 C CA . ILE B 1 132 ? 14.844 16.031 19.766 1 93.12 132 ILE B CA 1
ATOM 3666 C C . ILE B 1 132 ? 14.297 16.5 18.422 1 93.12 132 ILE B C 1
ATOM 3668 O O . ILE B 1 132 ? 14.852 17.422 17.812 1 93.12 132 ILE B O 1
ATOM 3672 N N . VAL B 1 133 ? 13.242 15.812 18.016 1 92.75 133 VAL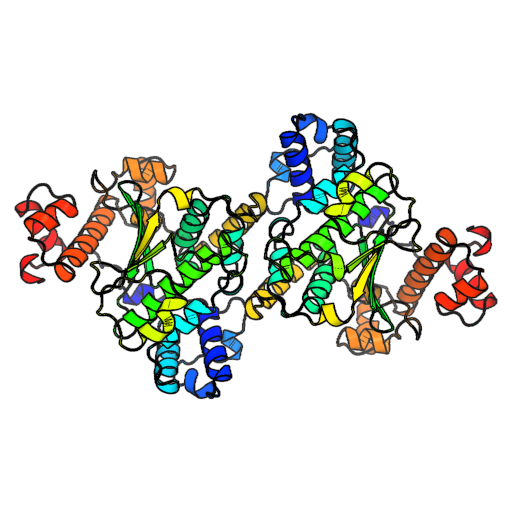 B N 1
ATOM 3673 C CA . VAL B 1 133 ? 12.562 16.203 16.797 1 92.75 133 VAL B CA 1
ATOM 3674 C C . VAL B 1 133 ? 11.156 16.703 17.125 1 92.75 133 VAL B C 1
ATOM 3676 O O . VAL B 1 133 ? 10.422 16.078 17.875 1 92.75 133 VAL B O 1
ATOM 3679 N N . ASP B 1 134 ? 10.867 17.859 16.578 1 92 134 ASP B N 1
ATOM 3680 C CA . ASP B 1 134 ? 9.516 18.406 16.656 1 92 134 ASP B CA 1
ATOM 3681 C C . ASP B 1 134 ? 8.852 18.422 15.273 1 92 134 ASP B C 1
ATOM 3683 O O . ASP B 1 134 ? 9.43 18.953 14.32 1 92 134 ASP B O 1
ATOM 3687 N N . ILE B 1 135 ? 7.715 17.828 15.188 1 93.75 135 ILE B N 1
ATOM 3688 C CA . ILE B 1 135 ? 6.844 17.938 14.023 1 93.75 135 ILE B CA 1
ATOM 3689 C C . ILE B 1 135 ? 5.684 18.875 14.328 1 93.75 135 ILE B C 1
ATOM 3691 O O . ILE B 1 135 ? 4.664 18.469 14.883 1 93.75 135 ILE B O 1
ATOM 3695 N N . ASP B 1 136 ? 5.848 20.062 13.906 1 89.56 136 ASP B N 1
ATOM 3696 C CA . ASP B 1 136 ? 4.871 21.109 14.195 1 89.56 136 ASP B CA 1
ATOM 3697 C C . ASP B 1 136 ? 3.77 21.141 13.141 1 89.56 136 ASP B C 1
ATOM 3699 O O . ASP B 1 136 ? 4.051 21.078 11.938 1 89.56 136 ASP B O 1
ATOM 3703 N N . VAL B 1 137 ? 2.578 21.25 13.664 1 91.5 137 VAL B N 1
ATOM 3704 C CA . VAL B 1 137 ? 1.424 21.266 12.766 1 91.5 137 VAL B CA 1
ATOM 3705 C C . VAL B 1 137 ? 0.748 22.641 12.828 1 91.5 137 VAL B C 1
ATOM 3707 O O . VAL B 1 137 ? 0.341 23.094 13.898 1 91.5 137 VAL B O 1
ATOM 3710 N N . PHE B 1 138 ? 0.627 23.219 11.625 1 81.75 138 PHE B N 1
ATOM 3711 C CA . PHE B 1 138 ? 0.003 24.531 11.5 1 81.75 138 PHE B CA 1
ATOM 3712 C C . PHE B 1 138 ? -1.226 24.453 10.602 1 81.75 138 PHE B C 1
ATOM 3714 O O . PHE B 1 138 ? -1.292 23.625 9.695 1 81.75 138 PHE B O 1
ATOM 3721 N N . GLU B 1 139 ? -2.16 25.344 10.969 1 79.19 139 GLU B N 1
ATOM 3722 C CA . GLU B 1 139 ? -3.287 25.5 10.055 1 79.19 139 GLU B CA 1
ATOM 3723 C C . GLU B 1 139 ? -2.859 26.203 8.766 1 79.19 139 GLU B C 1
ATOM 3725 O O . GLU B 1 139 ? -2.232 27.25 8.805 1 79.19 139 GLU B O 1
ATOM 3730 N N . ALA B 1 140 ? -3.18 25.609 7.633 1 69.69 140 ALA B N 1
ATOM 3731 C CA . ALA B 1 140 ? -2.916 26.266 6.355 1 69.69 140 ALA B CA 1
ATOM 3732 C C . ALA B 1 140 ? -3.93 27.391 6.094 1 69.69 140 ALA B C 1
ATOM 3734 O O . ALA B 1 140 ? -3.656 28.312 5.332 1 69.69 140 ALA B O 1
ATOM 3735 N N . PHE B 1 141 ? -5.035 27.297 6.605 1 63.03 141 PHE B N 1
ATOM 3736 C CA . PHE B 1 141 ? -6.07 28.328 6.688 1 63.03 141 PHE B CA 1
ATOM 3737 C C . PHE B 1 141 ? -6.883 28.172 7.969 1 63.03 141 PHE B C 1
ATOM 3739 O O . PHE B 1 141 ? -6.855 27.125 8.609 1 63.03 141 PHE B O 1
ATOM 3746 N N . PRO B 1 142 ? -7.535 29.188 8.297 1 72.12 142 PRO B N 1
ATOM 3747 C CA . PRO B 1 142 ? -8.273 29.109 9.562 1 72.12 142 PRO B CA 1
ATOM 3748 C C . PRO B 1 142 ? -9.367 28.047 9.547 1 72.12 142 PRO B C 1
ATOM 3750 O O . PRO B 1 142 ? -10.219 28.047 8.648 1 72.12 142 PRO B O 1
ATOM 3753 N N . LEU B 1 143 ? -9.305 27.188 10.586 1 80.19 143 LEU B N 1
ATOM 3754 C CA . LEU B 1 143 ? -10.25 26.094 10.656 1 80.19 143 LEU B CA 1
ATOM 3755 C C . LEU B 1 143 ? -11.414 26.438 11.578 1 80.19 143 LEU B C 1
ATOM 3757 O O . LEU B 1 143 ? -12.438 25.734 11.586 1 80.19 143 LEU B O 1
ATOM 3761 N N . GLY B 1 144 ? -11.242 27.531 12.297 1 82.81 144 GLY B N 1
ATOM 3762 C CA . GLY B 1 144 ? -12.328 28 13.156 1 82.81 144 GLY B CA 1
ATOM 3763 C C . GLY B 1 144 ? -12.727 26.984 14.219 1 82.81 144 GLY B C 1
ATOM 3764 O O . GLY B 1 144 ? -11.875 26.484 14.945 1 82.81 144 GLY B O 1
ATOM 3765 N N . ARG B 1 145 ? -14.016 26.656 14.266 1 88.5 145 ARG B N 1
ATOM 3766 C CA . ARG B 1 145 ? -14.57 25.797 15.297 1 88.5 145 ARG B CA 1
ATOM 3767 C C . ARG B 1 145 ? -14.117 24.359 15.109 1 88.5 145 ARG B C 1
ATOM 3769 O O . ARG B 1 145 ? -14.258 23.531 16.016 1 88.5 145 ARG B O 1
ATOM 3776 N N . LEU B 1 146 ? -13.586 24.109 13.969 1 91.69 146 LEU B N 1
ATOM 3777 C CA . LEU B 1 146 ? -13.18 22.734 13.688 1 91.69 146 LEU B CA 1
ATOM 3778 C C . LEU B 1 146 ? -11.703 22.531 13.992 1 91.69 146 LEU B C 1
ATOM 3780 O O . LEU B 1 146 ? -11.172 21.422 13.836 1 91.69 146 LEU B O 1
ATOM 3784 N N . ARG B 1 147 ? -11.062 23.5 14.484 1 92.5 147 ARG B N 1
ATOM 3785 C CA . ARG B 1 147 ? -9.617 23.469 14.703 1 92.5 147 ARG B CA 1
ATOM 3786 C C . ARG B 1 147 ? -9.234 22.328 15.641 1 92.5 147 ARG B C 1
ATOM 3788 O O . ARG B 1 147 ? -8.375 21.5 15.305 1 92.5 147 ARG B O 1
ATOM 3795 N N . GLN B 1 148 ? -9.875 22.297 16.766 1 95.12 148 GLN B N 1
ATOM 3796 C CA . GLN B 1 148 ? -9.531 21.281 17.734 1 95.12 148 GLN B CA 1
ATOM 3797 C C . GLN B 1 148 ? -9.773 19.875 17.172 1 95.12 148 GLN B C 1
ATOM 3799 O O . GLN B 1 148 ? -8.922 19 17.312 1 95.12 148 GLN B O 1
ATOM 3804 N N . PHE B 1 149 ? -10.875 19.672 16.516 1 95.5 149 PHE B N 1
ATOM 3805 C CA . PHE B 1 149 ? -11.203 18.391 15.883 1 95.5 149 PHE B CA 1
ATOM 3806 C C . PHE B 1 149 ? -10.125 17.984 14.883 1 95.5 149 PHE B C 1
ATOM 3808 O O . PHE B 1 149 ? -9.609 16.875 14.938 1 95.5 149 PHE B O 1
ATOM 3815 N N . ALA B 1 150 ? -9.836 18.906 14.047 1 95.44 150 ALA B N 1
ATOM 3816 C CA . ALA B 1 150 ? -8.922 18.625 12.945 1 95.44 150 ALA B CA 1
ATOM 3817 C C . ALA B 1 150 ? -7.516 18.312 13.461 1 95.44 150 ALA B C 1
ATOM 3819 O O . ALA B 1 150 ? -6.879 17.359 13.016 1 95.44 150 ALA B O 1
ATOM 3820 N N . VAL B 1 151 ? -7.055 19.078 14.398 1 96.31 151 VAL B N 1
ATOM 3821 C CA . VAL B 1 151 ? -5.699 18.922 14.922 1 96.31 151 VAL B CA 1
ATOM 3822 C C . VAL B 1 151 ? -5.59 17.625 15.711 1 96.31 151 VAL B C 1
ATOM 3824 O O . VAL B 1 151 ? -4.637 16.859 15.539 1 96.31 151 VAL B O 1
ATOM 3827 N N . GLU B 1 152 ? -6.559 17.406 16.562 1 96.81 152 GLU B N 1
ATOM 3828 C CA . GLU B 1 152 ? -6.555 16.156 17.328 1 96.81 152 GLU B CA 1
ATOM 3829 C C . GLU B 1 152 ? -6.559 14.938 16.406 1 96.81 152 GLU B C 1
ATOM 3831 O O . GLU B 1 152 ? -5.773 14.008 16.594 1 96.81 152 GLU B O 1
ATOM 3836 N N . ASN B 1 153 ? -7.426 14.977 15.422 1 96.19 153 ASN B N 1
ATOM 3837 C CA . ASN B 1 153 ? -7.5 13.883 14.461 1 96.19 153 ASN B CA 1
ATOM 3838 C C . ASN B 1 153 ? -6.16 13.664 13.758 1 96.19 153 ASN B C 1
ATOM 3840 O O . ASN B 1 153 ? -5.668 12.539 13.68 1 96.19 153 ASN B O 1
ATOM 3844 N N . PHE B 1 154 ? -5.621 14.719 13.336 1 96.12 154 PHE B N 1
ATOM 3845 C CA . PHE B 1 154 ? -4.391 14.648 12.555 1 96.12 154 PHE B CA 1
ATOM 3846 C C . PHE B 1 154 ? -3.24 14.117 13.406 1 96.12 154 PHE B C 1
ATOM 3848 O O . PHE B 1 154 ? -2.516 13.219 12.977 1 96.12 154 PHE B O 1
ATOM 3855 N N . LEU B 1 155 ? -3.023 14.641 14.602 1 96.62 155 LEU B N 1
ATOM 3856 C CA . LEU B 1 155 ? -1.905 14.242 15.445 1 96.62 155 LEU B CA 1
ATOM 3857 C C . LEU B 1 155 ? -2.047 12.789 15.891 1 96.62 155 LEU B C 1
ATOM 3859 O O . LEU B 1 155 ? -1.073 12.031 15.875 1 96.62 155 LEU B O 1
ATOM 3863 N N . VAL B 1 156 ? -3.229 12.422 16.25 1 94.5 156 VAL B N 1
ATOM 3864 C CA . VAL B 1 156 ? -3.457 11.047 16.688 1 94.5 156 VAL B CA 1
ATOM 3865 C C . VAL B 1 156 ? -3.256 10.094 15.508 1 94.5 156 VAL B C 1
ATOM 3867 O O . VAL B 1 156 ? -2.578 9.07 15.641 1 94.5 156 VAL B O 1
ATOM 3870 N N . GLU B 1 157 ? -3.803 10.414 14.375 1 94.31 157 GLU B N 1
ATOM 3871 C CA . GLU B 1 157 ? -3.605 9.594 13.18 1 94.31 157 GLU B CA 1
ATOM 3872 C C . GLU B 1 157 ? -2.121 9.422 12.867 1 94.31 157 GLU B C 1
ATOM 3874 O O . GLU B 1 157 ? -1.66 8.312 12.594 1 94.31 157 GLU B O 1
ATOM 3879 N N . THR B 1 158 ? -1.44 10.508 12.844 1 94.56 158 THR B N 1
ATOM 3880 C CA . THR B 1 158 ? -0.018 10.469 12.523 1 94.56 158 THR B CA 1
ATOM 3881 C C . THR B 1 158 ? 0.735 9.578 13.508 1 94.56 158 THR B C 1
ATOM 3883 O O . THR B 1 158 ? 1.561 8.758 13.109 1 94.56 158 THR B O 1
ATOM 3886 N N . ALA B 1 159 ? 0.422 9.711 14.805 1 92.06 159 ALA B N 1
ATOM 3887 C CA . ALA B 1 159 ? 1.056 8.875 15.82 1 92.06 159 ALA B CA 1
ATOM 3888 C C . ALA B 1 159 ? 0.774 7.395 15.562 1 92.06 159 ALA B C 1
ATOM 3890 O O . ALA B 1 159 ? 1.67 6.555 15.68 1 92.06 159 ALA B O 1
ATOM 3891 N N . ILE B 1 160 ? -0.43 7.094 15.25 1 90.81 160 ILE B N 1
ATOM 3892 C CA . ILE B 1 160 ? -0.827 5.711 15 1 90.81 160 ILE B CA 1
ATOM 3893 C C . ILE B 1 160 ? -0.119 5.188 13.758 1 90.81 160 ILE B C 1
ATOM 3895 O O . ILE B 1 160 ? 0.322 4.035 13.719 1 90.81 160 ILE B O 1
ATOM 3899 N N . LEU B 1 161 ? -0.009 6.004 12.742 1 92 161 LEU B N 1
ATOM 3900 C CA . LEU B 1 161 ? 0.705 5.602 11.531 1 92 161 LEU B CA 1
ATOM 3901 C C . LEU B 1 161 ? 2.172 5.316 11.844 1 92 161 LEU B C 1
ATOM 3903 O O . LEU B 1 161 ? 2.73 4.328 11.359 1 92 161 LEU B O 1
ATOM 3907 N N . PHE B 1 162 ? 2.785 6.168 12.656 1 90.62 162 PHE B N 1
ATOM 3908 C CA . PHE B 1 162 ? 4.164 5.926 13.07 1 90.62 162 PHE B CA 1
ATOM 3909 C C . PHE B 1 162 ? 4.285 4.582 13.781 1 90.62 162 PHE B C 1
ATOM 3911 O O . PHE B 1 162 ? 5.207 3.809 13.5 1 90.62 162 PHE B O 1
ATOM 3918 N N . ASN B 1 163 ? 3.34 4.395 14.602 1 89.19 163 ASN B N 1
ATOM 3919 C CA . ASN B 1 163 ? 3.332 3.125 15.328 1 89.19 163 ASN B CA 1
ATOM 3920 C C . ASN B 1 163 ? 3.201 1.939 14.375 1 89.19 163 ASN B C 1
ATOM 3922 O O . ASN B 1 163 ? 3.896 0.934 14.523 1 89.19 163 ASN B O 1
ATOM 3926 N N . SER B 1 164 ? 2.338 2.059 13.445 1 88.56 164 SER B N 1
ATOM 3927 C CA . SER B 1 164 ? 2.096 0.996 12.469 1 88.56 164 SER B CA 1
ATOM 3928 C C . SER B 1 164 ? 3.348 0.706 11.648 1 88.56 164 SER B C 1
ATOM 3930 O O . SER B 1 164 ? 3.578 -0.434 11.242 1 88.56 164 SER B O 1
ATOM 3932 N N . LEU B 1 165 ? 4.133 1.682 11.398 1 90.44 165 LEU B N 1
ATOM 3933 C CA . LEU B 1 165 ? 5.34 1.535 10.594 1 90.44 165 LEU B CA 1
ATOM 3934 C C . LEU B 1 165 ? 6.434 0.821 11.383 1 90.44 165 LEU B C 1
ATOM 3936 O O . LEU B 1 165 ? 7.172 0.004 10.828 1 90.44 165 LEU B O 1
ATOM 3940 N N . LEU B 1 166 ? 6.5 1.112 12.633 1 86.88 166 LEU B N 1
ATOM 3941 C CA . LEU B 1 166 ? 7.645 0.67 13.414 1 86.88 166 LEU B CA 1
ATOM 3942 C C . LEU B 1 166 ? 7.309 -0.587 14.211 1 86.88 166 LEU B C 1
ATOM 3944 O O . LEU B 1 166 ? 8.188 -1.41 14.477 1 86.88 166 LEU B O 1
ATOM 3948 N N . TYR B 1 167 ? 6.172 -0.597 14.734 1 72.06 167 TYR B N 1
ATOM 3949 C CA . TYR B 1 167 ? 5.816 -1.689 15.641 1 72.06 167 TYR B CA 1
ATOM 3950 C C . TYR B 1 167 ? 4.543 -2.385 15.172 1 72.06 167 TYR B C 1
ATOM 3952 O O . TYR B 1 167 ? 3.484 -2.23 15.789 1 72.06 167 TYR B O 1
ATOM 3960 N N . PRO B 1 168 ? 4.668 -3.154 14.18 1 58.41 168 PRO B N 1
ATOM 3961 C CA . PRO B 1 168 ? 3.422 -3.752 13.688 1 58.41 168 PRO B CA 1
ATOM 3962 C C . PRO B 1 168 ? 2.838 -4.773 14.656 1 58.41 168 PRO B C 1
ATOM 3964 O O . PRO B 1 168 ? 1.713 -5.242 14.461 1 58.41 168 PRO B O 1
ATOM 3967 N N . VAL B 1 169 ? 3.652 -5.059 15.781 1 53.88 169 VAL B N 1
ATOM 3968 C CA . VAL B 1 169 ? 3.176 -6.043 16.75 1 53.88 169 VAL B CA 1
ATOM 3969 C C . VAL B 1 169 ? 2.283 -5.363 17.781 1 53.88 169 VAL B C 1
ATOM 3971 O O . VAL B 1 169 ? 2.584 -4.262 18.234 1 53.88 169 VAL B O 1
ATOM 3974 N N . PRO B 1 170 ? 1.205 -6.105 18.016 1 50.22 170 PRO B N 1
ATOM 3975 C CA . PRO B 1 170 ? 0.362 -5.602 19.094 1 50.22 170 PRO B CA 1
ATOM 3976 C C . PRO B 1 170 ? 1.119 -5.457 20.422 1 50.22 170 PRO B C 1
ATOM 3978 O O . PRO B 1 170 ? 1.974 -6.289 20.734 1 50.22 170 PRO B O 1
ATOM 3981 N N . GLY B 1 171 ? 1.143 -4.309 21.172 1 53.53 171 GLY B N 1
ATOM 3982 C CA . GLY B 1 171 ? 1.665 -4.066 22.5 1 53.53 171 GLY B CA 1
ATOM 3983 C C . GLY B 1 171 ? 2.752 -3.006 22.531 1 53.53 171 GLY B C 1
ATOM 3984 O O . GLY B 1 171 ? 2.949 -2.342 23.562 1 53.53 171 GLY B O 1
ATOM 3985 N N . ARG B 1 172 ? 3.639 -3.236 21.547 1 56.75 172 ARG B N 1
ATOM 3986 C CA . ARG B 1 172 ? 4.633 -2.168 21.547 1 56.75 172 ARG B CA 1
ATOM 3987 C C . ARG B 1 172 ? 4.082 -0.896 20.922 1 56.75 172 ARG B C 1
ATOM 3989 O O . ARG B 1 172 ? 3.477 -0.942 19.844 1 56.75 172 ARG B O 1
ATOM 3996 N N . THR B 1 173 ? 4.004 0.019 21.75 1 63.97 173 THR B N 1
ATOM 3997 C CA . THR B 1 173 ? 3.426 1.282 21.297 1 63.97 173 THR B CA 1
ATOM 3998 C C . THR B 1 173 ? 4.473 2.391 21.312 1 63.97 173 THR B C 1
ATOM 4000 O O . THR B 1 173 ? 5.547 2.23 21.891 1 63.97 173 THR B O 1
ATOM 4003 N N . LEU B 1 174 ? 4.273 3.314 20.359 1 63.25 174 LEU B N 1
ATOM 4004 C CA . LEU B 1 174 ? 5.074 4.535 20.328 1 63.25 174 LEU B CA 1
ATOM 4005 C C . LEU B 1 174 ? 5.102 5.207 21.703 1 63.25 174 LEU B C 1
ATOM 4007 O O . LEU B 1 174 ? 5.844 6.168 21.906 1 63.25 174 LEU B O 1
ATOM 4011 N N . GLN B 1 175 ? 4.43 4.699 22.594 1 63.03 175 GLN B N 1
ATOM 4012 C CA . GLN B 1 175 ? 4.078 5.398 23.812 1 63.03 175 GLN B CA 1
ATOM 4013 C C . GLN B 1 175 ? 5.324 5.906 24.531 1 63.03 175 GLN B C 1
ATOM 4015 O O . GLN B 1 175 ? 5.336 7.023 25.062 1 63.03 175 GLN B O 1
ATOM 4020 N N . SER B 1 176 ? 6.391 5.273 24.234 1 65.06 176 SER B N 1
ATOM 4021 C CA . SER B 1 176 ? 7.504 5.773 25.047 1 65.06 176 SER B CA 1
ATOM 4022 C C . SER B 1 176 ? 8.453 6.617 24.203 1 65.06 176 SER B C 1
ATOM 4024 O O . SER B 1 176 ? 9.297 7.336 24.734 1 65.06 176 SER B O 1
ATOM 4026 N N . ARG B 1 177 ? 8.141 6.727 22.953 1 81 177 ARG B N 1
ATOM 4027 C CA . ARG B 1 177 ? 9.188 7.336 22.125 1 81 177 ARG B CA 1
ATOM 4028 C C . ARG B 1 177 ? 8.656 8.57 21.406 1 81 177 ARG B C 1
ATOM 4030 O O . ARG B 1 177 ? 9.391 9.219 20.656 1 81 177 ARG B O 1
ATOM 4037 N N . ALA B 1 178 ? 7.414 8.859 21.609 1 89 178 ALA B N 1
ATOM 4038 C CA . ALA B 1 178 ? 6.801 10.047 21.016 1 89 178 ALA B CA 1
ATOM 4039 C C . ALA B 1 178 ? 5.758 10.648 21.953 1 89 178 ALA B C 1
ATOM 4041 O O . ALA B 1 178 ? 5.191 9.953 22.797 1 89 178 ALA B O 1
ATOM 4042 N N . GLU B 1 179 ? 5.656 11.953 21.844 1 95.25 179 GLU B N 1
ATOM 4043 C CA . GLU B 1 179 ? 4.676 12.695 22.641 1 95.25 179 GLU B CA 1
ATOM 4044 C C . GLU B 1 179 ? 3.828 13.602 21.75 1 95.25 179 GLU B C 1
ATOM 4046 O O . GLU B 1 179 ? 4.281 14.047 20.688 1 95.25 179 GLU B O 1
ATOM 4051 N N . LEU B 1 180 ? 2.629 13.82 22.234 1 96.88 180 LEU B N 1
ATOM 4052 C CA . LEU B 1 180 ? 1.734 14.742 21.547 1 96.88 180 LEU B CA 1
ATOM 4053 C C . LEU B 1 180 ? 1.543 16.016 22.359 1 96.88 180 LEU B C 1
ATOM 4055 O O . LEU B 1 180 ? 1.359 15.961 23.578 1 96.88 180 LEU B O 1
ATOM 4059 N N . HIS B 1 181 ? 1.646 17.141 21.703 1 97.62 181 HIS B N 1
ATOM 4060 C CA . HIS B 1 181 ? 1.442 18.438 22.328 1 97.62 181 HIS B CA 1
ATOM 4061 C C . HIS B 1 181 ? 0.242 19.156 21.719 1 97.62 181 HIS B C 1
ATOM 4063 O O . HIS B 1 181 ? 0.113 19.25 20.5 1 97.62 181 HIS B O 1
ATOM 4069 N N . PHE B 1 182 ? -0.589 19.641 22.594 1 97.88 182 PHE B N 1
ATOM 4070 C CA . PHE B 1 182 ? -1.767 20.391 22.188 1 97.88 182 PHE B CA 1
ATOM 4071 C C . PHE B 1 182 ? -1.768 21.781 22.828 1 97.88 182 PHE B C 1
ATOM 4073 O O . PHE B 1 182 ? -1.415 21.922 24 1 97.88 182 PHE B O 1
ATOM 4080 N N . GLU B 1 183 ? -2.266 22.75 22.141 1 96.31 183 GLU B N 1
ATOM 4081 C CA . GLU B 1 183 ? -2.207 24.141 22.578 1 96.31 183 GLU B CA 1
ATOM 4082 C C . GLU B 1 183 ? -3.334 24.453 23.547 1 96.31 183 GLU B C 1
ATOM 4084 O O . GLU B 1 183 ? -3.309 25.484 24.219 1 96.31 183 GLU B O 1
ATOM 4089 N N . TRP B 1 184 ? -4.316 23.719 23.688 1 96.44 184 TRP B N 1
ATOM 4090 C CA . TRP B 1 184 ? -5.484 23.984 24.531 1 96.44 184 TRP B CA 1
ATOM 4091 C C . TRP B 1 184 ? -5.438 23.172 25.812 1 96.44 184 TRP B C 1
ATOM 4093 O O . TRP B 1 184 ? -4.652 22.219 25.938 1 96.44 184 TRP B O 1
ATOM 4103 N N . PRO B 1 185 ? -6.281 23.531 26.812 1 97.25 185 PRO B N 1
ATOM 4104 C CA . PRO B 1 185 ? -6.316 22.781 28.078 1 97.25 185 PRO B CA 1
ATOM 4105 C C . PRO B 1 185 ? -6.781 21.344 27.906 1 97.25 185 PRO B C 1
ATOM 4107 O O . PRO B 1 185 ? -7.477 21.031 26.938 1 97.25 185 PRO B O 1
ATOM 4110 N N . GLU B 1 186 ? -6.406 20.516 28.859 1 97.19 186 GLU B N 1
ATOM 4111 C CA . GLU B 1 186 ? -6.805 19.109 28.828 1 97.19 186 GLU B CA 1
ATOM 4112 C C . GLU B 1 186 ? -8.328 18.969 28.812 1 97.19 186 GLU B C 1
ATOM 4114 O O . GLU B 1 186 ? -9.008 19.438 29.719 1 97.19 186 GLU B O 1
ATOM 4119 N N . PRO B 1 187 ? -8.805 18.359 27.766 1 95.56 187 PRO B N 1
ATOM 4120 C CA . PRO B 1 187 ? -10.25 18.156 27.734 1 95.56 187 PRO B CA 1
ATOM 4121 C C . PRO B 1 187 ? -10.734 17.141 28.766 1 95.56 187 PRO B C 1
ATOM 4123 O O . PRO B 1 187 ? -10.016 16.188 29.078 1 95.56 187 PRO B O 1
ATOM 4126 N N . PRO B 1 188 ? -11.961 17.297 29.234 1 93.06 188 PRO B N 1
ATOM 4127 C CA . PRO B 1 188 ? -12.477 16.406 30.266 1 93.06 188 PRO B CA 1
ATOM 4128 C C . PRO B 1 188 ? -12.594 14.953 29.781 1 93.06 188 PRO B C 1
ATOM 4130 O O . PRO B 1 188 ? -12.539 14.023 30.594 1 93.06 188 PRO B O 1
ATOM 4133 N N . TRP B 1 189 ? -12.75 14.766 28.594 1 91.25 189 TRP B N 1
ATOM 4134 C CA . TRP B 1 189 ? -12.969 13.43 28.047 1 91.25 189 TRP B CA 1
ATOM 4135 C C . TRP B 1 189 ? -11.641 12.734 27.766 1 91.25 189 TRP B C 1
ATOM 4137 O O . TRP B 1 189 ? -11.617 11.578 27.328 1 91.25 189 TRP B O 1
ATOM 4147 N N . PHE B 1 190 ? -10.531 13.328 27.953 1 93.88 190 PHE B N 1
ATOM 4148 C CA . PHE B 1 190 ? -9.227 12.812 27.547 1 93.88 190 PHE B CA 1
ATOM 4149 C C . PHE B 1 190 ? -8.844 11.594 28.375 1 93.88 190 PHE B C 1
ATOM 4151 O O . PHE B 1 190 ? -8.133 10.711 27.891 1 93.88 190 PHE B O 1
ATOM 4158 N N . GLU B 1 191 ? -9.281 11.516 29.562 1 92.62 191 GLU B N 1
ATOM 4159 C CA . GLU B 1 191 ? -8.914 10.438 30.484 1 92.62 191 GLU B CA 1
ATOM 4160 C C . GLU B 1 191 ? -9.211 9.07 29.859 1 92.62 191 GLU B C 1
ATOM 4162 O O . GLU B 1 191 ? -8.461 8.117 30.062 1 92.62 191 GLU B O 1
ATOM 4167 N N . ARG B 1 192 ? -10.211 9.023 29.062 1 92.31 192 ARG B N 1
ATOM 4168 C CA . ARG B 1 192 ? -10.633 7.77 28.453 1 92.31 192 ARG B CA 1
ATOM 4169 C C . ARG B 1 192 ? -9.617 7.285 27.422 1 92.31 192 ARG B C 1
ATOM 4171 O O . ARG B 1 192 ? -9.586 6.102 27.078 1 92.31 192 ARG B O 1
ATOM 4178 N N . TYR B 1 193 ? -8.75 8.18 27.016 1 92.75 193 TYR B N 1
ATOM 4179 C CA . TYR B 1 193 ? -7.863 7.844 25.906 1 92.75 193 TYR B CA 1
ATOM 4180 C C . TYR B 1 193 ? -6.41 7.773 26.375 1 92.75 193 TYR B C 1
ATOM 4182 O O . TYR B 1 193 ? -5.531 7.367 25.609 1 92.75 193 TYR B O 1
ATOM 4190 N N . ARG B 1 194 ? -6.125 8.07 27.562 1 90.5 194 ARG B N 1
ATOM 4191 C CA . ARG B 1 194 ? -4.77 8.195 28.094 1 90.5 194 ARG B CA 1
ATOM 4192 C C . ARG B 1 194 ? -3.979 6.91 27.875 1 90.5 194 ARG B C 1
ATOM 4194 O O . ARG B 1 194 ? -2.795 6.953 27.531 1 90.5 194 ARG B O 1
ATOM 4201 N N . ALA B 1 195 ? -4.617 5.805 27.984 1 87.38 195 ALA B N 1
ATOM 4202 C CA . ALA B 1 195 ? -3.926 4.52 27.891 1 87.38 195 ALA B CA 1
ATOM 4203 C C . ALA B 1 195 ? -3.674 4.125 26.438 1 87.38 195 ALA B C 1
ATOM 4205 O O . ALA B 1 195 ? -2.812 3.287 26.156 1 87.38 195 ALA B O 1
ATOM 4206 N N . ARG B 1 196 ? -4.336 4.734 25.516 1 88.94 196 ARG B N 1
ATOM 4207 C CA . ARG B 1 196 ? -4.273 4.316 24.125 1 88.94 196 ARG B CA 1
ATOM 4208 C C . ARG B 1 196 ? -3.422 5.277 23.297 1 88.94 196 ARG B C 1
ATOM 4210 O O . ARG B 1 196 ? -3.184 5.043 22.109 1 88.94 196 ARG B O 1
ATOM 4217 N N . LEU B 1 197 ? -2.975 6.32 23.969 1 90.88 197 LEU B N 1
ATOM 4218 C CA . LEU B 1 197 ? -2.223 7.352 23.266 1 90.88 197 LEU B CA 1
ATOM 4219 C C . LEU B 1 197 ? -0.822 7.5 23.844 1 90.88 197 LEU B C 1
ATOM 4221 O O . LEU B 1 197 ? -0.586 7.145 25 1 90.88 197 LEU B O 1
ATOM 4225 N N . PRO B 1 198 ? 0.071 8.047 22.984 1 91 198 PRO B N 1
ATOM 4226 C CA . PRO B 1 198 ? 1.307 8.531 23.609 1 91 198 PRO B CA 1
ATOM 4227 C C . PRO B 1 198 ? 1.055 9.602 24.672 1 91 198 PRO B C 1
ATOM 4229 O O . PRO B 1 198 ? -0.067 10.102 24.797 1 91 198 PRO B O 1
ATOM 4232 N N . ARG B 1 199 ? 2.133 9.82 25.438 1 93.31 199 ARG B N 1
ATOM 4233 C CA . ARG B 1 199 ? 1.996 10.891 26.422 1 93.31 199 ARG B CA 1
ATOM 4234 C C . ARG B 1 199 ? 1.559 12.195 25.766 1 93.31 199 ARG B C 1
ATOM 4236 O O . ARG B 1 199 ? 2.154 12.625 24.781 1 93.31 199 ARG B O 1
ATOM 4243 N N . CYS B 1 200 ? 0.505 12.781 26.328 1 95.81 200 CYS B N 1
ATOM 4244 C CA . CYS B 1 200 ? -0.038 14.023 25.797 1 95.81 200 CYS B CA 1
ATOM 4245 C C . CYS B 1 200 ? 0.222 15.188 26.734 1 95.81 200 CYS B C 1
ATOM 4247 O O . CYS B 1 200 ? 0.109 15.047 27.953 1 95.81 200 CYS B O 1
ATOM 4249 N N . HIS B 1 201 ? 0.656 16.25 26.156 1 96.88 201 HIS B N 1
ATOM 4250 C CA . HIS B 1 201 ? 0.826 17.516 26.891 1 96.88 201 HIS B CA 1
ATOM 4251 C C . HIS B 1 201 ? -0.176 18.562 26.406 1 96.88 201 HIS B C 1
ATOM 4253 O O . HIS B 1 201 ? -0.338 18.766 25.203 1 96.88 201 HIS B O 1
ATOM 4259 N N . PHE B 1 202 ? -0.784 19.188 27.391 1 97.69 202 PHE B N 1
ATOM 4260 C CA . PHE B 1 202 ? -1.761 20.234 27.078 1 97.69 202 PHE B CA 1
ATOM 4261 C C . PHE B 1 202 ? -1.257 21.594 27.547 1 97.69 202 PHE B C 1
ATOM 4263 O O . PHE B 1 202 ? -0.209 21.688 28.188 1 97.69 202 PHE B O 1
ATOM 4270 N N . ASP B 1 203 ? -2.002 22.641 27.047 1 97.31 203 ASP B N 1
ATOM 4271 C CA . ASP B 1 203 ? -1.545 24.016 27.281 1 97.31 203 ASP B CA 1
ATOM 4272 C C . ASP B 1 203 ? -0.123 24.219 26.766 1 97.31 203 ASP B C 1
ATOM 4274 O O . ASP B 1 203 ? 0.68 24.906 27.391 1 97.31 203 ASP B O 1
ATOM 4278 N N . ALA B 1 204 ? 0.182 23.5 25.734 1 95.75 204 ALA B N 1
ATOM 4279 C CA . ALA B 1 204 ? 1.504 23.594 25.109 1 95.75 204 ALA B CA 1
ATOM 4280 C C . ALA B 1 204 ? 1.596 24.812 24.203 1 95.75 204 ALA B C 1
ATOM 4282 O O . ALA B 1 204 ? 0.575 25.406 23.828 1 95.75 204 ALA B O 1
ATOM 4283 N N . GLY B 1 205 ? 2.793 25.188 23.859 1 92.31 205 GLY B N 1
ATOM 4284 C CA . GLY B 1 205 ? 3.023 26.359 23.031 1 92.31 205 GLY B CA 1
ATOM 4285 C C . GLY B 1 205 ? 2.725 26.109 21.562 1 92.31 205 GLY B C 1
ATOM 4286 O O . GLY B 1 205 ? 2.631 27.062 20.781 1 92.31 205 GLY B O 1
ATOM 4287 N N . ALA B 1 206 ? 2.58 24.859 21.234 1 91.56 206 ALA B N 1
ATOM 4288 C CA . ALA B 1 206 ? 2.299 24.5 19.844 1 91.56 206 ALA B CA 1
ATOM 4289 C C . ALA B 1 206 ? 1.655 23.125 19.75 1 91.56 206 ALA B C 1
ATOM 4291 O O . ALA B 1 206 ? 1.745 22.328 20.688 1 91.56 206 ALA B O 1
ATOM 4292 N N . ASN B 1 207 ? 0.926 22.953 18.625 1 96 207 ASN B N 1
ATOM 4293 C CA . ASN B 1 207 ? 0.493 21.609 18.266 1 96 207 ASN B CA 1
ATOM 4294 C C . ASN B 1 207 ? 1.601 20.844 17.562 1 96 207 ASN B C 1
ATOM 4296 O O . ASN B 1 207 ? 2.059 21.234 16.484 1 96 207 ASN B O 1
ATOM 4300 N N . ARG B 1 208 ? 2.055 19.703 18.188 1 96.25 208 ARG B N 1
ATOM 4301 C CA . ARG B 1 208 ? 3.203 19.031 17.594 1 96.25 208 ARG B CA 1
ATOM 4302 C C . ARG B 1 208 ? 3.293 17.578 18.062 1 96.25 208 ARG B C 1
ATOM 4304 O O . ARG B 1 208 ? 2.672 17.203 19.062 1 96.25 208 ARG B O 1
ATOM 4311 N N . ILE B 1 209 ? 3.943 16.797 17.312 1 96.44 209 ILE B N 1
ATOM 4312 C CA . ILE B 1 209 ? 4.488 15.516 17.734 1 96.44 209 ILE B CA 1
ATOM 4313 C C . ILE B 1 209 ? 5.973 15.672 18.062 1 96.44 209 ILE B C 1
ATOM 4315 O O . ILE B 1 209 ? 6.738 16.203 17.266 1 96.44 209 ILE B O 1
ATOM 4319 N N . ARG B 1 210 ? 6.375 15.297 19.266 1 95.69 210 ARG B N 1
ATOM 4320 C CA . ARG B 1 210 ? 7.766 15.344 19.703 1 95.69 210 ARG B CA 1
ATOM 4321 C C . ARG B 1 210 ? 8.32 13.938 19.922 1 95.69 210 ARG B C 1
ATOM 4323 O O . ARG B 1 210 ? 7.656 13.086 20.516 1 95.69 210 ARG B O 1
ATOM 4330 N N . CYS B 1 211 ? 9.484 13.719 19.375 1 93.88 211 CYS B N 1
ATOM 4331 C CA . CYS B 1 211 ? 10.094 12.406 19.578 1 93.88 211 CYS B CA 1
ATOM 4332 C C . CYS B 1 211 ? 11.617 12.516 19.594 1 93.88 211 CYS B C 1
ATOM 4334 O O . CYS B 1 211 ? 12.172 13.578 19.312 1 93.88 211 CYS B O 1
ATOM 4336 N N . ASP B 1 212 ? 12.234 11.438 20 1 91.69 212 ASP B N 1
ATOM 4337 C CA . ASP B 1 212 ? 13.688 11.344 19.938 1 91.69 212 ASP B CA 1
ATOM 4338 C C . ASP B 1 212 ? 14.18 11.328 18.484 1 91.69 212 ASP B C 1
ATOM 4340 O O . ASP B 1 212 ? 13.594 10.648 17.641 1 91.69 212 ASP B O 1
ATOM 4344 N N . ALA B 1 213 ? 15.258 12.078 18.297 1 91.06 213 ALA B N 1
ATOM 4345 C CA . ALA B 1 213 ? 15.805 12.172 16.953 1 91.06 213 ALA B CA 1
ATOM 4346 C C . ALA B 1 213 ? 16.234 10.805 16.438 1 91.06 213 ALA B C 1
ATOM 4348 O O . ALA B 1 213 ? 16.172 10.547 15.227 1 91.06 213 ALA B O 1
ATOM 4349 N N . ALA B 1 214 ? 16.609 9.961 17.266 1 91.12 214 ALA B N 1
ATOM 4350 C CA . ALA B 1 214 ? 17.062 8.617 16.891 1 91.12 214 ALA B CA 1
ATOM 4351 C C . ALA B 1 214 ? 15.93 7.836 16.219 1 91.12 214 ALA B C 1
ATOM 4353 O O . ALA B 1 214 ? 16.188 6.898 15.461 1 91.12 214 ALA B O 1
ATOM 4354 N N . LEU B 1 215 ? 14.734 8.203 16.5 1 91.5 215 LEU B N 1
ATOM 4355 C CA . LEU B 1 215 ? 13.578 7.543 15.914 1 91.5 215 LEU B CA 1
ATOM 4356 C C . LEU B 1 215 ? 13.547 7.738 14.398 1 91.5 215 LEU B C 1
ATOM 4358 O O . LEU B 1 215 ? 13.039 6.887 13.672 1 91.5 215 LEU B O 1
ATOM 4362 N N . LEU B 1 216 ? 14.086 8.805 13.953 1 91.88 216 LEU B N 1
ATOM 4363 C CA . LEU B 1 216 ? 14.078 9.109 12.531 1 91.88 216 LEU B CA 1
ATOM 4364 C C . LEU B 1 216 ? 14.883 8.078 11.75 1 91.88 216 LEU B C 1
ATOM 4366 O O . LEU B 1 216 ? 14.57 7.785 10.594 1 91.88 216 LEU B O 1
ATOM 4370 N N . ASP B 1 217 ? 15.805 7.488 12.414 1 92.75 217 ASP B N 1
ATOM 4371 C CA . ASP B 1 217 ? 16.688 6.551 11.734 1 92.75 217 ASP B CA 1
ATOM 4372 C C . ASP B 1 217 ? 16.203 5.113 11.891 1 92.75 217 ASP B C 1
ATOM 4374 O O . ASP B 1 217 ? 16.797 4.188 11.336 1 92.75 217 ASP B O 1
ATOM 4378 N N . GLU B 1 218 ? 15.188 4.961 12.656 1 92.44 218 GLU B N 1
ATOM 4379 C CA . GLU B 1 218 ? 14.656 3.615 12.836 1 92.44 218 GLU B CA 1
ATOM 4380 C C . GLU B 1 218 ? 14.203 3.014 11.508 1 92.44 218 GLU B C 1
ATOM 4382 O O . GLU B 1 218 ? 13.461 3.646 10.758 1 92.44 218 GLU B O 1
ATOM 4387 N N . PRO B 1 219 ? 14.672 1.77 11.219 1 93.25 219 PRO B N 1
ATOM 4388 C CA . PRO B 1 219 ? 14.305 1.146 9.945 1 93.25 219 PRO B CA 1
ATOM 4389 C C . PRO B 1 219 ? 12.852 0.674 9.922 1 93.25 219 PRO B C 1
ATOM 4391 O O . PRO B 1 219 ? 12.312 0.267 10.953 1 93.25 219 PRO B O 1
ATOM 4394 N N . ILE B 1 220 ? 12.258 0.79 8.766 1 92.62 220 ILE B N 1
ATOM 4395 C CA . ILE B 1 220 ? 10.93 0.235 8.508 1 92.62 220 ILE B CA 1
ATOM 4396 C C . ILE B 1 220 ? 11.062 -1.169 7.922 1 92.62 220 ILE B C 1
ATOM 4398 O O . ILE B 1 220 ? 11.727 -1.363 6.898 1 92.62 220 ILE B O 1
ATOM 4402 N N . GLY B 1 221 ? 10.422 -2.084 8.508 1 89 221 GLY B N 1
ATOM 4403 C CA . GLY B 1 221 ? 10.609 -3.494 8.211 1 89 221 GLY B CA 1
ATOM 4404 C C . GLY B 1 221 ? 10.164 -3.869 6.809 1 89 221 GLY B C 1
ATOM 4405 O O . GLY B 1 221 ? 10.688 -4.824 6.223 1 89 221 GLY B O 1
ATOM 4406 N N . THR B 1 222 ? 9.273 -3.113 6.227 1 91.19 222 THR B N 1
ATOM 4407 C CA . THR B 1 222 ? 8.719 -3.443 4.914 1 91.19 222 THR B CA 1
ATOM 4408 C C . THR B 1 222 ? 9.344 -2.57 3.83 1 91.19 222 THR B C 1
ATOM 4410 O O . THR B 1 222 ? 8.812 -2.467 2.725 1 91.19 222 THR B O 1
ATOM 4413 N N . ALA B 1 223 ? 10.461 -2.006 4.121 1 92.81 223 ALA B N 1
ATOM 4414 C CA . ALA B 1 223 ? 11.109 -1.084 3.195 1 92.81 223 ALA B CA 1
ATOM 4415 C C . ALA B 1 223 ? 11.336 -1.739 1.835 1 92.81 223 ALA B C 1
ATOM 4417 O O . ALA B 1 223 ? 11.711 -2.912 1.758 1 92.81 223 ALA B O 1
ATOM 4418 N N . ASN B 1 224 ? 10.969 -0.984 0.795 1 92.75 224 ASN B N 1
ATOM 4419 C CA . ASN B 1 224 ? 11.188 -1.389 -0.59 1 92.75 224 ASN B CA 1
ATOM 4420 C C . ASN B 1 224 ? 11.391 -0.182 -1.501 1 92.75 224 ASN B C 1
ATOM 4422 O O . ASN B 1 224 ? 10.438 0.506 -1.856 1 92.75 224 ASN B O 1
ATOM 4426 N N . ALA B 1 225 ? 12.641 0.003 -1.926 1 87.38 225 ALA B N 1
ATOM 4427 C CA . ALA B 1 225 ? 13.023 1.21 -2.656 1 87.38 225 ALA B CA 1
ATOM 4428 C C . ALA B 1 225 ? 12.273 1.306 -3.984 1 87.38 225 ALA B C 1
ATOM 4430 O O . ALA B 1 225 ? 11.875 2.395 -4.402 1 87.38 225 ALA B O 1
ATOM 4431 N N . HIS B 1 226 ? 12.133 0.252 -4.617 1 86.94 226 HIS B N 1
ATOM 4432 C CA . HIS B 1 226 ? 11.461 0.229 -5.91 1 86.94 226 HIS B CA 1
ATOM 4433 C C . HIS B 1 226 ? 10.008 0.662 -5.777 1 86.94 226 HIS B C 1
ATOM 4435 O O . HIS B 1 226 ? 9.539 1.528 -6.523 1 86.94 226 HIS B O 1
ATOM 4441 N N . THR B 1 227 ? 9.352 0.059 -4.867 1 91 227 THR B N 1
ATOM 4442 C CA . THR B 1 227 ? 7.957 0.414 -4.621 1 91 227 THR B CA 1
ATOM 4443 C C . THR B 1 227 ? 7.844 1.86 -4.148 1 91 227 THR B C 1
ATOM 4445 O O . THR B 1 227 ? 6.945 2.588 -4.57 1 91 227 THR B O 1
ATOM 4448 N N . ALA B 1 228 ? 8.766 2.254 -3.27 1 91.62 228 ALA B N 1
ATOM 4449 C CA . ALA B 1 228 ? 8.773 3.637 -2.803 1 91.62 228 ALA B CA 1
ATOM 4450 C C . ALA B 1 228 ? 8.844 4.609 -3.975 1 91.62 228 ALA B C 1
ATOM 4452 O O . ALA B 1 228 ? 8.086 5.582 -4.031 1 91.62 228 ALA B O 1
ATOM 4453 N N . GLN B 1 229 ? 9.641 4.309 -4.891 1 87.69 229 GLN B N 1
ATOM 4454 C CA . GLN B 1 229 ? 9.812 5.172 -6.055 1 87.69 229 GLN B CA 1
ATOM 4455 C C . GLN B 1 229 ? 8.547 5.188 -6.918 1 87.69 229 GLN B C 1
ATOM 4457 O O . GLN B 1 229 ? 8.156 6.234 -7.43 1 87.69 229 GLN B O 1
ATOM 4462 N N . MET B 1 230 ? 8 4.07 -7.102 1 87.25 230 MET B N 1
ATOM 4463 C CA . MET B 1 230 ? 6.762 3.967 -7.867 1 87.25 230 MET B CA 1
ATOM 4464 C C . MET B 1 230 ? 5.664 4.828 -7.25 1 87.25 230 MET B C 1
ATOM 4466 O O . MET B 1 230 ? 4.969 5.555 -7.961 1 87.25 230 MET B O 1
ATOM 4470 N N . ILE B 1 231 ? 5.539 4.766 -5.957 1 91.69 231 ILE B N 1
ATOM 4471 C CA . ILE B 1 231 ? 4.496 5.516 -5.266 1 91.69 231 ILE B CA 1
ATOM 4472 C C . ILE B 1 231 ? 4.805 7.012 -5.332 1 91.69 231 ILE B C 1
ATOM 4474 O O . ILE B 1 231 ? 3.902 7.832 -5.512 1 91.69 231 ILE B O 1
ATOM 4478 N N . VAL B 1 232 ? 6.051 7.332 -5.184 1 88.38 232 VAL B N 1
ATOM 4479 C CA . VAL B 1 232 ? 6.469 8.727 -5.305 1 88.38 232 VAL B CA 1
ATOM 4480 C C . VAL B 1 232 ? 6.043 9.273 -6.664 1 88.38 232 VAL B C 1
ATOM 4482 O O . VAL B 1 232 ? 5.496 10.375 -6.75 1 88.38 232 VAL B O 1
ATOM 4485 N N . GLN B 1 233 ? 6.242 8.523 -7.672 1 84.38 233 GLN B N 1
ATOM 4486 C CA . GLN B 1 233 ? 5.852 8.953 -9.008 1 84.38 233 GLN B CA 1
ATOM 4487 C C . GLN B 1 233 ? 4.348 9.18 -9.102 1 84.38 233 GLN B C 1
ATOM 4489 O O . GLN B 1 233 ? 3.898 10.172 -9.68 1 84.38 233 GLN B O 1
ATOM 4494 N N . GLN B 1 234 ? 3.678 8.336 -8.562 1 86.12 234 GLN B N 1
ATOM 4495 C CA . GLN B 1 234 ? 2.225 8.477 -8.586 1 86.12 234 GLN B CA 1
ATOM 4496 C C . GLN B 1 234 ? 1.773 9.68 -7.766 1 86.12 234 GLN B C 1
ATOM 4498 O O . GLN B 1 234 ? 0.878 10.422 -8.18 1 86.12 234 GLN B O 1
ATOM 4503 N N . CYS B 1 235 ? 2.352 9.844 -6.566 1 88.69 235 CYS B N 1
ATOM 4504 C CA . CYS B 1 235 ? 2.023 10.984 -5.727 1 88.69 235 CYS B CA 1
ATOM 4505 C C . CYS B 1 235 ? 2.385 12.297 -6.418 1 88.69 235 CYS B C 1
ATOM 4507 O O . CYS B 1 235 ? 1.643 13.273 -6.328 1 88.69 235 CYS B O 1
ATOM 4509 N N . GLU B 1 236 ? 3.502 12.281 -7.152 1 84.69 236 GLU B N 1
ATOM 4510 C CA . GLU B 1 236 ? 3.906 13.461 -7.902 1 84.69 236 GLU B CA 1
ATOM 4511 C C . GLU B 1 236 ? 2.904 13.789 -9.008 1 84.69 236 GLU B C 1
ATOM 4513 O O . GLU B 1 236 ? 2.561 14.953 -9.219 1 84.69 236 GLU B O 1
ATOM 4518 N N . ALA B 1 237 ? 2.469 12.781 -9.641 1 82 237 ALA B N 1
ATOM 4519 C CA . ALA B 1 237 ? 1.462 12.969 -10.688 1 82 237 ALA B CA 1
ATOM 4520 C C . ALA B 1 237 ? 0.165 13.523 -10.109 1 82 237 ALA B C 1
ATOM 4522 O O . ALA B 1 237 ? -0.474 14.383 -10.711 1 82 237 ALA B O 1
ATOM 4523 N N . GLU B 1 238 ? -0.194 13.031 -8.984 1 83.81 238 GLU B N 1
ATOM 4524 C CA . GLU B 1 238 ? -1.399 13.531 -8.328 1 83.81 238 GLU B CA 1
ATOM 4525 C C . GLU B 1 238 ? -1.239 14.984 -7.906 1 83.81 238 GLU B C 1
ATOM 4527 O O . GLU B 1 238 ? -2.16 15.789 -8.07 1 83.81 238 GLU B O 1
ATOM 4532 N N . LEU B 1 239 ? -0.128 15.281 -7.344 1 82.12 239 LEU B N 1
ATOM 4533 C CA . LEU B 1 239 ? 0.165 16.656 -6.965 1 82.12 239 LEU B CA 1
ATOM 4534 C C . LEU B 1 239 ? 0.018 17.594 -8.164 1 82.12 239 LEU B C 1
ATOM 4536 O O . LEU B 1 239 ? -0.58 18.672 -8.055 1 82.12 239 LEU B O 1
ATOM 4540 N N . ALA B 1 240 ? 0.532 17.125 -9.25 1 76.19 240 ALA B N 1
ATOM 4541 C CA . ALA B 1 240 ? 0.475 17.906 -10.484 1 76.19 240 ALA B CA 1
ATOM 4542 C C . ALA B 1 240 ? -0.965 18.062 -10.961 1 76.19 240 ALA B C 1
ATOM 4544 O O . ALA B 1 240 ? -1.381 19.172 -11.32 1 76.19 240 ALA B O 1
ATOM 4545 N N . ARG B 1 241 ? -1.659 17.016 -10.93 1 76.81 241 ARG B N 1
ATOM 4546 C CA . ARG B 1 241 ? -3.047 17.031 -11.383 1 76.81 241 ARG B CA 1
ATOM 4547 C C . ARG B 1 241 ? -3.893 17.969 -10.531 1 76.81 241 ARG B C 1
ATOM 4549 O O . ARG B 1 241 ? -4.801 18.625 -11.047 1 76.81 241 ARG B O 1
ATOM 4556 N N . LEU B 1 242 ? -3.551 18.016 -9.289 1 77 242 LEU B N 1
ATOM 4557 C CA . LEU B 1 242 ? -4.328 18.828 -8.352 1 77 242 LEU B CA 1
ATOM 4558 C C . LEU B 1 242 ? -3.822 20.266 -8.328 1 77 242 LEU B C 1
ATOM 4560 O O . LEU B 1 242 ? -4.391 21.109 -7.637 1 77 242 LEU B O 1
ATOM 4564 N N . GLY B 1 243 ? -2.873 20.438 -9.148 1 67.19 243 GLY B N 1
ATOM 4565 C CA . GLY B 1 243 ? -2.373 21.797 -9.266 1 67.19 243 GLY B CA 1
ATOM 4566 C C . GLY B 1 243 ? -1.383 22.172 -8.18 1 67.19 243 GLY B C 1
ATOM 4567 O O . GLY B 1 243 ? -1.114 23.344 -7.953 1 67.19 243 GLY B O 1
ATOM 4568 N N . TYR B 1 244 ? -1.183 21.156 -7.406 1 59.12 244 TYR B N 1
ATOM 4569 C CA . TYR B 1 244 ? -0.202 21.422 -6.359 1 59.12 244 TYR B CA 1
ATOM 4570 C C . TYR B 1 244 ? 1.218 21.312 -6.902 1 59.12 244 TYR B C 1
ATOM 4572 O O . TYR B 1 244 ? 2.186 21.562 -6.18 1 59.12 244 TYR B O 1
ATOM 4580 N N . ALA B 1 245 ? 1.249 20.5 -8.125 1 53.53 245 ALA B N 1
ATOM 4581 C CA . ALA B 1 245 ? 2.586 20.516 -8.711 1 53.53 245 ALA B CA 1
ATOM 4582 C C . ALA B 1 245 ? 3.268 21.859 -8.508 1 53.53 245 ALA B C 1
ATOM 4584 O O . ALA B 1 245 ? 2.729 22.906 -8.891 1 53.53 245 ALA B O 1
ATOM 4585 N N . GLU B 1 246 ? 3.684 21.938 -7.469 1 50.94 246 GLU B N 1
ATOM 4586 C CA . GLU B 1 246 ? 4.199 23.141 -6.832 1 50.94 246 GLU B CA 1
ATOM 4587 C C . GLU B 1 246 ? 4.934 24.031 -7.836 1 50.94 246 GLU B C 1
ATOM 4589 O O . GLU B 1 246 ? 5.824 23.562 -8.547 1 50.94 246 GLU B O 1
ATOM 4594 N N . SER B 1 247 ? 4.273 24.953 -8.211 1 54.41 247 SER B N 1
ATOM 4595 C CA . SER B 1 247 ? 5.062 26 -8.859 1 54.41 247 SER B CA 1
ATOM 4596 C C . SER B 1 247 ? 6.355 26.266 -8.102 1 54.41 247 SER B C 1
ATOM 4598 O O . SER B 1 247 ? 6.477 25.922 -6.926 1 54.41 247 SER B O 1
ATOM 4600 N N . ILE B 1 248 ? 7.281 26.422 -8.859 1 63.44 248 ILE B N 1
ATOM 4601 C CA . ILE B 1 248 ? 8.539 26.812 -8.234 1 63.44 248 ILE B CA 1
ATOM 4602 C C . ILE B 1 248 ? 8.258 27.766 -7.074 1 63.44 248 ILE B C 1
ATOM 4604 O O . ILE B 1 248 ? 8.953 27.75 -6.062 1 63.44 248 ILE B O 1
ATOM 4608 N N . VAL B 1 249 ? 7.078 28.281 -7.211 1 67.88 249 VAL B N 1
ATOM 4609 C CA . VAL B 1 249 ? 6.684 29.25 -6.188 1 67.88 249 VAL B CA 1
ATOM 4610 C C . VAL B 1 249 ? 6.301 28.516 -4.906 1 67.88 249 VAL B C 1
ATOM 4612 O O . VAL B 1 249 ? 6.789 28.859 -3.822 1 67.88 249 VAL B O 1
ATOM 4615 N N . GLU B 1 250 ? 5.551 27.531 -5.133 1 64.31 250 GLU B N 1
ATOM 4616 C CA . GLU B 1 250 ? 5.078 26.812 -3.955 1 64.31 250 GLU B CA 1
ATOM 4617 C C . GLU B 1 250 ? 6.207 26.016 -3.303 1 64.31 250 GLU B C 1
ATOM 4619 O O . GLU B 1 250 ? 6.297 25.953 -2.074 1 64.31 250 GLU B O 1
ATOM 4624 N N . ARG B 1 251 ? 7.008 25.531 -4.098 1 68.19 251 ARG B N 1
ATOM 4625 C CA . ARG B 1 251 ? 8.172 24.828 -3.58 1 68.19 251 ARG B CA 1
ATOM 4626 C C . ARG B 1 251 ? 9.078 25.766 -2.787 1 68.19 251 ARG B C 1
ATOM 4628 O O . ARG B 1 251 ? 9.578 25.391 -1.725 1 68.19 251 ARG B O 1
ATOM 4635 N N . VAL B 1 252 ? 9.266 26.969 -3.271 1 75.38 252 VAL B N 1
ATOM 4636 C CA . VAL B 1 252 ? 10.086 27.969 -2.584 1 75.38 252 VAL B CA 1
ATOM 4637 C C . VAL B 1 252 ? 9.422 28.359 -1.27 1 75.38 252 VAL B C 1
ATOM 4639 O O . VAL B 1 252 ? 10.078 28.438 -0.229 1 75.38 252 VAL B O 1
ATOM 4642 N N . ARG B 1 253 ? 8.148 28.422 -1.329 1 72.75 253 ARG B N 1
ATOM 4643 C CA . ARG B 1 253 ? 7.414 28.781 -0.123 1 72.75 253 ARG B CA 1
ATOM 4644 C C . ARG B 1 253 ? 7.637 27.75 0.98 1 72.75 253 ARG B C 1
ATOM 4646 O O . ARG B 1 253 ? 7.859 28.109 2.139 1 72.75 253 ARG B O 1
ATOM 4653 N N . ASN B 1 254 ? 7.688 26.625 0.521 1 67.06 254 ASN B N 1
ATOM 4654 C CA . ASN B 1 254 ? 7.789 25.531 1.473 1 67.06 254 ASN B CA 1
ATOM 4655 C C . ASN B 1 254 ? 9.195 25.422 2.059 1 67.06 254 ASN B C 1
ATOM 4657 O O . ASN B 1 254 ? 9.375 24.875 3.148 1 67.06 254 ASN B O 1
ATOM 4661 N N . LEU B 1 255 ? 10.109 25.969 1.375 1 71.69 255 LEU B N 1
ATOM 4662 C CA . LEU B 1 255 ? 11.5 25.906 1.812 1 71.69 255 LEU B CA 1
ATOM 4663 C C . LEU B 1 255 ? 11.852 27.109 2.686 1 71.69 255 LEU B C 1
ATOM 4665 O O . LEU B 1 255 ? 12.859 27.094 3.389 1 71.69 255 LEU B O 1
ATOM 4669 N N . LEU B 1 256 ? 10.984 28.141 2.641 1 77.12 256 LEU B N 1
ATOM 4670 C CA . LEU B 1 256 ? 11.258 29.359 3.398 1 77.12 256 LEU B CA 1
ATOM 4671 C C . LEU B 1 256 ? 10.789 29.219 4.844 1 77.12 256 LEU B C 1
ATOM 4673 O O . LEU B 1 256 ? 9.734 29.75 5.211 1 77.12 256 LEU B O 1
ATOM 4677 N N . ILE B 1 257 ? 11.656 28.453 5.602 1 67.94 257 ILE B N 1
ATOM 4678 C CA . ILE B 1 257 ? 11.422 28.219 7.02 1 67.94 257 ILE B CA 1
ATOM 4679 C C . ILE B 1 257 ? 12.516 28.891 7.844 1 67.94 257 ILE B C 1
ATOM 4681 O O . ILE B 1 257 ? 13.703 28.75 7.543 1 67.94 257 ILE B O 1
ATOM 4685 N N . CYS B 1 258 ? 12.039 29.641 8.906 1 67.31 258 CYS B N 1
ATOM 4686 C CA . CYS B 1 258 ? 13 30.344 9.742 1 67.31 258 CYS B CA 1
ATOM 4687 C C . CYS B 1 258 ? 13.695 29.391 10.695 1 67.31 258 CYS B C 1
ATOM 4689 O O . CYS B 1 258 ? 13.055 28.781 11.555 1 67.31 258 CYS B O 1
ATOM 4691 N N . GLY B 1 259 ? 14.984 29.172 10.461 1 60.06 259 GLY B N 1
ATOM 4692 C CA . GLY B 1 259 ? 15.797 28.344 11.352 1 60.06 259 GLY B CA 1
ATOM 4693 C C . GLY B 1 259 ? 16.719 29.156 12.234 1 60.06 259 GLY B C 1
ATOM 4694 O O . GLY B 1 259 ? 16.5 30.359 12.43 1 60.06 259 GLY B O 1
ATOM 4695 N N . GLU B 1 260 ? 17.766 28.422 12.898 1 64 260 GLU B N 1
ATOM 4696 C CA . GLU B 1 260 ? 18.734 29.094 13.766 1 64 260 GLU B CA 1
ATOM 4697 C C . GLU B 1 260 ? 19.453 30.219 13.031 1 64 260 GLU B C 1
ATOM 4699 O O . GLU B 1 260 ? 19.734 31.266 13.609 1 64 260 GLU B O 1
ATOM 4704 N N . GLY B 1 261 ? 19.609 30.031 11.75 1 70.56 261 GLY B N 1
ATOM 4705 C CA . GLY B 1 261 ? 20.297 31.031 10.953 1 70.56 261 GLY B CA 1
ATOM 4706 C C . GLY B 1 261 ? 19.359 31.938 10.188 1 70.56 261 GLY B C 1
ATOM 4707 O O . GLY B 1 261 ? 19.781 32.688 9.305 1 70.56 261 GLY B O 1
ATOM 4708 N N . GLY B 1 262 ? 18.094 31.859 10.562 1 78.75 262 GLY B N 1
ATOM 4709 C CA . GLY B 1 262 ? 17.094 32.625 9.844 1 78.75 262 GLY B CA 1
ATOM 4710 C C . GLY B 1 262 ? 16.5 31.891 8.664 1 78.75 262 GLY B C 1
ATOM 4711 O O . GLY B 1 262 ? 16.547 30.656 8.617 1 78.75 262 GLY B O 1
ATOM 4712 N N . TYR B 1 263 ? 15.922 32.688 7.77 1 86.56 263 TYR B N 1
ATOM 4713 C CA . TYR B 1 263 ? 15.359 32.094 6.562 1 86.56 263 TYR B CA 1
ATOM 4714 C C . TYR B 1 263 ? 16.453 31.75 5.555 1 86.56 263 TYR B C 1
ATOM 4716 O O . TYR B 1 263 ? 17.453 32.469 5.453 1 86.56 263 TYR B O 1
ATOM 4724 N N . PRO B 1 264 ? 16.25 30.734 4.777 1 85.06 264 PRO B N 1
ATOM 4725 C CA . PRO B 1 264 ? 17.25 30.406 3.766 1 85.06 264 PRO B CA 1
ATOM 4726 C C . PRO B 1 264 ? 17.359 31.469 2.67 1 85.06 264 PRO B C 1
ATOM 4728 O O . PRO B 1 264 ? 16.359 32.062 2.279 1 85.06 264 PRO B O 1
ATOM 4731 N N . SER B 1 265 ? 18.625 31.688 2.293 1 89.56 265 SER B N 1
ATOM 4732 C CA . SER B 1 265 ? 18.875 32.594 1.18 1 89.56 265 SER B CA 1
ATOM 4733 C C . SER B 1 265 ? 18.406 32 -0.142 1 89.56 265 SER B C 1
ATOM 4735 O O . SER B 1 265 ? 18.078 30.812 -0.211 1 89.56 265 SER B O 1
ATOM 4737 N N . VAL B 1 266 ? 18.328 32.875 -1.082 1 90.5 266 VAL B N 1
ATOM 4738 C CA . VAL B 1 266 ? 17.938 32.438 -2.416 1 90.5 266 VAL B CA 1
ATOM 4739 C C . VAL B 1 266 ? 18.875 31.344 -2.9 1 90.5 266 VAL B C 1
ATOM 4741 O O . VAL B 1 266 ? 18.453 30.391 -3.549 1 90.5 266 VAL B O 1
ATOM 4744 N N . ASP B 1 267 ? 20.156 31.438 -2.521 1 88.31 267 ASP B N 1
ATOM 4745 C CA . ASP B 1 267 ? 21.125 30.438 -2.924 1 88.31 267 ASP B CA 1
ATOM 4746 C C . ASP B 1 267 ? 20.875 29.109 -2.225 1 88.31 267 ASP B C 1
ATOM 4748 O O . ASP B 1 267 ? 20.984 28.047 -2.84 1 88.31 267 ASP B O 1
ATOM 4752 N N . GLU B 1 268 ? 20.469 29.172 -1.014 1 84.06 268 GLU B N 1
ATOM 4753 C CA . GLU B 1 268 ? 20.188 27.969 -0.246 1 84.06 268 GLU B CA 1
ATOM 4754 C C . GLU B 1 268 ? 18.938 27.266 -0.766 1 84.06 268 GLU B C 1
ATOM 4756 O O . GLU B 1 268 ? 18.906 26.031 -0.89 1 84.06 268 GLU B O 1
ATOM 4761 N N . VAL B 1 269 ? 17.938 28.031 -1.062 1 85.19 269 VAL B N 1
ATOM 4762 C CA . VAL B 1 269 ? 16.688 27.484 -1.594 1 85.19 269 VAL B CA 1
ATOM 4763 C C . VAL B 1 269 ? 16.938 26.859 -2.963 1 85.19 269 VAL B C 1
ATOM 4765 O O . VAL B 1 269 ? 16.453 25.766 -3.252 1 85.19 269 VAL B O 1
ATOM 4768 N N . ALA B 1 270 ? 17.75 27.562 -3.764 1 81.69 270 ALA B N 1
ATOM 4769 C CA . ALA B 1 270 ? 18.078 27.047 -5.09 1 81.69 270 ALA B CA 1
ATOM 4770 C C . ALA B 1 270 ? 18.797 25.703 -5 1 81.69 270 ALA B C 1
ATOM 4772 O O . ALA B 1 270 ? 18.484 24.766 -5.746 1 81.69 270 ALA B O 1
ATOM 4773 N N . ARG B 1 271 ? 19.688 25.609 -4.066 1 78.44 271 ARG B N 1
ATOM 4774 C CA . ARG B 1 271 ? 20.422 24.375 -3.854 1 78.44 271 ARG B CA 1
ATOM 4775 C C . ARG B 1 271 ? 19.469 23.234 -3.467 1 78.44 271 ARG B C 1
ATOM 4777 O O . ARG B 1 271 ? 19.578 22.125 -3.988 1 78.44 271 ARG B O 1
ATOM 4784 N N . GLU B 1 272 ? 18.562 23.547 -2.623 1 71.38 272 GLU B N 1
ATOM 4785 C CA . GLU B 1 272 ? 17.609 22.547 -2.154 1 71.38 272 GLU B CA 1
ATOM 4786 C C . GLU B 1 272 ? 16.719 22.078 -3.291 1 71.38 272 GLU B C 1
ATOM 4788 O O . GLU B 1 272 ? 16.266 20.922 -3.295 1 71.38 272 GLU B O 1
ATOM 4793 N N . LEU B 1 273 ? 16.531 22.938 -4.234 1 69.31 273 LEU B N 1
ATOM 4794 C CA . LEU B 1 273 ? 15.664 22.625 -5.359 1 69.31 273 LEU B CA 1
ATOM 4795 C C . LEU B 1 273 ? 16.469 22.109 -6.551 1 69.31 273 LEU B C 1
ATOM 4797 O O . LEU B 1 273 ? 15.922 21.922 -7.637 1 69.31 273 LEU B O 1
ATOM 4801 N N . HIS B 1 274 ? 17.797 22.031 -6.355 1 68.88 274 HIS B N 1
ATOM 4802 C CA . HIS B 1 274 ? 18.734 21.531 -7.344 1 68.88 274 HIS B CA 1
ATOM 4803 C C . HIS B 1 274 ? 18.672 22.328 -8.641 1 68.88 274 HIS B C 1
ATOM 4805 O O . HIS B 1 274 ? 18.656 21.75 -9.727 1 68.88 274 HIS B O 1
ATOM 4811 N N . VAL B 1 275 ? 18.594 23.656 -8.469 1 74.56 275 VAL B N 1
ATOM 4812 C CA . VAL B 1 275 ? 18.672 24.594 -9.578 1 74.56 275 VAL B CA 1
ATOM 4813 C C . VAL B 1 275 ? 19.609 25.734 -9.227 1 74.56 275 VAL B C 1
ATOM 4815 O O . VAL B 1 275 ? 19.984 25.906 -8.062 1 74.56 275 VAL B O 1
ATOM 4818 N N . SER B 1 276 ? 20.172 26.453 -10.156 1 80.75 276 SER B N 1
ATOM 4819 C CA . SER B 1 276 ? 20.953 27.656 -9.898 1 80.75 276 SER B CA 1
ATOM 4820 C C . SER B 1 276 ? 20.078 28.797 -9.406 1 80.75 276 SER B C 1
ATOM 4822 O O . SER B 1 276 ? 18.875 28.812 -9.68 1 80.75 276 SER B O 1
ATOM 4824 N N . ALA B 1 277 ? 20.719 29.703 -8.586 1 87.62 277 ALA B N 1
ATOM 4825 C CA . ALA B 1 277 ? 19.984 30.875 -8.133 1 87.62 277 ALA B CA 1
ATOM 4826 C C . ALA B 1 277 ? 19.375 31.641 -9.312 1 87.62 277 ALA B C 1
ATOM 4828 O O . ALA B 1 277 ? 18.266 32.156 -9.219 1 87.62 277 ALA B O 1
ATOM 4829 N N . ARG B 1 278 ? 20.109 31.609 -10.43 1 85.75 278 ARG B N 1
ATOM 4830 C CA . ARG B 1 278 ? 19.625 32.281 -11.641 1 85.75 278 ARG B CA 1
ATOM 4831 C C . ARG B 1 278 ? 18.391 31.578 -12.18 1 85.75 278 ARG B C 1
ATOM 4833 O O . ARG B 1 278 ? 17.406 32.219 -12.539 1 85.75 278 ARG B O 1
ATOM 4840 N N . THR B 1 279 ? 18.391 30.359 -12.281 1 81 279 THR B N 1
ATOM 4841 C CA . THR B 1 279 ? 17.266 29.578 -12.758 1 81 279 THR B CA 1
ATOM 4842 C C . THR B 1 279 ? 16.062 29.719 -11.836 1 81 279 THR B C 1
ATOM 4844 O O . THR B 1 279 ? 14.922 29.859 -12.297 1 81 279 THR B O 1
ATOM 4847 N N . LEU B 1 280 ? 16.344 29.672 -10.508 1 86.62 280 LEU B N 1
ATOM 4848 C CA . LEU B 1 280 ? 15.258 29.844 -9.547 1 86.62 280 LEU B CA 1
ATOM 4849 C C . LEU B 1 280 ? 14.555 31.188 -9.75 1 86.62 280 LEU B C 1
ATOM 4851 O O . LEU B 1 280 ? 13.328 31.25 -9.789 1 86.62 280 LEU B O 1
ATOM 4855 N N . LYS B 1 281 ? 15.383 32.25 -9.859 1 88.06 281 LYS B N 1
ATOM 4856 C CA . LYS B 1 281 ? 14.836 33.594 -10.047 1 88.06 281 LYS B CA 1
ATOM 4857 C C . LYS B 1 281 ? 14 33.656 -11.32 1 88.06 281 LYS B C 1
ATOM 4859 O O . LYS B 1 281 ? 12.914 34.25 -11.328 1 88.06 281 LYS B O 1
ATOM 4864 N N . ARG B 1 282 ? 14.492 33.031 -12.375 1 83.06 282 ARG B N 1
ATOM 4865 C CA . ARG B 1 282 ? 13.781 33.031 -13.641 1 83.06 282 ARG B CA 1
ATOM 4866 C C . ARG B 1 282 ? 12.453 32.281 -13.516 1 83.06 282 ARG B C 1
ATOM 4868 O O . ARG B 1 282 ? 11.414 32.781 -13.961 1 83.06 282 ARG B O 1
ATOM 4875 N N . LYS B 1 283 ? 12.492 31.156 -12.891 1 78.94 283 LYS B N 1
ATOM 4876 C CA . LYS B 1 283 ? 11.297 30.328 -12.734 1 78.94 283 LYS B CA 1
ATOM 4877 C C . LYS B 1 283 ? 10.258 31.031 -11.875 1 78.94 283 LYS B C 1
ATOM 4879 O O . LYS B 1 283 ? 9.062 30.969 -12.164 1 78.94 283 LYS B O 1
ATOM 4884 N N . LEU B 1 284 ? 10.742 31.609 -10.797 1 82.88 284 LEU B N 1
ATOM 4885 C CA . LEU B 1 284 ? 9.82 32.375 -9.953 1 82.88 284 LEU B CA 1
ATOM 4886 C C . LEU B 1 284 ? 9.172 33.5 -10.734 1 82.88 284 LEU B C 1
ATOM 4888 O O . LEU B 1 284 ? 7.977 33.75 -10.586 1 82.88 284 LEU B O 1
ATOM 4892 N N . ALA B 1 285 ? 10.031 34.125 -11.586 1 81.88 285 ALA B N 1
ATOM 4893 C CA . ALA B 1 285 ? 9.547 35.25 -12.398 1 81.88 285 ALA B CA 1
ATOM 4894 C C . ALA B 1 285 ? 8.422 34.812 -13.328 1 81.88 285 ALA B C 1
ATOM 4896 O O . ALA B 1 285 ? 7.484 35.562 -13.594 1 81.88 285 ALA B O 1
ATOM 4897 N N . GLU B 1 286 ? 8.578 33.625 -13.773 1 73.19 286 GLU B N 1
ATOM 4898 C CA . GLU B 1 286 ? 7.551 33.094 -14.648 1 73.19 286 GLU B CA 1
ATOM 4899 C C . GLU B 1 286 ? 6.195 33.031 -13.945 1 73.19 286 GLU B C 1
ATOM 4901 O O . GLU B 1 286 ? 5.148 33.062 -14.594 1 73.19 286 GLU B O 1
ATOM 4906 N N . TYR B 1 287 ? 6.324 32.969 -12.711 1 67.94 287 TYR B N 1
ATOM 4907 C CA . TYR B 1 287 ? 5.102 32.938 -11.914 1 67.94 287 TYR B CA 1
ATOM 4908 C C . TYR B 1 287 ? 4.797 34.312 -11.32 1 67.94 287 TYR B C 1
ATOM 4910 O O . TYR B 1 287 ? 3.945 34.438 -10.438 1 67.94 287 TYR B O 1
ATOM 4918 N N . GLY B 1 288 ? 5.594 35.312 -11.75 1 73.81 288 GLY B N 1
ATOM 4919 C CA . GLY B 1 288 ? 5.41 36.656 -11.25 1 73.81 288 GLY B CA 1
ATOM 4920 C C . GLY B 1 288 ? 5.863 36.844 -9.812 1 73.81 288 GLY B C 1
ATOM 4921 O O . GLY B 1 288 ? 5.398 37.75 -9.109 1 73.81 288 GLY B O 1
ATOM 4922 N N . ALA B 1 289 ? 6.652 35.875 -9.383 1 78 289 ALA B N 1
ATOM 4923 C CA . ALA B 1 289 ? 7.141 35.906 -8.008 1 78 289 ALA B CA 1
ATOM 4924 C C . ALA B 1 289 ? 8.656 36.094 -7.969 1 78 289 ALA B C 1
ATOM 4926 O O . ALA B 1 289 ? 9.336 35.906 -8.977 1 78 289 ALA B O 1
ATOM 4927 N N . THR B 1 290 ? 9.141 36.75 -6.91 1 87.69 290 THR B N 1
ATOM 4928 C CA . THR B 1 290 ? 10.57 36.781 -6.598 1 87.69 290 THR B CA 1
ATOM 4929 C C . THR B 1 290 ? 10.836 36.125 -5.246 1 87.69 290 THR B C 1
ATOM 4931 O O . THR B 1 290 ? 9.93 35.969 -4.43 1 87.69 290 THR B O 1
ATOM 4934 N N . TYR B 1 291 ? 12.055 35.719 -5.07 1 89.06 291 TYR B N 1
ATOM 4935 C CA . TYR B 1 291 ? 12.422 35.188 -3.764 1 89.06 291 TYR B CA 1
ATOM 4936 C C . TYR B 1 291 ? 12.07 36.156 -2.654 1 89.06 291 TYR B C 1
ATOM 4938 O O . TYR B 1 291 ? 11.523 35.781 -1.621 1 89.06 291 TYR B O 1
ATOM 4946 N N . SER B 1 292 ? 12.383 37.438 -2.92 1 87.88 292 SER B N 1
ATOM 4947 C CA . SER B 1 292 ? 12.172 38.469 -1.908 1 87.88 292 SER B CA 1
ATOM 4948 C C . SER B 1 292 ? 10.695 38.594 -1.549 1 87.88 292 SER B C 1
ATOM 4950 O O . SER B 1 292 ? 10.344 38.688 -0.372 1 87.88 292 SER B O 1
ATOM 4952 N N . THR B 1 293 ? 9.859 38.469 -2.615 1 83.5 293 THR B N 1
ATOM 4953 C CA . THR B 1 293 ? 8.43 38.594 -2.355 1 83.5 293 THR B CA 1
ATOM 4954 C C . THR B 1 293 ? 7.906 37.406 -1.588 1 83.5 293 THR B C 1
ATOM 4956 O O . THR B 1 293 ? 7.066 37.531 -0.695 1 83.5 293 THR B O 1
ATOM 4959 N N . LEU B 1 294 ? 8.43 36.281 -1.929 1 83.5 294 LEU B N 1
ATOM 4960 C CA . LEU B 1 294 ? 8.016 35.062 -1.242 1 83.5 294 LEU B CA 1
ATOM 4961 C C . LEU B 1 294 ? 8.492 35.062 0.205 1 83.5 294 LEU B C 1
ATOM 4963 O O . LEU B 1 294 ? 7.754 34.688 1.108 1 83.5 294 LEU B O 1
ATOM 4967 N N . LEU B 1 295 ? 9.734 35.594 0.387 1 87.38 295 LEU B N 1
ATOM 4968 C CA . LEU B 1 295 ? 10.266 35.688 1.74 1 87.38 295 LEU B CA 1
ATOM 4969 C C . LEU B 1 295 ? 9.438 36.656 2.582 1 87.38 295 LEU B C 1
ATOM 4971 O O . LEU B 1 295 ? 9.125 36.344 3.738 1 87.38 295 LEU B O 1
ATOM 4975 N N . ASP B 1 296 ? 9.07 37.719 2.004 1 81.81 296 ASP B N 1
ATOM 4976 C CA . ASP B 1 296 ? 8.242 38.688 2.707 1 81.81 296 ASP B CA 1
ATOM 4977 C C . ASP B 1 296 ? 6.902 38.094 3.115 1 81.81 296 ASP B C 1
ATOM 4979 O O . ASP B 1 296 ? 6.426 38.312 4.23 1 81.81 296 ASP B O 1
ATOM 4983 N N . GLU B 1 297 ? 6.363 37.375 2.215 1 78.88 297 GLU B N 1
ATOM 4984 C CA . GLU B 1 297 ? 5.09 36.719 2.477 1 78.88 297 GLU B CA 1
ATOM 4985 C C . GLU B 1 297 ? 5.199 35.781 3.67 1 78.88 297 GLU B C 1
ATOM 4987 O O . GLU B 1 297 ? 4.328 35.75 4.543 1 78.88 297 GLU B O 1
ATOM 4992 N N . ILE B 1 298 ? 6.227 35.062 3.621 1 81.19 298 ILE B N 1
ATOM 4993 C CA . ILE B 1 298 ? 6.41 34.062 4.668 1 81.19 298 ILE B CA 1
ATOM 4994 C C . ILE B 1 298 ? 6.742 34.75 5.988 1 81.19 298 ILE B C 1
ATOM 4996 O O . ILE B 1 298 ? 6.246 34.344 7.043 1 81.19 298 ILE B O 1
ATOM 5000 N N . ARG B 1 299 ? 7.562 35.812 5.941 1 82.44 299 ARG B N 1
ATOM 5001 C CA . ARG B 1 299 ? 7.875 36.594 7.129 1 82.44 299 ARG B CA 1
ATOM 5002 C C . ARG B 1 299 ? 6.609 37.188 7.742 1 82.44 299 ARG B C 1
ATOM 5004 O O . ARG B 1 299 ? 6.43 37.156 8.961 1 82.44 299 ARG B O 1
ATOM 5011 N N . LEU B 1 300 ? 5.805 37.625 6.902 1 79.56 300 LEU B N 1
ATOM 5012 C CA . LEU B 1 300 ? 4.547 38.188 7.379 1 79.56 300 LEU B CA 1
ATOM 5013 C C . LEU B 1 300 ? 3.686 37.125 8.039 1 79.56 300 LEU B C 1
ATOM 5015 O O . LEU B 1 300 ? 3.152 37.312 9.125 1 79.56 300 LEU B O 1
ATOM 5019 N N . ARG B 1 301 ? 3.555 36.125 7.332 1 76.12 301 ARG B N 1
ATOM 5020 C CA . ARG B 1 301 ? 2.773 35 7.875 1 76.12 301 ARG B CA 1
ATOM 5021 C C . ARG B 1 301 ? 3.275 34.594 9.258 1 76.12 301 ARG B C 1
ATOM 5023 O O . ARG B 1 301 ? 2.486 34.469 10.195 1 76.12 301 ARG B O 1
ATOM 5030 N N . ASP B 1 302 ? 4.566 34.469 9.336 1 78.25 302 ASP B N 1
ATOM 5031 C CA . ASP B 1 302 ? 5.176 34.062 10.602 1 78.25 302 ASP B CA 1
ATOM 5032 C C . ASP B 1 302 ? 4.996 35.156 11.672 1 78.25 302 ASP B C 1
ATOM 5034 O O . ASP B 1 302 ? 4.734 34.844 12.828 1 78.25 302 ASP B O 1
ATOM 5038 N N . ALA B 1 303 ? 5.113 36.344 11.281 1 81.62 303 ALA B N 1
ATOM 5039 C CA . ALA B 1 303 ? 4.93 37.469 12.195 1 81.62 303 ALA B CA 1
ATOM 5040 C C . ALA B 1 303 ? 3.502 37.5 12.727 1 81.62 303 ALA B C 1
ATOM 5042 O O . ALA B 1 303 ? 3.291 37.688 13.93 1 81.62 303 ALA B O 1
ATOM 5043 N N . LEU B 1 304 ? 2.641 37.312 11.852 1 76.12 304 LEU B N 1
ATOM 5044 C CA . LEU B 1 304 ? 1.235 37.344 12.242 1 76.12 304 LEU B CA 1
ATOM 5045 C C . LEU B 1 304 ? 0.902 36.219 13.195 1 76.12 304 LEU B C 1
ATOM 5047 O O . LEU B 1 304 ? 0.195 36.406 14.188 1 76.12 304 LEU B O 1
ATOM 5051 N N . ARG B 1 305 ? 1.47 35.156 12.875 1 73.94 305 ARG B N 1
ATOM 5052 C CA . ARG B 1 305 ? 1.272 34 13.727 1 73.94 305 ARG B CA 1
ATOM 5053 C C . ARG B 1 305 ? 1.785 34.25 15.133 1 73.94 305 ARG B C 1
ATOM 5055 O O . ARG B 1 305 ? 1.123 33.906 16.109 1 73.94 305 ARG B O 1
ATOM 5062 N N . LEU B 1 306 ? 2.895 34.844 15.211 1 76.88 306 LEU B N 1
ATOM 5063 C CA . LEU B 1 306 ? 3.512 35.156 16.5 1 76.88 306 LEU B CA 1
ATOM 5064 C C . LEU B 1 306 ? 2.764 36.25 17.203 1 76.88 306 LEU B C 1
ATOM 5066 O O . LEU B 1 306 ? 2.566 36.219 18.422 1 76.88 306 LEU B O 1
ATOM 5070 N N . LEU B 1 307 ? 2.297 37.188 16.438 1 78.81 307 LEU B N 1
ATOM 5071 C CA . LEU B 1 307 ? 1.587 38.344 17 1 78.81 307 LEU B CA 1
ATOM 5072 C C . LEU B 1 307 ? 0.238 37.906 17.562 1 78.81 307 LEU B C 1
ATOM 5074 O O . LEU B 1 307 ? -0.159 38.375 18.641 1 78.81 307 LEU B O 1
ATOM 5078 N N . GLU B 1 308 ? -0.294 37.031 16.812 1 70.81 308 GLU B N 1
ATOM 5079 C CA . GLU B 1 308 ? -1.642 36.625 17.203 1 70.81 308 GLU B CA 1
ATOM 5080 C C . GLU B 1 308 ? -1.606 35.469 18.188 1 70.81 308 GLU B C 1
ATOM 5082 O O . GLU B 1 308 ? -2.5 35.344 19.031 1 70.81 308 GLU B O 1
ATOM 5087 N N . GLY B 1 309 ? -0.618 34.75 18.094 1 65.75 309 GLY B N 1
ATOM 5088 C CA . GLY B 1 309 ? -0.6 33.5 18.844 1 65.75 309 GLY B CA 1
ATOM 5089 C C . GLY B 1 309 ? 0.245 33.594 20.094 1 65.75 309 GLY B C 1
ATOM 5090 O O . GLY B 1 309 ? 0.26 32.656 20.906 1 65.75 309 GLY B O 1
ATOM 5091 N N . THR B 1 310 ? 1.042 34.625 20.188 1 71.12 310 THR B N 1
ATOM 5092 C CA . THR B 1 310 ? 1.935 34.719 21.328 1 71.12 310 THR B CA 1
ATOM 5093 C C . THR B 1 310 ? 1.854 36.125 21.938 1 71.12 310 THR B C 1
ATOM 5095 O O . THR B 1 310 ? 1.16 37 21.422 1 71.12 310 THR B O 1
ATOM 5098 N N . ARG B 1 311 ? 2.408 36.25 23.156 1 80.31 311 ARG B N 1
ATOM 5099 C CA . ARG B 1 311 ? 2.525 37.531 23.812 1 80.31 311 ARG B CA 1
ATOM 5100 C C . ARG B 1 311 ? 3.957 38.062 23.734 1 80.31 311 ARG B C 1
ATOM 5102 O O . ARG B 1 311 ? 4.383 38.844 24.594 1 80.31 311 ARG B O 1
ATOM 5109 N N . LEU B 1 312 ? 4.672 37.562 22.812 1 85.44 312 LEU B N 1
ATOM 5110 C CA . LEU B 1 312 ? 6.062 38 22.656 1 85.44 312 LEU B CA 1
ATOM 5111 C C . LEU B 1 312 ? 6.145 39.469 22.312 1 85.44 312 LEU B C 1
ATOM 5113 O O . LEU B 1 312 ? 5.32 39.969 21.547 1 85.44 312 LEU B O 1
ATOM 5117 N N . PRO B 1 313 ? 7.168 40.094 23.031 1 89.06 313 PRO B N 1
ATOM 5118 C CA . PRO B 1 313 ? 7.379 41.5 22.609 1 89.06 313 PRO B CA 1
ATOM 5119 C C . PRO B 1 313 ? 7.738 41.625 21.141 1 89.06 313 PRO B C 1
ATOM 5121 O O . PRO B 1 313 ? 8.32 40.688 20.562 1 89.06 313 PRO B O 1
ATOM 5124 N N . VAL B 1 314 ? 7.355 42.688 20.547 1 89.12 314 VAL B N 1
ATOM 5125 C CA . VAL B 1 314 ? 7.523 42.938 19.109 1 89.12 314 VAL B CA 1
ATOM 5126 C C . VAL B 1 314 ? 8.992 42.781 18.734 1 89.12 314 VAL B C 1
ATOM 5128 O O . VAL B 1 314 ? 9.32 42.312 17.641 1 89.12 314 VAL B O 1
ATOM 5131 N N . ASP B 1 315 ? 9.852 43.156 19.703 1 89.12 315 ASP B N 1
ATOM 5132 C CA . ASP B 1 315 ? 11.281 43.031 19.453 1 89.12 315 ASP B CA 1
ATOM 5133 C C . ASP B 1 315 ? 11.688 41.562 19.266 1 89.12 315 ASP B C 1
ATOM 5135 O O . ASP B 1 315 ? 12.5 41.25 18.406 1 89.12 315 ASP B O 1
ATOM 5139 N N . GLU B 1 316 ? 11.102 40.75 20 1 87.25 316 GLU B N 1
ATOM 5140 C CA . GLU B 1 316 ? 11.398 39.312 19.906 1 87.25 316 GLU B CA 1
ATOM 5141 C C . GLU B 1 316 ? 10.805 38.719 18.641 1 87.25 316 GLU B C 1
ATOM 5143 O O . GLU B 1 316 ? 11.43 37.875 18 1 87.25 316 GLU B O 1
ATOM 5148 N N . ILE B 1 317 ? 9.672 39.156 18.297 1 88.06 317 ILE B N 1
ATOM 5149 C CA . ILE B 1 317 ? 9.023 38.656 17.078 1 88.06 317 ILE B CA 1
ATOM 5150 C C . ILE B 1 317 ? 9.844 39.094 15.859 1 88.06 317 ILE B C 1
ATOM 5152 O O . ILE B 1 317 ? 10.055 38.312 14.945 1 88.06 317 ILE B O 1
ATOM 5156 N N . ALA B 1 318 ? 10.305 40.344 15.977 1 88.94 318 ALA B N 1
ATOM 5157 C CA . ALA B 1 318 ? 11.148 40.844 14.898 1 88.94 318 ALA B CA 1
ATOM 5158 C C . ALA B 1 318 ? 12.375 39.938 14.703 1 88.94 318 ALA B C 1
ATOM 5160 O O . ALA B 1 318 ? 12.695 39.562 13.57 1 88.94 318 ALA B O 1
ATOM 5161 N N . ALA B 1 319 ? 12.938 39.531 15.789 1 85.25 319 ALA B N 1
ATOM 5162 C CA . ALA B 1 319 ? 14.125 38.688 15.742 1 85.25 319 ALA B CA 1
ATOM 5163 C C . ALA B 1 319 ? 13.781 37.312 15.203 1 85.25 319 ALA B C 1
ATOM 5165 O O . ALA B 1 319 ? 14.523 36.75 14.398 1 85.25 319 ALA B O 1
ATOM 5166 N N . ARG B 1 320 ? 12.672 36.844 15.461 1 82.75 320 ARG B N 1
ATOM 5167 C CA . ARG B 1 320 ? 12.273 35.5 15.102 1 82.75 320 ARG B CA 1
ATOM 5168 C C . ARG B 1 320 ? 11.914 35.406 13.625 1 82.75 320 ARG B C 1
ATOM 5170 O O . ARG B 1 320 ? 12.039 34.312 13.016 1 82.75 320 ARG B O 1
ATOM 5177 N N . VAL B 1 321 ? 11.586 36.594 13.18 1 87 321 VAL B N 1
ATOM 5178 C CA . VAL B 1 321 ? 11.227 36.562 11.766 1 87 321 VAL B CA 1
ATOM 5179 C C . VAL B 1 321 ? 12.367 37.125 10.93 1 87 321 VAL B C 1
ATOM 5181 O O . VAL B 1 321 ? 12.18 37.469 9.766 1 87 321 VAL B O 1
ATOM 5184 N N . GLY B 1 322 ? 13.516 37.344 11.516 1 83.81 322 GLY B N 1
ATOM 5185 C CA . GLY B 1 322 ? 14.758 37.562 10.781 1 83.81 322 GLY B CA 1
ATOM 5186 C C . GLY B 1 322 ? 15.148 39.031 10.688 1 83.81 322 GLY B C 1
ATOM 5187 O O . GLY B 1 322 ? 15.992 39.375 9.867 1 83.81 322 GLY B O 1
ATOM 5188 N N . TYR B 1 323 ? 14.539 39.844 11.531 1 86 323 TYR B N 1
ATOM 5189 C CA . TYR B 1 323 ? 14.93 41.25 11.508 1 86 323 TYR B CA 1
ATOM 5190 C C . TYR B 1 323 ? 15.875 41.562 12.664 1 86 323 TYR B C 1
ATOM 5192 O O . TYR B 1 323 ? 15.711 41.062 13.773 1 86 323 TYR B O 1
ATOM 5200 N N . THR B 1 324 ? 16.891 42.344 12.352 1 80.88 324 THR B N 1
ATOM 5201 C CA . THR B 1 324 ? 17.891 42.719 13.359 1 80.88 324 THR B CA 1
ATOM 5202 C C . THR B 1 324 ? 17.375 43.875 14.211 1 80.88 324 THR B C 1
ATOM 5204 O O . THR B 1 324 ? 17.859 44.094 15.328 1 80.88 324 THR B O 1
ATOM 5207 N N . ASP B 1 325 ? 16.453 44.656 13.695 1 86.38 325 ASP B N 1
ATOM 5208 C CA . ASP B 1 325 ? 15.984 45.812 14.445 1 86.38 325 ASP B CA 1
ATOM 5209 C C . ASP B 1 325 ? 14.461 45.906 14.367 1 86.38 325 ASP B C 1
ATOM 5211 O O . ASP B 1 325 ? 13.867 45.656 13.32 1 86.38 325 ASP B O 1
ATOM 5215 N N . ARG B 1 326 ? 13.844 46.219 15.523 1 89.06 326 ARG B N 1
ATOM 5216 C CA . ARG B 1 326 ? 12.406 46.375 15.664 1 89.06 326 ARG B CA 1
ATOM 5217 C C . ARG B 1 326 ? 11.867 47.438 14.695 1 89.06 326 ARG B C 1
ATOM 5219 O O . ARG B 1 326 ? 10.789 47.281 14.125 1 89.06 326 ARG B O 1
ATOM 5226 N N . ALA B 1 327 ? 12.68 48.5 14.523 1 89.31 327 ALA B N 1
ATOM 5227 C CA . ALA B 1 327 ? 12.227 49.594 13.672 1 89.31 327 ALA B CA 1
ATOM 5228 C C . ALA B 1 327 ? 12.055 49.156 12.227 1 89.31 327 ALA B C 1
ATOM 5230 O O . ALA B 1 327 ? 11.055 49.469 11.586 1 89.31 327 ALA B O 1
ATOM 5231 N N . ASN B 1 328 ? 13.016 48.312 11.742 1 89.56 328 ASN B N 1
ATOM 5232 C CA . ASN B 1 328 ? 12.953 47.781 10.375 1 89.56 328 ASN B CA 1
ATOM 5233 C C . ASN B 1 328 ? 11.781 46.812 10.195 1 89.56 328 ASN B C 1
ATOM 5235 O O . ASN B 1 328 ? 11.117 46.844 9.164 1 89.56 328 ASN B O 1
ATOM 5239 N N . PHE B 1 329 ? 11.586 46.031 11.242 1 91.69 329 PHE B N 1
ATOM 5240 C CA . PHE B 1 329 ? 10.461 45.125 11.203 1 91.69 329 PHE B CA 1
ATOM 5241 C C . PHE B 1 329 ? 9.141 45.875 11.18 1 91.69 329 PHE B C 1
ATOM 5243 O O . PHE B 1 329 ? 8.25 45.594 10.375 1 91.69 329 PHE B O 1
ATOM 5250 N N . THR B 1 330 ? 9.008 46.875 12.047 1 89.38 330 THR B N 1
ATOM 5251 C CA . THR B 1 330 ? 7.785 47.656 12.156 1 89.38 330 THR B CA 1
ATOM 5252 C C . THR B 1 330 ? 7.469 48.344 10.828 1 89.38 330 THR B C 1
ATOM 5254 O O . THR B 1 330 ? 6.316 48.344 10.391 1 89.38 330 THR B O 1
ATOM 5257 N N . ARG B 1 331 ? 8.508 48.906 10.172 1 88.75 331 ARG B N 1
ATOM 5258 C CA . ARG B 1 331 ? 8.336 49.531 8.875 1 88.75 331 ARG B CA 1
ATOM 5259 C C . ARG B 1 331 ? 7.859 48.531 7.82 1 88.75 331 ARG B C 1
ATOM 5261 O O . ARG B 1 331 ? 6.941 48.844 7.051 1 88.75 331 ARG B O 1
ATOM 5268 N N . ALA B 1 332 ? 8.508 47.406 7.82 1 86.31 332 ALA B N 1
ATOM 5269 C CA . ALA B 1 332 ? 8.148 46.375 6.844 1 86.31 332 ALA B CA 1
ATOM 5270 C C . ALA B 1 332 ? 6.723 45.875 7.07 1 86.31 332 ALA B C 1
ATOM 5272 O O . ALA B 1 332 ? 5.949 45.75 6.121 1 86.31 332 ALA B O 1
ATOM 5273 N N . PHE B 1 333 ? 6.387 45.594 8.32 1 87.69 333 PHE B N 1
ATOM 5274 C CA . PHE B 1 333 ? 5.066 45.094 8.68 1 87.69 333 PHE B CA 1
ATOM 5275 C C . PHE B 1 333 ? 3.982 46.094 8.266 1 87.69 333 PHE B C 1
ATOM 5277 O O . PHE B 1 333 ? 2.959 45.688 7.703 1 87.69 333 PHE B O 1
ATOM 5284 N N . LYS B 1 334 ? 4.285 47.312 8.453 1 85.25 334 LYS B N 1
ATOM 5285 C CA . LYS B 1 334 ? 3.357 48.375 8.039 1 85.25 334 LYS B CA 1
ATOM 5286 C C . LYS B 1 334 ? 3.203 48.406 6.52 1 85.25 334 LYS B C 1
ATOM 5288 O O . LYS B 1 334 ? 2.102 48.594 6.008 1 85.25 334 LYS B O 1
ATOM 5293 N N . ARG B 1 335 ? 4.309 48.281 5.914 1 80.38 335 ARG B N 1
ATOM 5294 C CA . ARG B 1 335 ? 4.277 48.25 4.457 1 80.38 335 ARG B CA 1
ATOM 5295 C C . ARG B 1 335 ? 3.42 47.094 3.953 1 80.38 335 ARG B C 1
ATOM 5297 O O . ARG B 1 335 ? 2.695 47.219 2.965 1 80.38 335 ARG B O 1
ATOM 5304 N N . TRP B 1 336 ? 3.547 45.938 4.668 1 75.94 336 TRP B N 1
ATOM 5305 C CA . TRP B 1 336 ? 2.836 44.719 4.242 1 75.94 336 TRP B CA 1
ATOM 5306 C C . TRP B 1 336 ? 1.348 44.844 4.562 1 75.94 336 TRP B C 1
ATOM 5308 O O . TRP B 1 336 ? 0.504 44.406 3.775 1 75.94 336 TRP B O 1
ATOM 5318 N N . THR B 1 337 ? 0.983 45.406 5.781 1 76.88 337 THR B N 1
ATOM 5319 C CA . THR B 1 337 ? -0.364 45.219 6.312 1 76.88 337 THR B CA 1
ATOM 5320 C C . THR B 1 337 ? -1.079 46.562 6.43 1 76.88 337 THR B C 1
ATOM 5322 O O . THR B 1 337 ? -2.303 46.625 6.566 1 76.88 337 THR B O 1
ATOM 5325 N N . GLY B 1 338 ? -0.307 47.656 6.445 1 75.38 338 GLY B N 1
ATOM 5326 C CA . GLY B 1 338 ? -0.866 48.969 6.59 1 75.38 338 GLY B CA 1
ATOM 5327 C C . GLY B 1 338 ? -0.937 49.438 8.031 1 75.38 338 GLY B C 1
ATOM 5328 O O . GLY B 1 338 ? -1.231 50.594 8.305 1 75.38 338 GLY B O 1
ATOM 5329 N N . VAL B 1 339 ? -0.745 48.5 8.984 1 80.44 339 VAL B N 1
ATOM 5330 C CA . VAL B 1 339 ? -0.825 48.875 10.398 1 80.44 339 VAL B CA 1
ATOM 5331 C C . VAL B 1 339 ? 0.438 48.406 11.117 1 80.44 339 VAL B C 1
ATOM 5333 O O . VAL B 1 339 ? 1.182 47.562 10.609 1 80.44 339 VAL B O 1
ATOM 5336 N N . ALA B 1 340 ? 0.679 49.031 12.281 1 86.75 340 ALA B N 1
ATOM 5337 C CA . ALA B 1 340 ? 1.827 48.625 13.086 1 86.75 340 ALA B CA 1
ATOM 5338 C C . ALA B 1 340 ? 1.574 47.281 13.75 1 86.75 340 ALA B C 1
ATOM 5340 O O . ALA B 1 340 ? 0.425 46.906 14.016 1 86.75 340 ALA B O 1
ATOM 5341 N N . PRO B 1 341 ? 2.654 46.5 13.984 1 86.62 341 PRO B N 1
ATOM 5342 C CA . PRO B 1 341 ? 2.48 45.188 14.656 1 86.62 341 PRO B CA 1
ATOM 5343 C C . PRO B 1 341 ? 1.728 45.312 15.977 1 86.62 341 PRO B C 1
ATOM 5345 O O . PRO B 1 341 ? 0.912 44.469 16.312 1 86.62 341 PRO B O 1
ATOM 5348 N N . SER B 1 342 ? 1.944 46.406 16.672 1 82 342 SER B N 1
ATOM 5349 C CA . SER B 1 342 ? 1.321 46.594 17.969 1 82 342 SER B CA 1
ATOM 5350 C C . SER B 1 342 ? -0.186 46.812 17.844 1 82 342 SER B C 1
ATOM 5352 O O . SER B 1 342 ? -0.934 46.531 18.781 1 82 342 SER B O 1
ATOM 5354 N N . GLU B 1 343 ? -0.552 47.156 16.672 1 77.88 343 GLU B N 1
ATOM 5355 C CA . GLU B 1 343 ? -1.971 47.406 16.422 1 77.88 343 GLU B CA 1
ATOM 5356 C C . GLU B 1 343 ? -2.701 46.094 16.078 1 77.88 343 GLU B C 1
ATOM 5358 O O . GLU B 1 343 ? -3.934 46.062 16.078 1 77.88 343 GLU B O 1
ATOM 5363 N N . ARG B 1 344 ? -1.99 45.156 15.656 1 72.38 344 ARG B N 1
ATOM 5364 C CA . ARG B 1 344 ? -2.59 43.875 15.305 1 72.38 344 ARG B CA 1
ATOM 5365 C C . ARG B 1 344 ? -2.762 43 16.547 1 72.38 344 ARG B C 1
ATOM 5367 O O . ARG B 1 344 ? -3.422 41.969 16.484 1 72.38 344 ARG B O 1
ATOM 5374 N N . ARG B 1 345 ? -2.365 43.375 17.688 1 69 345 ARG B N 1
ATOM 5375 C CA . ARG B 1 345 ? -2.65 42.688 18.938 1 69 345 ARG B CA 1
ATOM 5376 C C . ARG B 1 345 ? -3.91 43.25 19.594 1 69 345 ARG B C 1
ATOM 5378 O O . ARG B 1 345 ? -4.203 44.438 19.469 1 69 345 ARG B O 1
#

Solvent-accessible surface area (backbone atoms only — not comparable to full-atom values): 36641 Å² total; per-residue (Å²): 133,78,77,73,68,77,50,66,64,54,54,52,68,66,37,52,23,43,18,62,61,57,40,49,52,44,51,52,39,41,74,73,70,41,61,54,64,60,30,36,49,92,30,86,59,52,70,72,54,34,61,39,66,84,29,63,39,40,58,65,35,48,48,35,31,50,53,29,42,41,62,73,63,70,40,91,60,50,31,47,55,57,9,70,68,52,43,49,37,73,53,34,67,59,24,55,28,38,43,11,20,61,20,44,41,54,21,51,52,50,50,60,72,52,32,52,65,49,47,59,52,52,40,75,44,81,46,76,57,95,63,31,28,39,41,35,56,39,71,60,52,91,55,68,92,45,37,65,46,52,50,43,20,48,54,40,25,51,53,47,44,52,26,54,47,66,34,55,28,87,85,60,59,50,44,84,53,34,32,38,32,32,52,50,70,76,57,88,72,46,73,84,42,54,86,80,42,42,51,73,42,52,61,31,98,45,38,30,44,37,31,48,40,70,54,35,66,38,64,26,85,42,43,24,68,52,43,24,49,39,37,49,51,51,53,51,50,50,28,40,74,68,63,53,45,50,45,64,53,50,50,49,53,71,59,55,49,68,50,99,84,30,55,60,48,64,60,52,50,14,54,76,68,72,41,49,49,67,54,44,48,51,51,19,44,74,69,76,37,44,67,67,57,48,48,49,51,44,35,47,53,52,41,48,48,45,49,69,72,42,86,65,53,64,58,56,47,20,46,66,54,60,32,92,40,46,68,61,35,39,53,49,41,22,72,74,70,70,44,49,66,77,68,70,92,132,79,76,74,66,79,53,67,65,55,55,54,68,66,38,51,24,44,17,60,61,56,41,49,52,44,50,53,38,40,74,73,71,40,61,54,63,60,30,36,48,93,30,86,58,52,71,71,53,33,59,39,66,82,30,64,38,40,57,66,35,49,50,36,32,49,54,30,42,42,61,73,62,70,40,92,60,48,32,46,55,57,9,71,68,52,41,48,38,72,53,35,66,58,24,54,29,37,44,10,21,60,20,44,42,52,20,51,52,52,48,58,72,52,33,53,67,49,48,59,53,53,41,74,44,81,45,75,57,95,66,29,26,38,40,36,57,39,71,60,51,89,55,67,92,45,37,65,45,52,50,44,20,50,54,41,24,51,52,47,44,53,25,53,48,66,35,55,27,87,84,60,59,48,44,83,56,34,33,40,32,32,53,51,72,78,58,88,71,46,72,82,43,54,85,81,42,44,51,73,41,51,59,30,98,46,38,30,43,38,30,49,40,71,54,34,67,38,65,28,87,43,42,23,68,52,44,24,51,40,38,48,51,51,53,51,50,48,29,40,74,69,63,51,46,49,45,64,54,50,51,48,53,71,57,54,48,69,50,99,84,28,56,60,48,63,59,54,49,14,54,75,67,72,42,50,50,66,55,44,47,51,52,20,42,75,69,76,38,44,67,67,57,49,48,49,51,43,34,46,52,53,42,47,47,45,50,67,72,42,87,65,55,65,58,55,47,20,46,65,55,61,32,94,40,47,68,61,34,40,54,50,42,23,72,75,71,72,45,49,65,76,69,71,92

Foldseek 3Di:
DQPDPPPPVVCLVLAWAQLLLLLLLLVVCVVVVHDSCQLQPPLPDDNVQSPDRRHIGGPSSSLSSVVSSCVRVVDPCVLLVLLLPADLVSVPLLSVLLLQAFANLVNVVSCQVLVSLHDVQWHWDWDDDPQKIKIFIDGPDDPPPCVVSVLSNVQSNVLVSLCCQQPVDPPDGCQVFKEWEELADDDPVCVVCCVVGHHYHYNDLGTIMMGGNVRRGRTGPNHHPVSSVVSVVVSCVSCVVSVVVPQLLNQLLSQQDQDPQGGDDLQRSCVVVVHGSVVSQVSCVVVVHGSVRSLLVSLQVQLLCCLVRHPDDLQVSCVRNPHPGSVVVQVSNCVNPVDGSVVSD/DQPDPPPPVVCLVLAWAQLLLLLLLLVVCVVVVHDSCQLQPPLPDDNVQSPDRRHIGGPSSSLSSVVSSCVRVVDPCVLLVLLLPADLVSVPLLSVLLLQAFANLVNVVSCQVLVSLHDVQWHWDWDDDPQKIKIFIDGPDDPPPCVVSVLSNVQSNVLVSLCCQQPVDPPDGCQVFKEWEELADDDPVCVVCCVVGHHYHYNDLGTIMMGGNVRRGRTGPNHHPVSSVVSVVVSCVSCVVSVVVPQLLNQLLSQQDQDPQGGDDLQRSCVVVVHGSVVSQVSCVVVPHGSVRSLLVSLLVQLLCCLVRHPDDLQVSCVRNPHPGSVVVQVSNCVNPVDGSVVSD

Nearest PDB structures (foldseek):
  5chh-assembly1_A  TM=5.101E-01  e=6.210E-15  Pseudomonas aeruginosa
  8rcw-assembly2_B  TM=8.667E-01  e=4.535E-08  Mycobacterium tuberculosis H37Rv
  3mkl-assembly2_B  TM=8.921E-01  e=6.138E-05  Escherichia coli K-12
  6xiu-assembly1_A  TM=7.207E-01  e=1.057E-04  Escherichia coli
  6xiu-assembly1_B-2  TM=7.216E-01  e=2.216E-04  Escherichia coli

Radius of gyration: 30.03 Å; Cα contacts (8 Å, |Δi|>4): 1025; chains: 2; bounding box: 58×95×71 Å

Organism: NCBI:txid488447

pLDDT: mean 84.08, std 13.98, range [20.03, 97.88]

Sequence (690 aa):
MALSVPDAARQLNKATVSSAYALFMLMLAEERGIDGARVLAGSGVERDRLAQPDARITPLQQAAIVFNLLDATDDPSIAIEIGLRSSLTKAGLIGFGLMSCATLGEAISLGIRYLPTRVPFFSVRLAQLDGIVDIDVFEAFPLGRLRQFAVENFLVETAILFNSLLYPVPGRTLQSRAELHFEWPEPPWFERYRARLPRCHFDAGANRIRCDAALLDEPIGTANAHTAQMIVQQCEAELARLGYAESIVERVRNLLICGEGGYPSVDEVARELHVSARTLKRKLAEYGATYSTLLDEIRLRDALRLLEGTRLPVDEIAARVGYTDRANFTRAFKRWTGVAPSERRMALSVPDAARQLNKATVSSAYALFMLMLAEERGIDGARVLAGSGVERDRLAQPDARITPLQQAAIVFNLLDATDDPSIAIEIGLRSSLTKAGLIGFGLMSCATLGEAISLGIRYLPTRVPFFSVRLAQLDGIVDIDVFEAFPLGRLRQFAVENFLVETAILFNSLLYPVPGRTLQSRAELHFEWPEPPWFERYRARLPRCHFDAGANRIRCDAALLDEPIGTANAHTAQMIVQQCEAELARLGYAESIVERVRNLLICGEGGYPSVDEVARELHVSARTLKRKLAEYGATYSTLLDEIRLRDALRLLEGTRLPVDEIAARVGYTDRANFTRAFKRWTGVAPSERR

InterPro domains:
  IPR009057 Homedomain-like superfamily [SSF46689] (298-345)
  IPR018060 AraC-like, DNA binding HTH domain [PF12833] (269-343)
  IPR018060 AraC-like, DNA binding HTH domain [PS01124] (246-345)
  IPR018060 AraC-like, DNA binding HTH domain [SM00342] (263-345)
  IPR018062 HTH domain AraC-type, conserved site [PS00041] (299-341)
  IPR020449 Transcription regulator HTH, AraC- type, HTH domain [PR00032] (314-329)
  IPR020449 Transcription regulator HTH, AraC- type, HTH domain [PR00032] (329-345)
  IPR032687 HTH-type transcriptional regulator AraC-type, N-terminal [PF12625] (33-219)

Secondary structure (DSSP, 8-state):
-------HHHHHHH--EEHHHHHHHHHHHHHTT--HHHHHTTT---HHHHTSTT-EE-HHHHHHHHHHHHHHHT-TTHHHHHHHT--TTTTHHHHHHHHHSSBHHHHHHHHHHHGGGT-TTEEEEEEEETTEEEEEEEESS--GGGHHHHHHHHHHHHHHHHHHHH--STT--GGGTEEEE-SSPPPGGGGGGGGGS-EEE-S-SS-EEEEEGGGGGPBPTT--HHHHHHHHHHHHHHHHHTT-S--HHHHHHHH---BTTBSPPHHHHHHHTTS-HHHHHHHHHHTT--HHHHHHHHHHHHHHHHHHH----HHHHHHHTT-S-HHHHHHHHHHHHSS-GGG--/-------HHHHHHH--EEHHHHHHHHHHHHHTT--HHHHHTTT---HHHHTSTT-EE-HHHHHHHHHHHHHHHT-TTHHHHHHHT--TTTTHHHHHHHHHSSBHHHHHHHHHHHGGGT-TTEEEEEEEETTEEEEEEEESS--GGGHHHHHHHHHHHHHHHHHHHH--STT--GGGTEEEE-SSPPPGGGGGGGGGSSEEE-S-SS-EEEEEGGGGGPBPTT--HHHHHHHHHHHHHHHHHTT-S--HHHHHHHH---BTTBSPPHHHHHHHTTS-HHHHHHHHHHTT--HHHHHHHHHHHHHHHHHHH----HHHHHHHTT-S-HHHHHHHHHHHHSS-GGG--